Protein AF-A0A932ILN9-F1 (afdb_monomer)

pLDDT: mean 80.4, std 19.86, range [27.16, 98.5]

Radius of gyration: 40.22 Å; Cα contacts (8 Å, |Δi|>4): 1523; chains: 1; bounding box: 120×76×104 Å

Solvent-accessible surface area (backbone atoms only — not comparable to full-atom values): 40778 Å² total; per-residue (Å²): 90,68,81,52,54,59,47,56,70,69,55,81,68,78,89,86,85,84,88,79,72,56,102,89,54,54,74,66,56,45,48,52,52,48,52,52,50,47,50,52,48,48,50,49,48,51,51,48,51,57,43,48,77,74,53,78,83,90,84,86,88,78,97,71,71,55,75,71,48,46,48,51,51,50,56,50,50,65,74,71,44,92,82,73,80,80,87,90,82,86,89,83,89,87,90,82,87,93,50,74,66,53,56,51,52,49,55,52,45,53,55,51,38,60,74,68,57,59,79,78,68,66,83,70,81,78,83,71,87,70,91,61,67,47,40,45,33,30,36,34,31,45,24,80,83,62,77,52,60,96,56,95,87,50,51,30,43,56,67,46,50,37,36,40,43,41,94,82,38,79,51,71,44,53,18,37,81,68,3,42,38,70,45,72,62,54,64,79,71,81,55,36,38,41,32,49,83,63,88,81,85,74,65,64,92,58,19,47,48,55,45,18,43,46,91,90,53,50,49,75,50,67,84,86,88,68,73,43,79,58,54,37,22,28,24,61,35,56,70,20,37,47,26,30,38,32,29,40,30,86,82,65,78,49,60,96,52,96,89,48,51,36,42,52,74,44,45,39,37,38,37,34,65,80,56,46,71,68,47,55,28,60,18,38,83,68,4,41,36,63,25,68,49,60,26,38,70,43,36,37,35,36,30,36,40,65,62,89,50,92,66,48,45,55,46,14,42,85,78,52,41,48,75,55,47,81,42,63,54,31,81,44,72,81,63,42,34,24,24,31,73,48,40,56,19,38,41,25,28,40,28,29,37,20,87,84,50,81,42,62,87,54,98,86,42,47,37,38,52,74,42,43,38,29,43,69,87,75,36,63,32,61,16,35,83,66,3,42,38,69,30,74,38,69,56,68,52,70,45,42,41,40,72,62,86,55,91,60,53,43,70,31,18,50,74,51,69,50,72,51,76,46,68,55,51,41,77,48,67,78,59,47,35,22,31,18,66,50,66,60,41,37,33,37,50,66,30,45,69,54,82,76,34,30,40,52,44,44,42,72,38,75,38,81,49,45,25,35,50,44,58,32,44,79,66,39,37,40,39,40,36,59,49,78,85,53,69,50,72,48,70,59,89,42,48,84,55,48,63,53,75,43,63,46,80,61,53,47,79,29,53,27,37,43,38,40,33,31,63,83,66,54,70,32,68,26,69,24,40,34,39,29,33,82,69,90,46,75,67,56,54,50,20,38,49,51,47,54,51,52,53,51,50,66,76,52,50,42,99,71,28,36,27,79,49,66,100,84,41,47,46,30,38,27,15,55,57,42,41,56,42,29,60,62,72,38,24,56,82,47,60,51,83,81,32,70,54,11,56,58,41,36,36,30,52,50,37,46,42,43,55,29,47,77,43,83,53,68,77,49,94,76,42,60,31,57,84,88,71,83,45,53,14,31,44,53,44,63,38,30,59,30,21,21,38,31,50,38,24,62,47,56,48,31,85,34,41,68,56,20,55,70,39,62,37,64,42,45,81,56,44,76,36,25,53,43,58,51,46,50,25,30,51,19,31,57,48,45,20,34,18,74,55,77,102,29,47,52,20,24,35,61,50,62,53,69,34,79,80,85,74,36,82,44,83,32,36,68,32,52,54,49,32,53,50,46,37,29,74,48,48,62,50,87,70,51,64,58,60,62,78,48,108

Secondary structure (DSSP, 8-state):
-HHHHHHHHHT-S---PPPPPPTTS-HHHHHHHHHHHHHHHHHHHHHHHHHHHH------------HHHHHHHHHHHHHH-TT--PPP----------SHHHHHHHHHHHHHHHHTTGGG-S-PPP---------EEEEEEE-TT-SSS--TTPPB-SS-EEEEE-SS-EEEEE--TTSEEEE-S----S-EEEEES-SSS-PSTTEEEEEES-TT-SEEE---SS-EE--EEEEEPPEEEEEEEEEE-SS-SSS--TT--B-TT-EEEEEETTT----EEE--TTSEEEEEEE-TTSEEEEEEEEPP-TTEEEEESTTSEE-S-EEESSEE----EEEEE-PPEEEEEEEEE-SSSSSS--TT-PBPPS-EEEETTTEEEE--TTSEEEEEE---EEEEEEE-PPTT-EEEESSS-EEEEE-TT-EE----EEEE-PPPEEEESPPTTGGGTSSEEETTSEEEEEEEEESS-SS-EEEEE-SSS-EEEEE-S-TT-EEEEEE-SS-EEEEEEEEEE-TT--EEEEEEEEEEESS--HHHHHHHHHHHHHHHHHHTB-TTS-B---TT-HHHHHHHHHHHHHHTT--TTS-TTT-TTHHHHHHHHHHHHHT-EEEE----SS----SSSSSEEEES-SBHHHHHHHHHHHHHH-SSHHHHHHSB--SSTTTTSBHHHHHHHHHHHHHHTS--SGGGTT---SB---TTSS---SSSHHHHHHHHHHHHHHH-PPPPHHHHHH-

Nearest PDB structures (f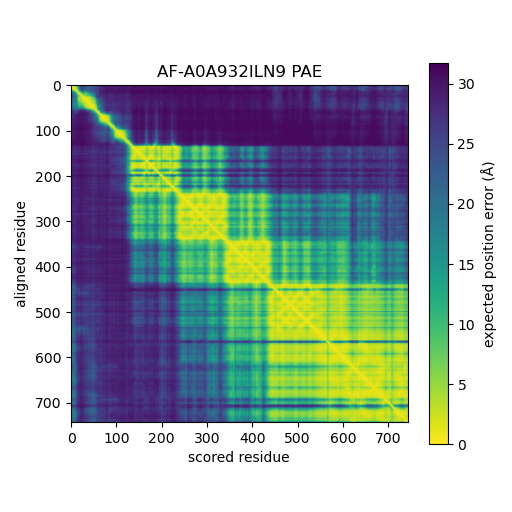oldseek):
  4tn9-assembly1_A  TM=7.948E-01  e=3.548E-05  Hathewaya histolytica
  5f7s-assembly2_B  TM=6.480E-01  e=4.407E-02  Trueperella pyogenes
  5i0e-assembly1_B  TM=6.090E-01  e=2.271E-02  Trueperella pyogenes
  5f7s-assembly1_A  TM=6.484E-01  e=4.657E-02  Trueperella pyogenes
  7som-assembly1_E  TM=1.595E-01  e=2.370E-06  Chlamydomonas reinhardtii

Mean predicted aligned error: 18.55 Å

Foldseek 3Di:
DVVVVVVVVVPPDDDDDDDDDDPPDDPVRSVVVVVVVVVVVVVVVVVVVVVVVVDDDDDDDDDDDDPVVVVVVVVVVVVPDPPDDDDDDDDDDDDDDDDPVVVVVVVVVVVVCVVVVVVVPDDDPPPPPDQLKAKAKEFEWAPAVLPQDDDPPTFTDFFWKKWKDAPPDTDIDTAHRRRMDMDTRDDDDAKMKIATVDPDDFDPQQFAAWSPPHPVRIDIGGDDRDYHYGYTYTYGFAKEKEKEFEWAPAPLPQDDDPPIATDFQKKKWKAWDQNGDTFIFTADRRRMTITIDTDRNQKTFMKMAIDDDPQKAWSPPVVRIDGRDIGGGYYHYDRYTHMHRQAWEKEKAFEWAPAPLQQDQDDPTFTDFQKWKDKQVPWIFTAHRRRITMTTDRDFFKIWIDIDDDPQKDWSPPLHTDIDGDDGNYYHYHRYIYIYRDAKAKEWQAADPQLNQDQEAEAQDWDKTKIAIDTDADFKKKWKAFQPPDIDIDIDPDRLIDIDIDHHNDFDKGKIKMWMAHPVGDIDIDIHIHGYDHDDDPRSVVSSVLSVVLVVLSVQQDPQLWHDDDPAARLLRLLVSLCSCLVSPQACPDDCSHHVCNVSSVSSLLSQQQQKDKDFFDADPLGQLQPPPPRIAMFSDQFLQSGLSNLLSLLSNDQEQVRQQPAARSHHPRGRGGSNVNLSRHLSLLLQQAACDDPRGLAHDRGSDGNPPPDGPRPSVVSNVSSVCSCCVRYVDDHDVSNVVSD

Structure (mmCIF, N/CA/C/O backbone):
data_AF-A0A932ILN9-F1
#
_entry.id   AF-A0A932ILN9-F1
#
loop_
_atom_site.group_PDB
_atom_site.id
_atom_site.type_symbol
_atom_site.label_atom_id
_atom_site.label_alt_id
_atom_site.label_comp_id
_atom_site.label_asym_id
_atom_site.label_entity_id
_atom_site.label_seq_id
_atom_site.pdbx_PDB_ins_code
_atom_site.Cartn_x
_atom_site.Cartn_y
_atom_site.Cartn_z
_atom_site.occupancy
_atom_site.B_iso_or_equiv
_atom_site.auth_seq_id
_atom_site.auth_comp_id
_atom_site.auth_asym_id
_atom_site.auth_atom_id
_atom_site.pdbx_PDB_model_num
ATOM 1 N N . GLN A 1 1 ? 4.411 -9.017 27.284 1.00 35.84 1 GLN A N 1
ATOM 2 C CA . GLN A 1 1 ? 4.666 -10.097 28.259 1.00 35.84 1 GLN A CA 1
ATOM 3 C C . GLN A 1 1 ? 5.489 -11.250 27.654 1.00 35.84 1 GLN A C 1
ATOM 5 O O . GLN A 1 1 ? 5.991 -12.058 28.419 1.00 35.84 1 GLN A O 1
ATOM 10 N N . ILE A 1 2 ? 5.778 -11.272 26.346 1.00 32.44 2 ILE A N 1
ATOM 11 C CA . ILE A 1 2 ? 6.730 -12.178 25.658 1.00 32.44 2 ILE A CA 1
ATOM 12 C C . ILE A 1 2 ? 8.160 -12.119 26.233 1.00 32.44 2 ILE A C 1
ATOM 14 O O . ILE A 1 2 ? 8.742 -13.155 26.546 1.00 32.44 2 ILE A O 1
ATOM 18 N N . LEU A 1 3 ? 8.687 -10.924 26.539 1.00 34.91 3 LEU A N 1
ATOM 19 C CA . LEU A 1 3 ? 9.941 -10.775 27.308 1.00 34.91 3 LEU A CA 1
ATOM 20 C C . LEU A 1 3 ? 9.820 -11.271 28.771 1.00 34.91 3 LEU A C 1
ATOM 22 O O . LEU A 1 3 ? 10.825 -11.549 29.426 1.00 34.91 3 LEU A O 1
ATOM 26 N N . GLY A 1 4 ? 8.592 -11.389 29.286 1.00 33.38 4 GLY A N 1
ATOM 27 C CA . GLY A 1 4 ? 8.253 -11.921 30.612 1.00 33.38 4 GLY A CA 1
ATOM 28 C C . GLY A 1 4 ? 8.090 -13.448 30.638 1.00 33.38 4 GLY A C 1
ATOM 29 O O . GLY A 1 4 ? 8.660 -14.092 31.512 1.00 33.38 4 GLY A O 1
ATOM 30 N N . LYS A 1 5 ? 7.428 -14.050 29.642 1.00 33.78 5 LYS A N 1
ATOM 31 C CA . LYS A 1 5 ? 7.330 -15.509 29.443 1.00 33.78 5 LYS A CA 1
ATOM 32 C C . LYS A 1 5 ? 8.681 -16.125 29.066 1.00 33.78 5 LYS A C 1
ATOM 34 O O . LYS A 1 5 ? 9.034 -17.186 29.575 1.00 33.78 5 LYS A O 1
ATOM 39 N N . GLY A 1 6 ? 9.504 -15.401 28.299 1.00 33.56 6 GLY A N 1
ATOM 40 C CA . GLY A 1 6 ? 10.912 -15.750 28.072 1.00 33.56 6 GLY A CA 1
ATOM 41 C C . GLY A 1 6 ? 11.759 -15.751 29.356 1.00 33.56 6 GLY A C 1
ATOM 42 O O . GLY A 1 6 ? 12.696 -16.536 29.476 1.00 33.56 6 GLY A O 1
ATOM 43 N N . ARG A 1 7 ? 11.400 -14.942 30.370 1.00 38.19 7 ARG A N 1
ATOM 44 C CA . ARG A 1 7 ? 12.001 -15.007 31.719 1.00 38.19 7 ARG A CA 1
ATOM 45 C C . ARG A 1 7 ? 11.467 -16.166 32.557 1.00 38.19 7 ARG A C 1
ATOM 47 O O . ARG A 1 7 ? 12.234 -16.733 33.330 1.00 38.19 7 ARG A O 1
ATOM 54 N N . GLU A 1 8 ? 10.191 -16.525 32.433 1.00 33.91 8 GLU A N 1
ATOM 55 C CA . GLU A 1 8 ? 9.601 -17.660 33.159 1.00 33.91 8 GLU A CA 1
ATOM 56 C C . GLU A 1 8 ? 10.185 -19.006 32.708 1.00 33.91 8 GLU A C 1
ATOM 58 O O . GLU A 1 8 ? 10.513 -19.834 33.557 1.00 33.91 8 GLU A O 1
ATOM 63 N N . LEU A 1 9 ? 10.440 -19.185 31.407 1.00 37.31 9 LEU A N 1
ATOM 64 C CA . LEU A 1 9 ? 11.092 -20.386 30.865 1.00 37.31 9 LEU A CA 1
ATOM 65 C C . LEU A 1 9 ? 12.585 -20.487 31.241 1.00 37.31 9 LEU A C 1
ATOM 67 O O . LEU A 1 9 ? 13.105 -21.588 31.420 1.00 37.31 9 LEU A O 1
ATOM 71 N N . LEU A 1 10 ? 13.266 -19.358 31.471 1.00 37.38 10 LEU A N 1
ATOM 72 C CA . LEU A 1 10 ? 14.643 -19.323 31.990 1.00 37.38 10 LEU A CA 1
ATOM 73 C C . LEU A 1 10 ? 14.746 -19.576 33.509 1.00 37.38 10 LEU A C 1
ATOM 75 O O . LEU A 1 10 ? 15.827 -19.895 34.009 1.00 37.38 10 LEU A O 1
ATOM 79 N N . ASN A 1 11 ? 13.642 -19.461 34.254 1.00 35.94 11 ASN A N 1
ATOM 80 C CA . ASN A 1 11 ? 13.612 -19.545 35.720 1.00 35.94 11 ASN A CA 1
ATOM 81 C C . ASN A 1 11 ? 13.384 -20.963 36.281 1.00 35.94 11 ASN A C 1
ATOM 83 O O . ASN A 1 11 ? 13.258 -21.133 37.495 1.00 35.94 11 ASN A O 1
ATOM 87 N N . GLY A 1 12 ? 13.423 -22.002 35.439 1.00 32.59 12 GLY A N 1
ATOM 88 C CA . GLY A 1 12 ? 13.353 -23.412 35.850 1.00 32.59 12 GLY A CA 1
ATOM 89 C C . GLY A 1 12 ? 14.516 -23.930 36.720 1.00 32.59 12 GLY A C 1
ATOM 90 O O . GLY A 1 12 ? 14.523 -25.104 37.079 1.00 32.59 12 GLY A O 1
ATOM 91 N N . TYR A 1 13 ? 15.487 -23.094 37.109 1.00 27.45 13 TYR A N 1
ATOM 92 C CA . TYR A 1 13 ? 16.535 -23.451 38.074 1.00 27.45 13 TYR A CA 1
ATOM 93 C C . TYR A 1 13 ? 16.432 -22.603 39.357 1.00 27.45 13 TYR A C 1
ATOM 95 O O . TYR A 1 13 ? 16.808 -21.438 39.407 1.00 27.45 13 TYR A O 1
ATOM 103 N N . THR A 1 14 ? 15.916 -23.252 40.402 1.00 33.84 14 THR A N 1
ATOM 104 C CA . THR A 1 14 ? 15.754 -22.870 41.822 1.00 33.84 14 THR A CA 1
ATOM 105 C C . THR A 1 14 ? 16.511 -21.642 42.386 1.00 33.84 14 THR A C 1
ATOM 107 O O . THR A 1 14 ? 17.739 -21.576 42.338 1.00 33.84 14 THR A O 1
ATOM 110 N N . GLN A 1 15 ? 15.727 -20.773 43.056 1.00 46.78 15 GLN A N 1
ATOM 111 C CA . GLN A 1 15 ? 16.004 -19.720 44.068 1.00 46.78 15 GLN A CA 1
ATOM 112 C C . GLN A 1 15 ? 17.456 -19.463 44.531 1.00 46.78 15 GLN A C 1
ATOM 114 O O . GLN A 1 15 ? 18.061 -20.359 45.117 1.00 46.78 15 GLN A O 1
ATOM 119 N N . LYS A 1 16 ? 17.910 -18.186 44.500 1.00 30.59 16 LYS A N 1
ATOM 120 C CA . LYS A 1 16 ? 18.906 -17.598 45.444 1.00 30.59 16 LYS A CA 1
ATOM 121 C C . LYS A 1 16 ? 18.702 -16.073 45.693 1.00 30.59 16 LYS A C 1
ATOM 123 O O . LYS A 1 16 ? 18.080 -15.422 44.861 1.00 30.59 16 LYS A O 1
ATOM 128 N N . PRO A 1 17 ? 19.167 -15.520 46.842 1.00 39.50 17 PRO A N 1
ATOM 129 C CA . PRO A 1 17 ? 18.555 -14.377 47.546 1.00 39.50 17 PRO A CA 1
ATOM 130 C C . PRO A 1 17 ? 19.175 -12.984 47.279 1.00 39.50 17 PRO A C 1
ATOM 132 O O . PRO A 1 17 ? 20.291 -12.872 46.779 1.00 39.50 17 PRO A O 1
ATOM 135 N N . GLN A 1 18 ? 18.434 -11.934 47.675 1.00 41.19 18 GLN A N 1
ATOM 136 C CA . GLN A 1 18 ? 18.791 -10.500 47.642 1.00 41.19 18 GLN A CA 1
ATOM 137 C C . GLN A 1 18 ? 19.962 -10.150 48.596 1.00 41.19 18 GLN A C 1
ATOM 139 O O . GLN A 1 18 ? 20.068 -10.764 49.663 1.00 41.19 18 GLN A O 1
ATOM 144 N N . PRO A 1 19 ? 20.827 -9.165 48.269 1.00 35.16 19 PRO A N 1
ATOM 145 C CA . PRO A 1 19 ? 21.976 -8.798 49.098 1.00 35.16 19 PRO A CA 1
ATOM 146 C C . PRO A 1 19 ? 21.564 -8.010 50.352 1.00 35.16 19 PRO A C 1
ATOM 148 O O . PRO A 1 19 ? 20.806 -7.045 50.284 1.00 35.16 19 PRO A O 1
ATOM 151 N N . VAL A 1 20 ? 22.107 -8.402 51.506 1.00 46.91 20 VAL A N 1
ATOM 152 C CA . VAL A 1 20 ? 21.979 -7.671 52.776 1.00 46.91 20 VAL A CA 1
ATOM 153 C C . VAL A 1 20 ? 23.188 -6.746 52.919 1.00 46.91 20 VAL A C 1
ATOM 155 O O . VAL A 1 20 ? 24.324 -7.219 52.888 1.00 46.91 20 VAL A O 1
ATOM 158 N N . ALA A 1 21 ? 22.953 -5.439 53.060 1.00 45.56 21 ALA A N 1
ATOM 159 C CA . ALA A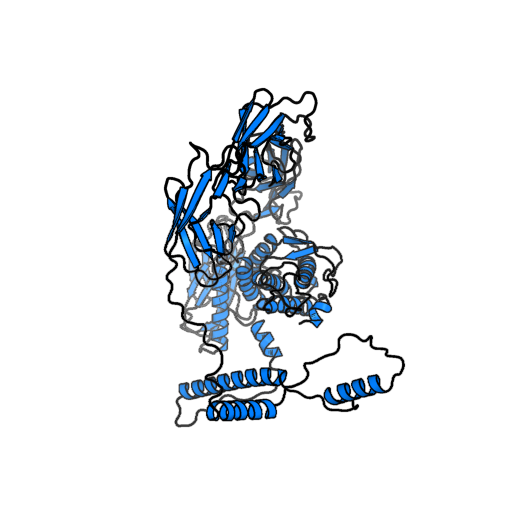 1 21 ? 24.014 -4.456 53.279 1.00 45.56 21 ALA A CA 1
ATOM 160 C C . ALA A 1 21 ? 24.730 -4.704 54.618 1.00 45.56 21 ALA A C 1
ATOM 162 O O . ALA A 1 21 ? 24.089 -4.993 55.632 1.00 45.56 21 ALA A O 1
ATOM 163 N N . THR A 1 22 ? 26.060 -4.580 54.637 1.00 53.12 22 THR A N 1
ATOM 164 C CA . THR A 1 22 ? 26.807 -4.565 55.902 1.00 53.12 22 THR A CA 1
ATOM 165 C C . THR A 1 22 ? 26.666 -3.197 56.589 1.00 53.12 22 THR A C 1
ATOM 167 O O . THR A 1 22 ? 26.405 -2.207 55.908 1.00 53.12 22 THR A O 1
ATOM 170 N N . PRO A 1 23 ? 26.840 -3.088 57.923 1.00 43.84 23 PRO A N 1
ATOM 171 C CA . PRO A 1 23 ? 26.550 -1.855 58.670 1.00 43.84 23 PRO A CA 1
ATOM 172 C C . PRO A 1 23 ? 27.373 -0.613 58.277 1.00 43.84 23 PRO A C 1
ATOM 174 O O . PRO A 1 23 ? 27.112 0.465 58.802 1.00 43.84 23 PRO A O 1
ATOM 177 N N . SER A 1 24 ? 28.375 -0.750 57.403 1.00 49.56 24 SER A N 1
ATOM 178 C CA . SER A 1 24 ? 29.270 0.330 56.973 1.00 49.56 24 SER A CA 1
ATOM 179 C C . SER A 1 24 ? 29.180 0.683 55.481 1.00 49.56 24 SER A C 1
ATOM 181 O O . SER A 1 24 ? 30.012 1.452 55.016 1.00 49.56 24 SER A O 1
ATOM 183 N N . GLU A 1 25 ? 28.229 0.127 54.724 1.00 46.72 25 GLU A N 1
ATOM 184 C CA . GLU A 1 25 ? 28.037 0.417 53.290 1.00 46.72 25 GLU A CA 1
ATOM 185 C C . GLU A 1 25 ? 26.666 1.079 53.066 1.00 46.72 25 GLU A C 1
ATOM 187 O O . GLU A 1 25 ? 25.659 0.656 53.640 1.00 46.72 25 GLU A O 1
ATOM 192 N N . THR A 1 26 ? 26.598 2.118 52.231 1.00 56.91 26 THR A N 1
ATOM 193 C CA . THR A 1 26 ? 25.312 2.717 51.840 1.00 56.91 26 THR A CA 1
ATOM 194 C C . THR A 1 26 ? 24.548 1.791 50.879 1.00 56.91 26 THR A C 1
ATOM 196 O O . THR A 1 26 ? 25.161 0.999 50.158 1.00 56.91 26 THR A O 1
ATOM 199 N N . PRO A 1 27 ? 23.205 1.885 50.794 1.00 49.34 27 PRO A N 1
ATOM 200 C CA . PRO A 1 27 ? 22.421 1.071 49.861 1.00 49.34 27 PRO A CA 1
ATOM 201 C C . PRO A 1 27 ? 22.883 1.200 48.400 1.00 49.34 27 PRO A C 1
ATOM 203 O O . PRO A 1 27 ? 22.902 0.208 47.678 1.00 49.34 27 PRO A O 1
ATOM 206 N N . ALA A 1 28 ? 23.321 2.391 47.977 1.00 46.91 28 ALA A N 1
ATOM 207 C CA . ALA A 1 28 ? 23.857 2.621 46.636 1.00 46.91 28 ALA A CA 1
ATOM 208 C C . ALA A 1 28 ? 25.188 1.880 46.400 1.00 46.91 28 ALA A C 1
ATOM 210 O O . ALA A 1 28 ? 25.371 1.273 45.347 1.00 46.91 28 ALA A O 1
ATOM 211 N N . GLU A 1 29 ? 26.081 1.847 47.393 1.00 50.00 29 GLU A N 1
ATOM 212 C CA . GLU A 1 29 ? 27.348 1.106 47.322 1.00 50.00 29 GLU A CA 1
ATOM 213 C C . GLU A 1 29 ? 27.123 -0.414 47.326 1.00 50.00 29 GLU A C 1
ATOM 215 O O . GLU A 1 29 ? 27.787 -1.137 46.580 1.00 50.00 29 GLU A O 1
ATOM 220 N N . ALA A 1 30 ? 26.139 -0.908 48.086 1.00 49.97 30 ALA A N 1
ATOM 221 C CA . ALA A 1 30 ? 25.756 -2.321 48.091 1.00 49.97 30 ALA A CA 1
ATOM 222 C C . ALA A 1 30 ? 25.187 -2.770 46.730 1.00 49.97 30 ALA A C 1
ATOM 224 O O . ALA A 1 30 ? 25.543 -3.840 46.229 1.00 49.97 30 ALA A O 1
ATOM 225 N N . TRP A 1 31 ? 24.370 -1.928 46.089 1.00 47.62 31 TRP A N 1
ATOM 226 C CA . TRP A 1 31 ? 23.851 -2.180 44.742 1.00 47.62 31 TRP A CA 1
ATOM 227 C C . TRP A 1 31 ? 24.930 -2.065 43.665 1.00 47.62 31 TRP A C 1
ATOM 229 O O . TRP A 1 31 ? 24.996 -2.915 42.782 1.00 47.62 31 TRP A O 1
ATOM 239 N N . GLN A 1 32 ? 25.826 -1.082 43.746 1.00 51.72 32 GLN A N 1
ATOM 240 C CA . GLN A 1 32 ? 26.911 -0.921 42.776 1.00 51.72 32 GLN A CA 1
ATOM 241 C C . GLN A 1 32 ? 27.913 -2.084 42.846 1.00 51.72 32 GLN A C 1
ATOM 243 O O . GLN A 1 32 ? 28.348 -2.593 41.812 1.00 51.72 32 GLN A O 1
ATOM 248 N N . LYS A 1 33 ? 28.206 -2.587 44.049 1.00 53.72 33 LYS A N 1
ATOM 249 C CA . LYS A 1 33 ? 29.029 -3.785 44.269 1.00 53.72 33 LYS A CA 1
ATOM 250 C C . LYS A 1 33 ? 28.324 -5.061 43.796 1.00 53.72 33 LYS A C 1
ATOM 252 O O . LYS A 1 33 ? 28.974 -5.919 43.202 1.00 53.72 33 LYS A O 1
ATOM 257 N N . TYR A 1 34 ? 27.003 -5.162 43.976 1.00 49.41 34 TYR A N 1
ATOM 258 C CA . TYR A 1 34 ? 26.185 -6.243 43.418 1.00 49.41 34 TYR A CA 1
ATOM 259 C C . TYR A 1 34 ? 26.191 -6.224 41.884 1.00 49.41 34 TYR A C 1
ATOM 261 O O . TYR A 1 34 ? 26.472 -7.249 41.272 1.00 49.41 34 TYR A O 1
ATOM 269 N N . TYR A 1 35 ? 25.988 -5.069 41.242 1.00 45.34 35 TYR A N 1
ATOM 270 C CA . TYR A 1 35 ? 26.026 -4.951 39.781 1.00 45.34 35 TYR A CA 1
ATOM 271 C C . TYR A 1 35 ? 27.421 -5.188 39.199 1.00 45.34 35 TYR A C 1
ATOM 273 O O . TYR A 1 35 ? 27.531 -5.837 38.164 1.00 45.34 35 TYR A O 1
ATOM 281 N N . GLN A 1 36 ? 28.496 -4.767 39.873 1.00 49.75 36 GLN A N 1
ATOM 282 C CA . GLN A 1 36 ? 29.860 -5.105 39.450 1.00 49.75 36 GLN A CA 1
ATOM 283 C C . GLN A 1 36 ? 30.175 -6.598 39.619 1.00 49.75 36 GLN A C 1
ATOM 285 O O . GLN A 1 36 ? 30.833 -7.181 38.759 1.00 49.75 36 GLN A O 1
ATOM 290 N N . GLN A 1 37 ? 29.668 -7.255 40.667 1.00 49.69 37 GLN A N 1
ATOM 291 C CA . GLN A 1 37 ? 29.786 -8.708 40.828 1.00 49.69 37 GLN A CA 1
ATOM 292 C C . GLN A 1 37 ? 28.913 -9.483 39.833 1.00 49.69 37 GLN A C 1
ATOM 294 O O . GLN A 1 37 ? 29.336 -10.538 39.366 1.00 49.69 37 GLN A O 1
ATOM 299 N N . GLN A 1 38 ? 27.741 -8.964 39.455 1.00 46.59 38 GLN A N 1
ATOM 300 C CA . GLN A 1 38 ? 26.887 -9.549 38.417 1.00 46.59 38 GLN A CA 1
ATOM 301 C C . GLN A 1 38 ? 27.471 -9.342 37.020 1.00 46.59 38 GLN A C 1
ATOM 303 O O . GLN A 1 38 ? 27.459 -10.279 36.234 1.00 46.59 38 GLN A O 1
ATOM 308 N N . ALA A 1 39 ? 28.065 -8.183 36.727 1.00 42.97 39 ALA A N 1
ATOM 309 C CA . ALA A 1 39 ? 28.789 -7.936 35.481 1.00 42.97 39 ALA A CA 1
ATOM 310 C C . ALA A 1 39 ? 30.048 -8.812 35.382 1.00 42.97 39 ALA A C 1
ATOM 312 O O . ALA A 1 39 ? 30.273 -9.444 34.356 1.00 42.97 39 ALA A O 1
ATOM 313 N N . ALA A 1 40 ? 30.816 -8.956 36.468 1.00 44.72 40 ALA A N 1
ATOM 314 C CA . ALA A 1 40 ? 31.948 -9.881 36.526 1.00 44.72 40 ALA A CA 1
ATOM 315 C C . ALA A 1 40 ? 31.507 -11.355 36.474 1.00 44.72 40 ALA A C 1
ATOM 317 O O . ALA A 1 40 ? 32.204 -12.177 35.888 1.00 44.72 40 ALA A O 1
ATOM 318 N N . SER A 1 41 ? 30.346 -11.711 37.037 1.00 43.31 41 SER A N 1
ATOM 319 C CA . SER A 1 41 ? 29.781 -13.062 36.931 1.00 43.31 41 SER A CA 1
ATOM 320 C C . SER A 1 41 ? 29.165 -13.335 35.560 1.00 43.31 41 SER A C 1
ATOM 322 O O . SER A 1 41 ? 29.168 -14.489 35.147 1.00 43.31 41 SER A O 1
ATOM 324 N N . ALA A 1 42 ? 28.632 -12.329 34.869 1.00 42.31 42 ALA A N 1
ATOM 325 C CA . ALA A 1 42 ? 28.124 -12.428 33.506 1.00 42.31 42 ALA A CA 1
ATOM 326 C C . ALA A 1 42 ? 29.285 -12.526 32.514 1.00 42.31 42 ALA A C 1
ATOM 328 O O . ALA A 1 42 ? 29.260 -13.403 31.662 1.00 42.31 42 ALA A O 1
ATOM 329 N N . GLN A 1 43 ? 30.348 -11.740 32.708 1.00 41.97 43 GLN A N 1
ATOM 330 C CA . GLN A 1 43 ? 31.592 -11.863 31.951 1.00 41.97 43 GLN A CA 1
ATOM 331 C C . GLN A 1 43 ? 32.257 -13.216 32.210 1.00 41.97 43 GLN A C 1
ATOM 333 O O . GLN A 1 43 ? 32.589 -13.913 31.267 1.00 41.97 43 GLN A O 1
ATOM 338 N N . LYS A 1 44 ? 32.340 -13.669 33.467 1.00 45.84 44 LYS A N 1
ATOM 339 C CA . LYS A 1 44 ? 32.835 -15.011 33.799 1.00 45.84 44 LYS A CA 1
ATOM 340 C C . LYS A 1 44 ? 31.946 -16.119 33.227 1.00 45.84 44 LYS A C 1
ATOM 342 O O . LYS A 1 44 ? 32.481 -17.132 32.811 1.00 45.84 44 LYS A O 1
ATOM 347 N N . LYS A 1 45 ? 30.619 -15.947 33.157 1.00 44.00 45 LYS A N 1
ATOM 348 C CA . LYS A 1 45 ? 29.699 -16.900 32.504 1.00 44.00 45 LYS A CA 1
ATOM 349 C C . LYS A 1 45 ? 29.812 -16.875 30.978 1.00 44.00 45 LYS A C 1
ATOM 351 O O . LYS A 1 45 ? 29.685 -17.930 30.374 1.00 44.00 45 LYS A O 1
ATOM 356 N N . ALA A 1 46 ? 30.082 -15.721 30.371 1.00 40.38 46 ALA A N 1
ATOM 357 C CA . ALA A 1 46 ? 30.381 -15.581 28.947 1.00 40.38 46 ALA A CA 1
ATOM 358 C C . ALA A 1 46 ? 31.751 -16.193 28.609 1.00 40.38 46 ALA A C 1
ATOM 360 O O . ALA A 1 46 ? 31.883 -16.924 27.632 1.00 40.38 46 ALA A O 1
ATOM 361 N N . ASP A 1 47 ? 32.746 -16.005 29.474 1.00 45.34 47 ASP A N 1
ATOM 362 C CA . ASP A 1 47 ? 34.063 -16.632 29.376 1.00 45.34 47 ASP A CA 1
ATOM 363 C C . ASP A 1 47 ? 33.980 -18.145 29.653 1.00 45.34 47 ASP A C 1
ATOM 365 O O . ASP A 1 47 ? 34.650 -18.921 28.983 1.00 45.34 47 ASP A O 1
ATOM 369 N N . GLU A 1 48 ? 33.120 -18.601 30.574 1.00 43.81 48 GLU A N 1
ATOM 370 C CA . GLU A 1 48 ? 32.815 -20.018 30.836 1.00 43.81 48 GLU A CA 1
ATOM 371 C C . GLU A 1 48 ? 31.982 -20.654 29.711 1.00 43.81 48 GLU A C 1
ATOM 373 O O . GLU A 1 48 ? 32.146 -21.840 29.437 1.00 43.81 48 GLU A O 1
ATOM 378 N N . PHE A 1 49 ? 31.120 -19.894 29.032 1.00 39.66 49 PHE A N 1
ATOM 379 C CA . PHE A 1 49 ? 30.390 -20.306 27.829 1.00 39.66 49 PHE A CA 1
ATOM 380 C C . PHE A 1 49 ? 31.356 -20.461 26.643 1.00 39.66 49 PHE A C 1
ATOM 382 O O . PHE A 1 49 ? 31.402 -21.518 26.013 1.00 39.66 49 PHE A O 1
ATOM 389 N N . ASN A 1 50 ? 32.246 -19.487 26.443 1.00 39.28 50 ASN A N 1
ATOM 390 C CA . ASN A 1 50 ? 33.328 -19.546 25.459 1.00 39.28 50 ASN A CA 1
ATOM 391 C C . ASN A 1 50 ? 34.368 -20.638 25.791 1.00 39.28 50 ASN A C 1
ATOM 393 O O . ASN A 1 50 ? 34.907 -21.289 24.894 1.00 39.28 50 ASN A O 1
ATOM 397 N N . ALA A 1 51 ? 34.625 -20.908 27.075 1.00 40.72 51 ALA A N 1
ATOM 398 C CA . ALA A 1 51 ? 35.482 -22.002 27.531 1.00 40.72 51 ALA A CA 1
ATOM 399 C C . ALA A 1 51 ? 34.789 -23.374 27.459 1.00 40.72 51 ALA A C 1
ATOM 401 O O . ALA A 1 51 ? 35.478 -24.371 27.249 1.00 40.72 51 ALA A O 1
ATOM 402 N N . ARG A 1 52 ? 33.452 -23.453 27.558 1.00 39.03 52 ARG A N 1
ATOM 403 C CA . ARG A 1 52 ? 32.655 -24.672 27.301 1.00 39.03 52 ARG A CA 1
ATOM 404 C C . ARG A 1 52 ? 32.657 -25.058 25.824 1.00 39.03 52 ARG A C 1
ATOM 406 O O . ARG A 1 52 ? 32.682 -26.249 25.538 1.00 39.03 52 ARG A O 1
ATOM 413 N N . PHE A 1 53 ? 32.751 -24.087 24.913 1.00 38.06 53 PHE A N 1
ATOM 414 C CA . PHE A 1 53 ? 33.006 -24.343 23.489 1.00 38.06 53 PHE A CA 1
ATOM 415 C C . PHE A 1 53 ? 34.460 -24.747 23.189 1.00 38.06 53 PHE A C 1
ATOM 417 O O . PHE A 1 53 ? 34.718 -25.436 22.207 1.00 38.06 53 PHE A O 1
ATOM 424 N N . LYS A 1 54 ? 35.419 -24.389 24.056 1.00 37.56 54 LYS A N 1
ATOM 425 C CA . LYS A 1 54 ? 36.831 -24.814 23.949 1.00 37.56 54 LYS A CA 1
ATOM 426 C C . LYS A 1 54 ? 37.213 -26.009 24.826 1.00 37.56 54 LYS A C 1
ATOM 428 O O . LYS A 1 54 ? 38.345 -26.481 24.748 1.00 37.56 54 LYS A O 1
ATOM 433 N N . SER A 1 55 ? 36.302 -26.527 25.647 1.00 38.31 55 SER A N 1
ATOM 434 C CA . SER A 1 55 ? 36.563 -27.694 26.486 1.00 38.31 55 SER A CA 1
ATOM 435 C C . SER A 1 55 ? 35.275 -28.356 26.977 1.00 38.31 55 SER A C 1
ATOM 437 O O . SER A 1 55 ? 34.688 -27.925 27.964 1.00 38.31 55 SER A O 1
ATOM 439 N N . LYS A 1 56 ? 34.902 -29.494 26.377 1.00 30.83 56 LYS A N 1
ATOM 440 C CA . LYS A 1 56 ? 34.559 -30.685 27.170 1.00 30.83 56 LYS A CA 1
ATOM 441 C C . LYS A 1 56 ? 34.960 -31.991 26.459 1.00 30.83 56 LYS A C 1
ATOM 443 O O . LYS A 1 56 ? 34.602 -32.184 25.301 1.00 30.83 56 LYS A O 1
ATOM 448 N N . PRO A 1 57 ? 35.675 -32.896 27.155 1.00 30.19 57 PRO A N 1
ATOM 449 C CA . PRO A 1 57 ? 35.979 -34.245 26.690 1.00 30.19 57 PRO A CA 1
ATOM 450 C C . PRO A 1 57 ? 34.782 -35.190 26.853 1.00 30.19 57 PRO A C 1
ATOM 452 O O . PRO A 1 57 ? 34.090 -35.161 27.873 1.00 30.19 57 PRO A O 1
ATOM 455 N N . GLN A 1 58 ? 34.621 -36.089 25.883 1.00 32.47 58 GLN A N 1
ATOM 456 C CA .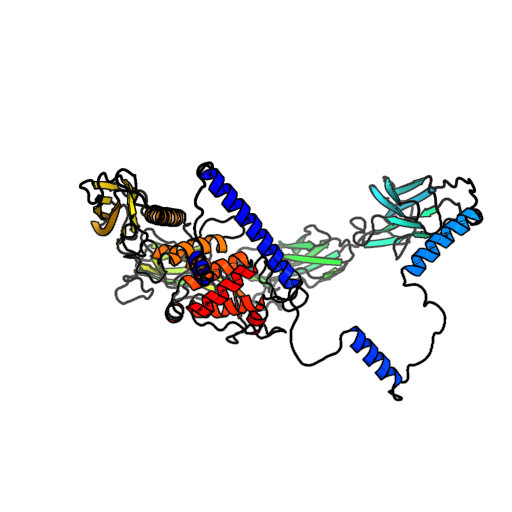 GLN A 1 58 ? 33.869 -37.336 26.018 1.00 32.47 58 GLN A CA 1
ATOM 457 C C . GLN A 1 58 ? 34.554 -38.267 27.031 1.00 32.47 58 GLN A C 1
ATOM 459 O O . GLN A 1 58 ? 35.768 -38.462 26.987 1.00 32.47 58 GLN A O 1
ATOM 464 N N . GLN A 1 59 ? 33.775 -38.906 27.898 1.00 27.81 59 GLN A N 1
ATOM 465 C CA . GLN A 1 59 ? 34.148 -40.143 28.589 1.00 27.81 59 GLN A CA 1
ATOM 466 C C . GLN A 1 59 ? 32.870 -40.979 28.696 1.00 27.81 59 GLN A C 1
ATOM 468 O O . GLN A 1 59 ? 31.849 -40.433 29.091 1.00 27.81 59 GLN A O 1
ATOM 473 N N . GLN A 1 60 ? 32.788 -42.269 28.384 1.00 28.73 60 GLN A N 1
ATOM 474 C CA . GLN A 1 60 ? 33.710 -43.369 28.054 1.00 28.73 60 GLN A CA 1
ATOM 475 C C . GLN A 1 60 ? 32.745 -44.505 27.591 1.00 28.73 60 GLN A C 1
ATOM 477 O O . GLN A 1 60 ? 31.628 -44.556 28.088 1.00 28.73 60 GLN A O 1
ATOM 482 N N . GLN A 1 61 ? 32.995 -45.445 26.678 1.00 27.58 61 GLN A N 1
ATOM 483 C CA . GLN A 1 61 ? 34.176 -46.266 26.440 1.00 27.58 61 GLN A CA 1
ATOM 484 C C . GLN A 1 61 ? 33.908 -47.119 25.176 1.00 27.58 61 GLN A C 1
ATOM 486 O O . GLN A 1 61 ? 33.010 -47.955 25.177 1.00 27.58 61 GLN A O 1
ATOM 491 N N . ALA A 1 62 ? 34.708 -46.946 24.126 1.00 27.55 62 ALA A N 1
ATOM 492 C CA . ALA A 1 62 ? 35.172 -48.019 23.242 1.00 27.55 62 ALA A CA 1
ATOM 493 C C . ALA A 1 62 ? 36.375 -47.452 22.478 1.00 27.55 62 ALA A C 1
ATOM 495 O O . ALA A 1 62 ? 36.249 -46.483 21.737 1.00 27.55 62 ALA A O 1
ATOM 496 N N . GLN A 1 63 ? 37.562 -47.978 22.778 1.00 39.50 63 GLN A N 1
ATOM 497 C CA . GLN A 1 63 ? 38.859 -47.439 22.368 1.00 39.50 63 GLN A CA 1
ATOM 498 C C . GLN A 1 63 ? 38.952 -47.265 20.844 1.00 39.50 63 GLN A C 1
ATOM 500 O O . GLN A 1 63 ? 39.000 -48.248 20.108 1.00 39.50 63 GLN A O 1
ATOM 505 N N . GLN A 1 64 ? 39.030 -46.013 20.390 1.00 31.95 64 GLN A N 1
ATOM 506 C CA . GLN A 1 64 ? 39.528 -45.659 19.064 1.00 31.95 64 GLN A CA 1
ATOM 507 C C . GLN A 1 64 ? 40.796 -44.811 19.216 1.00 31.95 64 GLN A C 1
ATOM 509 O O . GLN A 1 64 ? 40.878 -44.008 20.150 1.00 31.95 64 GLN A O 1
ATOM 514 N N . PRO A 1 65 ? 41.809 -45.026 18.363 1.00 34.59 65 PRO A N 1
ATOM 515 C CA . PRO A 1 65 ? 43.148 -44.503 18.580 1.00 34.59 65 PRO A CA 1
ATOM 516 C C . PRO A 1 65 ? 43.175 -42.990 18.359 1.00 34.59 65 PRO A C 1
ATOM 518 O O . PRO A 1 65 ? 42.492 -42.468 17.479 1.00 34.59 65 PRO A O 1
ATOM 521 N N . SER A 1 66 ? 43.997 -42.282 19.127 1.00 41.97 66 SER A N 1
ATOM 522 C CA . SER A 1 66 ? 44.270 -40.858 18.907 1.00 41.97 66 SER A CA 1
ATOM 523 C C . SER A 1 66 ? 44.772 -40.593 17.478 1.00 41.97 66 SER A C 1
ATOM 525 O O . SER A 1 66 ? 45.293 -41.492 16.825 1.00 41.97 66 SER A O 1
ATOM 527 N N . LEU A 1 67 ? 44.670 -39.354 16.980 1.00 35.94 67 LEU A N 1
ATOM 528 C CA . LEU A 1 67 ? 45.104 -38.972 15.621 1.00 35.94 67 LEU A CA 1
ATOM 529 C C . LEU A 1 67 ? 46.554 -39.406 15.294 1.00 35.94 67 LEU A C 1
ATOM 531 O O . LEU A 1 67 ? 46.872 -39.741 14.154 1.00 35.94 67 LEU A O 1
ATOM 535 N N . GLU A 1 68 ? 47.422 -39.460 16.307 1.00 39.75 68 GLU A N 1
ATOM 536 C CA . GLU A 1 68 ? 48.810 -39.930 16.197 1.00 39.75 68 GLU A CA 1
ATOM 537 C C . GLU A 1 68 ? 48.897 -41.465 16.052 1.00 39.75 68 GLU A C 1
ATOM 539 O O . GLU A 1 68 ? 49.756 -41.996 15.344 1.00 39.75 68 GLU A O 1
ATOM 544 N N . GLU A 1 69 ? 47.979 -42.201 16.675 1.00 43.09 69 GLU A N 1
ATOM 545 C CA . GLU A 1 69 ? 47.834 -43.648 16.515 1.00 43.09 69 GLU A CA 1
ATOM 546 C C . GLU A 1 69 ? 47.094 -44.013 15.221 1.00 43.09 69 GLU A C 1
ATOM 548 O O . GLU A 1 69 ? 47.479 -44.985 14.581 1.00 43.09 69 GLU A O 1
ATOM 553 N N . ALA A 1 70 ? 46.119 -43.217 14.769 1.00 40.00 70 ALA A N 1
ATOM 554 C CA . ALA A 1 70 ? 45.501 -43.349 13.449 1.00 40.00 70 ALA A CA 1
ATOM 555 C C . ALA A 1 70 ? 46.531 -43.111 12.332 1.00 40.00 70 ALA A C 1
ATOM 557 O O . ALA A 1 70 ? 46.567 -43.870 11.363 1.00 40.00 70 ALA A O 1
ATOM 558 N N . ARG A 1 71 ? 47.448 -42.143 12.506 1.00 44.22 71 ARG A N 1
ATOM 559 C CA . ARG A 1 71 ? 48.585 -41.938 11.593 1.00 44.22 71 ARG A CA 1
ATOM 560 C C . ARG A 1 71 ? 49.537 -43.134 11.596 1.00 44.22 71 ARG A C 1
ATOM 562 O O . ARG A 1 71 ? 49.873 -43.635 10.528 1.00 44.22 71 ARG A O 1
ATOM 569 N N . LYS A 1 72 ? 49.904 -43.667 12.769 1.00 51.81 72 LYS A N 1
ATOM 570 C CA . LYS A 1 72 ? 50.736 -44.885 12.865 1.00 51.81 72 LYS A CA 1
ATOM 571 C C . LYS A 1 72 ? 50.055 -46.121 12.278 1.00 51.81 72 LYS A C 1
ATOM 573 O O . LYS A 1 72 ? 50.726 -46.939 11.655 1.00 51.81 72 LYS A O 1
ATOM 578 N N . GLN A 1 73 ? 48.745 -46.270 12.458 1.00 45.44 73 GLN A N 1
ATOM 579 C CA . GLN A 1 73 ? 47.968 -47.370 11.888 1.00 45.44 73 GLN A CA 1
ATOM 580 C C . GLN A 1 73 ? 47.835 -47.236 10.370 1.00 45.44 73 GLN A C 1
ATOM 582 O O . GLN A 1 73 ? 47.954 -48.237 9.671 1.00 45.44 73 GLN A O 1
ATOM 587 N N . PHE A 1 74 ? 47.677 -46.020 9.846 1.00 42.72 74 PHE A N 1
ATOM 588 C CA . PHE A 1 74 ? 47.670 -45.733 8.411 1.00 42.72 74 PHE A CA 1
ATOM 589 C C . PHE A 1 74 ? 49.047 -45.981 7.768 1.00 42.72 74 PHE A C 1
ATOM 591 O O . PHE A 1 74 ? 49.142 -46.680 6.761 1.00 42.72 74 PHE A O 1
ATOM 598 N N . GLU A 1 75 ? 50.131 -45.524 8.400 1.00 49.34 75 GLU A N 1
ATOM 599 C CA . GLU A 1 75 ? 51.514 -45.786 7.970 1.00 49.34 75 GLU A CA 1
ATOM 600 C C . GLU A 1 75 ? 51.870 -47.285 8.026 1.00 49.34 75 GLU A C 1
ATOM 602 O O . GLU A 1 75 ? 52.558 -47.799 7.140 1.00 49.34 75 GLU A O 1
ATOM 607 N N . ALA A 1 76 ? 51.377 -48.016 9.033 1.00 52.25 76 ALA A N 1
ATOM 608 C CA . ALA A 1 76 ? 51.544 -49.466 9.134 1.00 52.25 76 ALA A CA 1
ATOM 609 C C . ALA A 1 76 ? 50.744 -50.226 8.062 1.00 52.25 76 ALA A C 1
ATOM 611 O O . ALA A 1 76 ? 51.228 -51.238 7.558 1.00 52.25 76 ALA A O 1
ATOM 612 N N . LYS A 1 77 ? 49.561 -49.723 7.684 1.00 43.22 77 LYS A N 1
ATOM 613 C CA . LYS A 1 77 ? 48.673 -50.304 6.662 1.00 43.22 77 LYS A CA 1
ATOM 614 C C . LYS A 1 77 ? 49.198 -50.084 5.239 1.00 43.22 77 LYS A C 1
ATOM 616 O O . LYS A 1 77 ? 49.099 -50.984 4.418 1.00 43.22 77 LYS A O 1
ATOM 621 N N . ILE A 1 78 ? 49.866 -48.954 4.979 1.00 46.62 78 ILE A N 1
ATOM 622 C CA . ILE A 1 78 ? 50.621 -48.715 3.732 1.00 46.62 78 ILE A CA 1
ATOM 623 C C . ILE A 1 78 ? 51.840 -49.647 3.626 1.00 46.62 78 ILE A C 1
ATOM 625 O O . ILE A 1 78 ? 52.204 -50.074 2.535 1.00 46.62 78 ILE A O 1
ATOM 629 N N . LYS A 1 79 ? 52.478 -49.987 4.753 1.00 49.41 79 LYS A N 1
ATOM 630 C CA . LYS A 1 79 ? 53.641 -50.892 4.780 1.00 49.41 79 LYS A CA 1
ATOM 631 C C . LYS A 1 79 ? 53.296 -52.375 4.629 1.00 49.41 79 LYS A C 1
ATOM 633 O O . LYS A 1 79 ? 54.184 -53.141 4.263 1.00 49.41 79 LYS A O 1
ATOM 638 N N . SER A 1 80 ? 52.072 -52.791 4.955 1.00 46.75 80 SER A N 1
ATOM 639 C CA . SER A 1 80 ? 51.671 -54.204 4.985 1.00 46.75 80 SER A CA 1
ATOM 640 C C . SER A 1 80 ? 50.761 -54.638 3.833 1.00 46.75 80 SER A C 1
ATOM 642 O O . SER A 1 80 ? 50.517 -55.836 3.703 1.00 46.75 80 SER A O 1
ATOM 644 N N . ASP A 1 81 ? 50.308 -53.714 2.979 1.00 43.59 81 ASP A N 1
ATOM 645 C CA . ASP A 1 81 ? 49.481 -54.017 1.808 1.00 43.59 81 ASP A CA 1
ATOM 646 C C . ASP A 1 81 ? 50.311 -54.021 0.501 1.00 43.59 81 ASP A C 1
ATOM 648 O O . ASP A 1 81 ? 50.683 -52.961 -0.010 1.00 43.59 81 ASP A O 1
ATOM 652 N N . PRO A 1 82 ? 50.611 -55.197 -0.085 1.00 48.28 82 PRO A N 1
ATOM 653 C CA . PRO A 1 82 ? 51.383 -55.307 -1.323 1.00 48.28 82 PRO A CA 1
ATOM 654 C C . PRO A 1 82 ? 50.610 -54.891 -2.592 1.00 48.28 82 PRO A C 1
ATOM 656 O O . PRO A 1 82 ? 51.168 -54.973 -3.689 1.00 48.28 82 PRO A O 1
ATOM 659 N N . SER A 1 83 ? 49.351 -54.445 -2.481 1.00 40.97 83 SER A N 1
ATOM 660 C CA . SER A 1 83 ? 48.541 -53.983 -3.617 1.00 40.97 83 SER A CA 1
ATOM 661 C C . SER A 1 83 ? 48.653 -52.478 -3.912 1.00 40.97 83 SER A C 1
ATOM 663 O O . SER A 1 83 ? 48.236 -52.036 -4.984 1.00 40.97 83 SER A O 1
ATOM 665 N N . PHE A 1 84 ? 49.304 -51.690 -3.046 1.00 34.47 84 PHE A N 1
ATOM 666 C CA . PHE A 1 84 ? 49.524 -50.259 -3.281 1.00 34.47 84 PHE A CA 1
ATOM 667 C C . PHE A 1 84 ? 50.836 -50.006 -4.044 1.00 34.47 84 PHE A C 1
ATOM 669 O O . PHE A 1 84 ? 51.926 -49.960 -3.473 1.00 34.47 84 PHE A O 1
ATOM 676 N N . LYS A 1 85 ? 50.751 -49.829 -5.368 1.00 39.62 85 LYS A N 1
ATOM 677 C CA . LYS A 1 85 ? 51.886 -49.391 -6.198 1.00 39.62 85 LYS A CA 1
ATOM 678 C C . LYS A 1 85 ? 51.838 -47.879 -6.404 1.00 39.62 85 LYS A C 1
ATOM 680 O O . LYS A 1 85 ? 51.066 -47.389 -7.219 1.00 39.62 85 LYS A O 1
ATOM 685 N N . VAL A 1 86 ? 52.695 -47.153 -5.686 1.00 36.66 86 VAL A N 1
ATOM 686 C CA . VAL A 1 86 ? 52.947 -45.719 -5.901 1.00 36.66 86 VAL A CA 1
ATOM 687 C C . VAL A 1 86 ? 53.773 -45.537 -7.187 1.00 36.66 86 VAL A C 1
ATOM 689 O O . VAL A 1 86 ? 54.859 -46.115 -7.277 1.00 36.66 86 VAL A O 1
ATOM 692 N N . PRO A 1 87 ? 53.315 -44.758 -8.185 1.00 30.66 87 PRO A N 1
ATOM 693 C CA . PRO A 1 87 ? 54.120 -44.428 -9.358 1.00 30.66 87 PRO A CA 1
ATOM 694 C C . PRO A 1 87 ? 55.266 -43.464 -9.020 1.00 30.66 87 PRO A C 1
ATOM 696 O O . PRO A 1 87 ? 55.079 -42.426 -8.391 1.00 30.66 87 PRO A O 1
ATOM 699 N N . THR A 1 88 ? 56.466 -43.826 -9.465 1.00 30.56 88 THR A N 1
ATOM 700 C CA . THR A 1 88 ? 57.743 -43.148 -9.213 1.00 30.56 88 THR A CA 1
ATOM 701 C C . THR A 1 88 ? 58.085 -42.138 -10.316 1.00 30.56 88 THR A C 1
ATOM 703 O O . THR A 1 88 ? 58.203 -42.537 -11.473 1.00 30.56 88 THR A O 1
ATOM 706 N N . LYS A 1 89 ? 58.313 -40.868 -9.939 1.00 30.09 89 LYS A N 1
ATOM 707 C CA . LYS A 1 89 ? 59.250 -39.843 -10.488 1.00 30.09 89 LYS A CA 1
ATOM 708 C C . LYS A 1 89 ? 58.713 -38.481 -10.013 1.00 30.09 89 LYS A C 1
ATOM 710 O O . LYS A 1 89 ? 57.618 -38.112 -10.394 1.00 30.09 89 LYS A O 1
ATOM 715 N N . ILE A 1 90 ? 59.361 -37.729 -9.127 1.00 27.16 90 ILE A N 1
ATOM 716 C CA . ILE A 1 90 ? 60.726 -37.196 -9.204 1.00 27.16 90 ILE A CA 1
ATOM 717 C C . ILE A 1 90 ? 61.403 -37.311 -7.827 1.00 27.16 90 ILE A C 1
ATOM 719 O O . ILE A 1 90 ? 60.847 -36.923 -6.805 1.00 27.16 90 ILE A O 1
ATOM 723 N N . GLN A 1 91 ? 62.611 -37.875 -7.827 1.00 29.02 91 GLN A N 1
ATOM 724 C CA . GLN A 1 91 ? 63.567 -37.837 -6.724 1.00 29.02 91 GLN A CA 1
ATOM 725 C C . GLN A 1 91 ? 64.445 -36.591 -6.890 1.00 29.02 91 GLN A C 1
ATOM 727 O O . GLN A 1 91 ? 65.072 -36.465 -7.937 1.00 29.02 91 GLN A O 1
ATOM 732 N N . GLN A 1 92 ? 64.512 -35.727 -5.879 1.00 32.22 92 GLN A N 1
ATOM 733 C CA . GLN A 1 92 ? 65.722 -35.398 -5.101 1.00 32.22 92 GLN A CA 1
ATOM 734 C C . GLN A 1 92 ? 65.558 -34.047 -4.394 1.00 32.22 92 GLN A C 1
ATOM 736 O O . GLN A 1 92 ? 65.232 -33.049 -5.021 1.00 32.22 92 GLN A O 1
ATOM 741 N N . ASP A 1 93 ? 65.829 -34.101 -3.088 1.00 34.16 93 ASP A N 1
ATOM 742 C CA . ASP A 1 93 ? 66.132 -33.013 -2.153 1.00 34.16 93 ASP A CA 1
ATOM 743 C C . ASP A 1 93 ? 65.034 -31.991 -1.818 1.00 34.16 93 ASP A C 1
ATOM 745 O O . ASP A 1 93 ? 64.864 -31.000 -2.508 1.00 34.16 93 ASP A O 1
ATOM 749 N N . ASP A 1 94 ? 64.335 -32.224 -0.690 1.00 31.47 94 ASP A N 1
ATOM 750 C CA . ASP A 1 94 ? 64.233 -31.228 0.402 1.00 31.47 94 ASP A CA 1
ATOM 751 C C . ASP A 1 94 ? 63.420 -31.726 1.618 1.00 31.47 94 ASP A C 1
ATOM 753 O O . ASP A 1 94 ? 62.330 -31.257 1.940 1.00 31.47 94 ASP A O 1
ATOM 757 N N . THR A 1 95 ? 63.979 -32.669 2.385 1.00 32.88 95 THR A N 1
ATOM 758 C CA . THR A 1 95 ? 63.461 -32.989 3.730 1.00 32.88 95 THR A CA 1
ATOM 759 C C . THR A 1 95 ? 64.525 -32.824 4.804 1.00 32.88 95 THR A C 1
ATOM 761 O O . THR A 1 95 ? 65.010 -33.819 5.338 1.00 32.88 95 THR A O 1
ATOM 764 N N . LYS A 1 96 ? 64.864 -31.576 5.150 1.00 36.28 96 LYS A N 1
ATOM 765 C CA . LYS A 1 96 ? 65.268 -31.122 6.500 1.00 36.28 96 LYS A CA 1
ATOM 766 C C . LYS A 1 96 ? 64.878 -29.634 6.550 1.00 36.28 96 LYS A C 1
ATOM 768 O O . LYS A 1 96 ? 65.344 -28.878 5.719 1.00 36.28 96 LYS A O 1
ATOM 773 N N . LEU A 1 97 ? 64.026 -29.129 7.441 1.00 39.16 97 LEU A N 1
ATOM 774 C CA . LEU A 1 97 ? 64.359 -28.811 8.833 1.00 39.16 97 LEU A CA 1
ATOM 775 C C . LEU A 1 97 ? 63.077 -28.309 9.543 1.00 39.16 97 LEU A C 1
ATOM 777 O O . LEU A 1 97 ? 62.665 -27.168 9.351 1.00 39.16 97 LEU A O 1
ATOM 781 N N . SER A 1 98 ? 62.470 -29.124 10.407 1.00 41.84 98 SER A N 1
ATOM 782 C CA . SER A 1 98 ? 61.370 -28.706 11.293 1.00 41.84 98 SER A CA 1
ATOM 783 C C . SER A 1 98 ? 61.589 -29.204 12.724 1.00 41.84 98 SER A C 1
ATOM 785 O O . SER A 1 98 ? 60.807 -29.988 13.259 1.00 41.84 98 SER A O 1
ATOM 787 N N . SER A 1 99 ? 62.665 -28.759 13.375 1.00 49.28 99 SER A N 1
ATOM 788 C CA . SER A 1 99 ? 62.778 -28.890 14.830 1.00 49.28 99 SER A CA 1
ATOM 789 C C . SER A 1 99 ? 63.504 -27.703 15.461 1.00 49.28 99 SER A C 1
ATOM 791 O O . SER A 1 99 ? 64.325 -27.023 14.845 1.00 49.28 99 SER A O 1
ATOM 793 N N . GLU A 1 100 ? 63.168 -27.424 16.716 1.00 47.38 100 GLU A N 1
ATOM 794 C CA . GLU A 1 100 ? 63.727 -26.345 17.541 1.00 47.38 100 GLU A CA 1
ATOM 795 C C . GLU A 1 100 ? 65.258 -26.465 17.715 1.00 47.38 100 GLU A C 1
ATOM 797 O O . GLU A 1 100 ? 65.973 -25.468 17.838 1.00 47.38 100 GLU A O 1
ATOM 802 N N . GLU A 1 101 ? 65.787 -27.684 17.595 1.00 47.03 101 GLU A N 1
ATOM 803 C CA . GLU A 1 101 ? 67.220 -27.986 17.540 1.00 47.03 101 GLU A CA 1
ATOM 804 C C . GLU A 1 101 ? 67.906 -27.435 16.279 1.00 47.03 101 GLU A C 1
ATOM 806 O O . GLU A 1 101 ? 69.058 -27.005 16.339 1.00 47.03 101 GLU A O 1
ATOM 811 N N . SER A 1 102 ? 67.204 -27.379 15.144 1.00 47.97 102 SER A N 1
ATOM 812 C CA . SER A 1 102 ? 67.700 -26.776 13.902 1.00 47.97 102 SER A CA 1
ATOM 813 C C . SER A 1 102 ? 67.767 -25.257 13.984 1.00 47.97 102 SER A C 1
ATOM 815 O O . SER A 1 102 ? 68.720 -24.669 13.483 1.00 47.97 102 SER A O 1
ATOM 817 N N . ARG A 1 103 ? 66.814 -24.616 14.675 1.00 53.25 103 ARG A N 1
ATOM 818 C CA . ARG A 1 103 ? 66.853 -23.162 14.915 1.00 53.25 103 ARG A CA 1
ATOM 819 C C . ARG A 1 103 ? 67.997 -22.789 15.855 1.00 53.25 103 ARG A C 1
ATOM 821 O O . ARG A 1 103 ? 68.687 -21.807 15.605 1.00 53.25 103 ARG A O 1
ATOM 828 N N . LYS A 1 104 ? 68.261 -23.614 16.877 1.00 58.25 104 LYS A N 1
ATOM 829 C CA . LYS A 1 104 ? 69.428 -23.453 17.761 1.00 58.25 104 LYS A CA 1
ATOM 830 C C . LYS A 1 104 ? 70.749 -23.704 17.032 1.00 58.25 104 LYS A C 1
ATOM 832 O O . LYS A 1 104 ? 71.654 -22.891 17.161 1.00 58.25 104 LYS A O 1
ATOM 837 N N . LYS A 1 105 ? 70.857 -24.751 16.203 1.00 53.22 105 LYS A N 1
ATOM 838 C CA . LYS A 1 105 ? 72.056 -24.991 15.376 1.00 53.22 105 LYS A CA 1
ATOM 83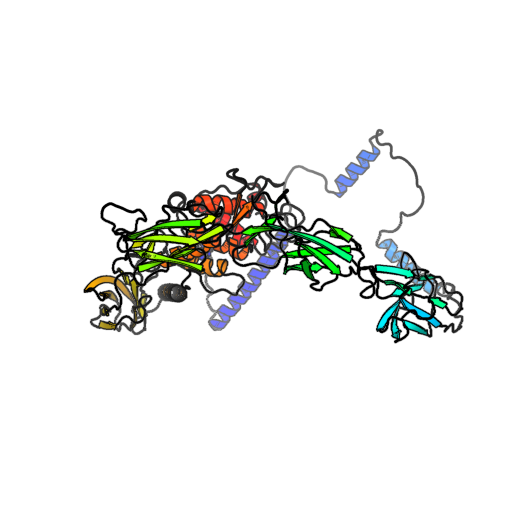9 C C . LYS A 1 105 ? 72.289 -23.885 14.344 1.00 53.22 105 LYS A C 1
ATOM 841 O O . LYS A 1 105 ? 73.432 -23.502 14.141 1.00 53.22 105 LYS A O 1
ATOM 846 N N . PHE A 1 106 ? 71.235 -23.330 13.748 1.00 53.34 106 PHE A N 1
ATOM 847 C CA . PHE A 1 106 ? 71.329 -22.213 12.805 1.00 53.34 106 PHE A CA 1
ATOM 848 C C . PHE A 1 106 ? 71.735 -20.899 13.491 1.00 53.34 106 PHE A C 1
ATOM 850 O O . PHE A 1 106 ? 72.603 -20.187 12.993 1.00 53.34 106 PHE A O 1
ATOM 857 N N . ALA A 1 107 ? 71.193 -20.606 14.677 1.00 56.47 107 ALA A N 1
ATOM 858 C CA . ALA A 1 107 ? 71.600 -19.444 15.468 1.00 56.47 107 ALA A CA 1
ATOM 859 C C . ALA A 1 107 ? 73.069 -19.533 15.931 1.00 56.47 107 ALA A C 1
ATOM 861 O O . ALA A 1 107 ? 73.795 -18.534 15.893 1.00 56.47 107 ALA A O 1
ATOM 862 N N . GLU A 1 108 ? 73.535 -20.730 16.297 1.00 57.56 108 GLU A N 1
ATOM 863 C CA . GLU A 1 108 ? 74.929 -20.954 16.689 1.00 57.56 108 GLU A CA 1
ATOM 864 C C . GLU A 1 108 ? 75.881 -20.955 15.481 1.00 57.56 108 GLU A C 1
ATOM 866 O O . GLU A 1 108 ? 76.995 -20.440 15.582 1.00 57.56 108 GLU A O 1
ATOM 871 N N . GLN A 1 109 ? 75.426 -21.428 14.316 1.00 56.09 109 GLN A N 1
ATOM 872 C CA . GLN A 1 109 ? 76.154 -21.341 13.046 1.00 56.09 109 GLN A CA 1
ATOM 873 C C . GLN A 1 109 ? 76.320 -19.880 12.596 1.00 56.09 109 GLN A C 1
ATOM 875 O O . GLN A 1 109 ? 77.428 -19.474 12.262 1.00 56.09 109 GLN A O 1
ATOM 880 N N . ILE A 1 110 ? 75.280 -19.044 12.712 1.00 55.91 110 ILE A N 1
ATOM 881 C CA . ILE A 1 110 ? 75.366 -17.602 12.420 1.00 55.91 110 ILE A CA 1
ATOM 882 C C . ILE A 1 110 ? 76.366 -16.903 13.350 1.00 55.91 110 ILE A C 1
ATOM 884 O O . ILE A 1 110 ? 77.137 -16.058 12.894 1.00 55.91 110 ILE A O 1
ATOM 888 N N . LYS A 1 111 ? 76.414 -17.259 14.641 1.00 62.91 111 LYS A N 1
ATOM 889 C CA . LYS A 1 111 ? 77.441 -16.742 15.565 1.00 62.91 111 LYS A CA 1
ATOM 890 C C . LYS A 1 111 ? 78.853 -17.190 15.175 1.00 62.91 111 LYS A C 1
ATOM 892 O O . LYS A 1 111 ? 79.775 -16.375 15.228 1.00 62.91 111 LYS A O 1
ATOM 897 N N . GLN A 1 112 ? 79.028 -18.445 14.758 1.00 57.31 112 GLN A N 1
ATOM 898 C CA . GLN A 1 112 ? 80.321 -18.969 14.306 1.00 57.31 112 GLN A CA 1
ATOM 899 C C . GLN A 1 112 ? 80.774 -18.361 12.967 1.00 57.31 112 GLN A C 1
ATOM 901 O O . GLN A 1 112 ? 81.963 -18.088 12.804 1.00 57.31 112 GLN A O 1
ATOM 906 N N . ASP A 1 113 ? 79.856 -18.066 12.048 1.00 54.94 113 ASP A N 1
ATOM 907 C CA . ASP A 1 113 ? 80.159 -17.463 10.743 1.00 54.94 113 ASP A CA 1
ATOM 908 C C . ASP A 1 113 ? 80.451 -15.957 10.850 1.00 54.94 113 ASP A C 1
ATOM 910 O O . ASP A 1 113 ? 81.305 -15.432 10.125 1.00 54.94 113 ASP A O 1
ATOM 914 N N . LYS A 1 114 ? 79.847 -15.273 11.836 1.00 56.16 114 LYS A N 1
ATOM 915 C CA . LYS A 1 114 ? 80.217 -13.903 12.238 1.00 56.16 114 LYS A CA 1
ATOM 916 C C . LYS A 1 114 ? 81.618 -13.854 12.860 1.00 56.16 114 LYS A C 1
ATOM 918 O O . LYS A 1 114 ? 82.393 -12.960 12.534 1.00 56.16 114 LYS A O 1
ATOM 923 N N . ALA A 1 115 ? 81.970 -14.837 13.695 1.00 53.34 115 ALA A N 1
ATOM 924 C CA . ALA A 1 115 ? 83.295 -14.949 14.318 1.00 53.34 115 ALA A CA 1
ATOM 925 C C . ALA A 1 115 ? 84.412 -15.350 13.331 1.00 53.34 115 ALA A C 1
ATOM 927 O O . ALA A 1 115 ? 85.577 -15.041 13.566 1.00 53.34 115 ALA A O 1
ATOM 928 N N . LYS A 1 116 ? 84.066 -16.000 12.210 1.00 54.97 116 LYS A N 1
ATOM 929 C CA . LYS A 1 116 ? 84.993 -16.378 11.124 1.00 54.97 116 LYS A CA 1
ATOM 930 C C . LYS A 1 116 ? 85.090 -15.344 9.989 1.00 54.97 116 LYS A C 1
ATOM 932 O O . LYS A 1 116 ? 85.802 -15.582 9.018 1.00 54.97 116 LYS A O 1
ATOM 937 N N . GLY A 1 117 ? 84.390 -14.207 10.087 1.00 52.97 117 GLY A N 1
ATOM 938 C CA . GLY A 1 117 ? 84.443 -13.123 9.093 1.00 52.97 117 GLY A CA 1
ATOM 939 C C . GLY A 1 117 ? 83.819 -13.458 7.730 1.00 52.97 117 GLY A C 1
ATOM 940 O O . GLY A 1 117 ? 84.105 -12.783 6.741 1.00 52.97 117 GLY A O 1
ATOM 941 N N . LEU A 1 118 ? 82.968 -14.487 7.650 1.00 53.66 118 LEU A N 1
ATOM 942 C CA . LEU A 1 118 ? 82.431 -15.005 6.384 1.00 53.66 118 LEU A CA 1
ATOM 943 C C . LEU A 1 118 ? 81.233 -14.206 5.833 1.00 53.66 118 LEU A C 1
ATOM 945 O O . LEU A 1 118 ? 80.877 -14.375 4.672 1.00 53.66 118 LEU A O 1
ATOM 949 N N . LEU A 1 119 ? 80.682 -13.262 6.603 1.00 48.25 119 LEU A N 1
ATOM 950 C CA . LEU A 1 119 ? 79.666 -12.301 6.136 1.00 48.25 119 LEU A CA 1
ATOM 951 C C . LEU A 1 119 ? 80.236 -11.153 5.274 1.00 48.25 119 LEU A C 1
ATOM 953 O O . LEU A 1 119 ? 79.468 -10.423 4.660 1.00 48.25 119 LEU A O 1
ATOM 957 N N . ASN A 1 120 ? 81.564 -11.025 5.161 1.00 46.00 120 ASN A N 1
ATOM 958 C CA . ASN A 1 120 ? 82.223 -9.991 4.347 1.00 46.00 120 ASN A CA 1
ATOM 959 C C . ASN A 1 120 ? 82.605 -10.467 2.926 1.00 46.00 120 ASN A C 1
ATOM 961 O O . ASN A 1 120 ? 83.429 -9.831 2.270 1.00 46.00 120 ASN A O 1
ATOM 965 N N . LYS A 1 121 ? 82.059 -11.597 2.446 1.00 45.69 121 LYS A N 1
ATOM 966 C CA . LYS A 1 121 ? 82.403 -12.193 1.135 1.00 45.69 121 LYS A CA 1
ATOM 967 C C . LYS A 1 121 ? 81.210 -12.536 0.230 1.00 45.69 121 LYS A C 1
ATOM 969 O O . LYS A 1 121 ? 81.389 -13.256 -0.748 1.00 45.69 121 LYS A O 1
ATOM 974 N N . ILE A 1 122 ? 80.021 -11.994 0.495 1.00 39.59 122 ILE A N 1
ATOM 975 C CA . ILE A 1 122 ? 79.006 -11.874 -0.563 1.00 39.59 122 ILE A CA 1
ATOM 976 C C . ILE A 1 122 ? 79.457 -10.704 -1.449 1.00 39.59 122 ILE A C 1
ATOM 978 O O . ILE A 1 122 ? 79.770 -9.646 -0.893 1.00 39.59 122 ILE A O 1
ATOM 982 N N . PRO A 1 123 ? 79.554 -10.863 -2.783 1.00 35.78 123 PRO A N 1
ATOM 983 C CA . PRO A 1 123 ? 79.873 -9.751 -3.662 1.00 35.78 123 PRO A CA 1
ATOM 984 C C . PRO A 1 123 ? 78.836 -8.652 -3.433 1.00 35.78 123 PRO A C 1
ATOM 986 O O . PRO A 1 123 ? 77.662 -8.817 -3.750 1.00 35.78 123 PRO A O 1
ATOM 989 N N . GLN A 1 124 ? 79.271 -7.544 -2.840 1.00 32.53 124 GLN A N 1
ATOM 990 C CA . GLN A 1 124 ? 78.511 -6.303 -2.869 1.00 32.53 124 GLN A CA 1
ATOM 991 C C . GLN A 1 124 ? 78.287 -5.966 -4.349 1.00 32.53 124 GLN A C 1
ATOM 993 O O . GLN A 1 124 ? 79.264 -6.037 -5.111 1.00 32.53 124 GLN A O 1
ATOM 998 N N . PRO A 1 125 ? 77.063 -5.621 -4.795 1.00 32.28 125 PRO A N 1
ATOM 999 C CA . PRO A 1 125 ? 76.917 -5.032 -6.112 1.00 32.28 125 PRO A CA 1
ATOM 1000 C C . PRO A 1 125 ? 77.861 -3.833 -6.156 1.00 32.28 125 PRO A C 1
ATOM 1002 O O . PRO A 1 125 ? 77.845 -2.969 -5.276 1.00 32.28 125 PRO A O 1
ATOM 1005 N N . LYS A 1 126 ? 78.770 -3.851 -7.135 1.00 34.94 126 LYS A N 1
ATOM 1006 C CA . LYS A 1 126 ? 79.632 -2.713 -7.425 1.00 34.94 126 LYS A CA 1
ATOM 1007 C C . LYS A 1 126 ? 78.718 -1.502 -7.542 1.00 34.94 126 LYS A C 1
ATOM 1009 O O . LYS A 1 126 ? 77.879 -1.461 -8.435 1.00 34.94 126 LYS A O 1
ATOM 1014 N N . SER A 1 127 ? 78.905 -0.524 -6.663 1.00 43.53 127 SER A N 1
ATOM 1015 C CA . SER A 1 127 ? 78.400 0.819 -6.889 1.00 43.53 127 SER A CA 1
ATOM 1016 C C . SER A 1 127 ? 79.137 1.380 -8.106 1.00 43.53 127 SER A C 1
ATOM 1018 O O . SER A 1 127 ? 80.201 1.992 -7.994 1.00 43.53 127 SER A O 1
ATOM 1020 N N . THR A 1 128 ? 78.608 1.135 -9.296 1.00 38.56 128 THR A N 1
ATOM 1021 C CA . THR A 1 128 ? 78.814 2.056 -10.403 1.00 38.56 128 THR A CA 1
ATOM 1022 C C . THR A 1 128 ? 77.907 3.244 -10.134 1.00 38.56 128 THR A C 1
ATOM 1024 O O . THR A 1 128 ? 76.723 3.218 -10.446 1.00 38.56 128 THR A O 1
ATOM 1027 N N . SER A 1 129 ? 78.470 4.288 -9.523 1.00 46.31 129 SER A N 1
ATOM 1028 C CA . SER A 1 129 ? 77.983 5.641 -9.772 1.00 46.31 129 SER A CA 1
ATOM 1029 C C . SER A 1 129 ? 77.965 5.845 -11.284 1.00 46.31 129 SER A C 1
ATOM 1031 O O . SER A 1 129 ? 79.014 5.821 -11.925 1.00 46.31 129 SER A O 1
ATOM 1033 N N . GLY A 1 130 ? 76.774 6.011 -11.841 1.00 41.62 130 GLY A N 1
ATOM 1034 C CA . GLY A 1 130 ? 76.553 6.286 -13.250 1.00 41.62 130 GLY A CA 1
ATOM 1035 C C . GLY A 1 130 ? 75.133 6.790 -13.419 1.00 41.62 130 GLY A C 1
ATOM 1036 O O . GLY A 1 130 ? 74.204 6.009 -13.560 1.00 41.62 130 GLY A O 1
ATOM 1037 N N . ILE A 1 131 ? 74.981 8.105 -13.314 1.00 54.03 131 ILE A N 1
ATOM 1038 C CA . ILE A 1 131 ? 73.776 8.851 -13.670 1.00 54.03 131 ILE A CA 1
ATOM 1039 C C . ILE A 1 131 ? 73.320 8.391 -15.064 1.00 54.03 131 ILE A C 1
ATOM 1041 O O . ILE A 1 131 ? 74.089 8.522 -16.009 1.00 54.03 131 ILE A O 1
ATOM 1045 N N . MET A 1 132 ? 72.090 7.895 -15.196 1.00 50.44 132 MET A N 1
ATOM 1046 C CA . MET A 1 132 ? 71.409 7.759 -16.489 1.00 50.44 132 MET A CA 1
ATOM 1047 C C . MET A 1 132 ? 70.060 8.466 -16.361 1.00 50.44 132 MET A C 1
ATOM 1049 O O . MET A 1 132 ? 69.044 7.843 -16.086 1.00 50.44 132 MET A O 1
ATOM 1053 N N . ALA A 1 133 ? 70.083 9.794 -16.454 1.00 53.16 133 ALA A N 1
ATOM 1054 C CA . ALA A 1 133 ? 68.880 10.606 -16.563 1.00 53.16 133 ALA A CA 1
ATOM 1055 C C . ALA A 1 133 ? 68.641 10.893 -18.048 1.00 53.16 133 ALA A C 1
ATOM 1057 O O . ALA A 1 133 ? 69.320 11.755 -18.594 1.00 53.16 133 ALA A O 1
ATOM 1058 N N . ASN A 1 134 ? 67.687 10.193 -18.663 1.00 66.19 134 ASN A N 1
ATOM 1059 C CA . ASN A 1 134 ? 67.154 10.517 -19.993 1.00 66.19 134 ASN A CA 1
ATOM 1060 C C . ASN A 1 134 ? 65.620 10.617 -19.935 1.00 66.19 134 ASN A C 1
ATOM 1062 O O . ASN A 1 134 ? 65.022 10.380 -18.876 1.00 66.19 134 ASN A O 1
ATOM 1066 N N . ASN A 1 135 ? 65.001 10.999 -21.056 1.00 80.31 135 ASN A N 1
ATOM 1067 C CA . ASN A 1 135 ? 63.586 11.342 -21.135 1.00 80.31 135 ASN A CA 1
ATOM 1068 C C . ASN A 1 135 ? 62.755 10.244 -21.818 1.00 80.31 135 ASN A C 1
ATOM 1070 O O . ASN A 1 135 ? 63.121 9.727 -22.873 1.00 80.31 135 ASN A O 1
ATOM 1074 N N . VAL A 1 136 ? 61.594 9.937 -21.238 1.00 86.69 136 VAL A N 1
ATOM 1075 C CA . VAL A 1 136 ? 60.506 9.242 -21.942 1.00 86.69 136 VAL A CA 1
ATOM 1076 C C . VAL A 1 136 ? 59.486 10.298 -22.323 1.00 86.69 136 VAL A C 1
ATOM 1078 O O . VAL A 1 136 ? 58.948 10.975 -21.449 1.00 86.69 136 VAL A O 1
ATOM 1081 N N . THR A 1 137 ? 59.236 10.461 -23.610 1.00 91.19 137 THR A N 1
ATOM 1082 C CA . THR A 1 137 ? 58.319 11.462 -24.155 1.00 91.19 137 THR A CA 1
ATOM 1083 C C . THR A 1 137 ? 57.266 10.789 -25.018 1.00 91.19 137 THR A C 1
ATOM 1085 O O . THR A 1 137 ? 57.351 9.596 -25.307 1.00 91.19 137 THR A O 1
ATOM 1088 N N . GLY A 1 138 ? 56.254 11.540 -25.425 1.00 93.50 138 GLY A N 1
ATOM 1089 C CA . GLY A 1 138 ? 55.274 11.053 -26.380 1.00 93.50 138 GLY A CA 1
ATOM 1090 C C . GLY A 1 138 ? 54.092 11.987 -26.522 1.00 93.50 138 GLY A C 1
ATOM 1091 O O . GLY A 1 138 ? 54.010 13.018 -25.854 1.00 93.50 138 GLY A O 1
ATOM 1092 N N . TYR A 1 139 ? 53.171 11.605 -27.396 1.00 93.88 139 TYR A N 1
ATOM 1093 C CA . TYR A 1 139 ? 51.924 12.309 -27.643 1.00 93.88 139 TYR A CA 1
ATOM 1094 C C . TYR A 1 139 ? 50.734 11.375 -27.450 1.00 93.88 139 TYR A C 1
ATOM 1096 O O . TYR A 1 139 ? 50.727 10.270 -27.986 1.00 93.88 139 TYR A O 1
ATOM 1104 N N . MET A 1 140 ? 49.698 11.842 -26.757 1.00 92.81 140 MET A N 1
ATOM 1105 C CA . MET A 1 140 ? 48.346 11.300 -26.883 1.00 92.81 140 MET A CA 1
ATOM 1106 C C . MET A 1 140 ? 47.604 12.102 -27.955 1.00 92.81 140 MET A C 1
ATOM 1108 O O . MET A 1 140 ? 47.455 13.317 -27.807 1.00 92.81 140 MET A O 1
ATOM 1112 N N . TYR A 1 141 ? 47.140 11.457 -29.024 1.00 92.81 141 TYR A N 1
ATOM 1113 C CA . TYR A 1 141 ? 46.558 12.137 -30.185 1.00 92.81 141 TYR A CA 1
ATOM 1114 C C . TYR A 1 141 ? 45.365 11.389 -30.790 1.00 92.81 141 TYR A C 1
ATOM 1116 O O . TYR A 1 141 ? 45.231 10.171 -30.661 1.00 92.81 141 TYR A O 1
ATOM 1124 N N . SER A 1 142 ? 44.491 12.151 -31.443 1.00 92.12 142 SER A N 1
ATOM 1125 C CA . SER A 1 142 ? 43.373 11.659 -32.241 1.00 92.12 142 SER A CA 1
ATOM 1126 C C . SER A 1 142 ? 43.884 11.103 -33.565 1.00 92.12 142 SER A C 1
ATOM 1128 O O . SER A 1 142 ? 44.134 11.881 -34.482 1.00 92.12 142 SER A O 1
ATOM 1130 N N . ASP A 1 143 ? 43.961 9.785 -33.681 1.00 91.31 143 ASP A N 1
ATOM 1131 C CA . ASP A 1 143 ? 44.299 9.087 -34.919 1.00 91.31 143 ASP A CA 1
ATOM 1132 C C . ASP A 1 143 ? 43.037 8.916 -35.776 1.00 91.31 143 ASP A C 1
ATOM 1134 O O . ASP A 1 143 ? 42.306 7.923 -35.693 1.00 91.31 143 ASP A O 1
ATOM 1138 N N . ALA A 1 144 ? 42.725 9.944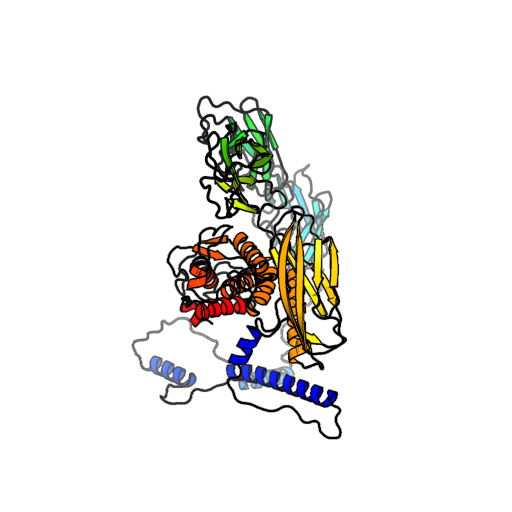 -36.562 1.00 87.62 144 ALA A N 1
ATOM 1139 C CA . ALA A 1 144 ? 41.458 10.021 -37.284 1.00 87.62 144 ALA A CA 1
ATOM 1140 C C . ALA A 1 144 ? 41.395 9.061 -38.481 1.00 87.62 144 ALA A C 1
ATOM 1142 O O . ALA A 1 144 ? 40.304 8.722 -38.943 1.00 87.62 144 ALA A O 1
ATOM 1143 N N . ASN A 1 145 ? 42.551 8.642 -38.999 1.00 88.50 145 ASN A N 1
ATOM 1144 C CA . ASN A 1 145 ? 42.654 7.741 -40.143 1.00 88.50 145 ASN A CA 1
ATOM 1145 C C . ASN A 1 145 ? 43.046 6.302 -39.745 1.00 88.50 145 ASN A C 1
ATOM 1147 O O . ASN A 1 145 ? 43.089 5.430 -40.616 1.00 88.50 145 ASN A O 1
ATOM 1151 N N . ASN A 1 146 ? 43.247 6.054 -38.445 1.00 89.31 146 ASN A N 1
ATOM 1152 C CA . ASN A 1 146 ? 43.585 4.769 -37.839 1.00 89.31 146 ASN A CA 1
ATOM 1153 C C . ASN A 1 146 ? 44.863 4.141 -38.426 1.00 89.31 146 ASN A C 1
ATOM 1155 O O . ASN A 1 146 ? 44.911 2.932 -38.675 1.00 89.31 146 ASN A O 1
ATOM 1159 N N . ASN A 1 147 ? 45.886 4.950 -38.715 1.00 89.56 147 ASN A N 1
ATOM 1160 C CA . ASN A 1 147 ? 47.149 4.470 -39.287 1.00 89.56 147 ASN A CA 1
ATOM 1161 C C . ASN A 1 147 ? 48.248 4.205 -38.235 1.00 89.56 147 ASN A C 1
ATOM 1163 O O . ASN A 1 147 ? 49.309 3.683 -38.587 1.00 89.56 147 ASN A O 1
ATOM 1167 N N . GLY A 1 148 ? 47.999 4.527 -36.963 1.00 88.75 148 GLY A N 1
ATOM 1168 C CA . GLY A 1 148 ? 48.916 4.351 -35.835 1.00 88.75 148 GLY A CA 1
ATOM 1169 C C . GLY A 1 148 ? 50.069 5.360 -35.786 1.00 88.75 148 GLY A C 1
ATOM 1170 O O . GLY A 1 148 ? 51.007 5.181 -35.001 1.00 88.75 148 GLY A O 1
ATOM 1171 N N . VAL A 1 149 ? 50.035 6.403 -36.617 1.00 90.38 149 VAL A N 1
ATOM 1172 C CA . VAL A 1 149 ? 51.063 7.438 -36.749 1.00 90.38 149 VAL A CA 1
ATOM 1173 C C . VAL A 1 149 ? 50.436 8.805 -36.506 1.00 90.38 149 VAL A C 1
ATOM 1175 O O . VAL A 1 149 ? 49.406 9.133 -37.070 1.00 90.38 149 VAL A O 1
ATOM 1178 N N . ARG A 1 150 ? 51.108 9.646 -35.714 1.00 91.50 150 ARG A N 1
ATOM 1179 C CA . ARG A 1 150 ? 50.664 11.025 -35.506 1.00 91.50 150 ARG A CA 1
ATOM 1180 C C . ARG A 1 150 ? 50.907 11.866 -36.756 1.00 91.50 150 ARG A C 1
ATOM 1182 O O . ARG A 1 150 ? 52.040 12.282 -37.015 1.00 91.50 150 ARG A O 1
ATOM 1189 N N . ASP A 1 151 ? 49.841 12.160 -37.484 1.00 92.69 151 ASP A N 1
ATOM 1190 C CA . ASP A 1 151 ? 49.864 12.968 -38.697 1.00 92.69 151 ASP A CA 1
ATOM 1191 C C . ASP A 1 151 ? 49.741 14.476 -38.413 1.00 92.69 151 ASP A C 1
ATOM 1193 O O . ASP A 1 151 ? 49.304 14.942 -37.355 1.00 92.69 151 ASP A O 1
ATOM 1197 N N . VAL A 1 152 ? 50.142 15.292 -39.393 1.00 89.44 152 VAL A N 1
ATOM 1198 C CA . VAL A 1 152 ? 49.987 16.752 -39.310 1.00 89.44 152 VAL A CA 1
ATOM 1199 C C . VAL A 1 152 ? 48.499 17.110 -39.292 1.00 89.44 152 VAL A C 1
ATOM 1201 O O . VAL A 1 152 ? 47.785 16.852 -40.256 1.00 89.44 152 VAL A O 1
ATOM 1204 N N . GLY A 1 153 ? 48.060 17.785 -38.227 1.00 85.25 153 GLY A N 1
ATOM 1205 C CA . GLY A 1 153 ? 46.673 18.230 -38.052 1.00 85.25 153 GLY A CA 1
ATOM 1206 C C . GLY A 1 153 ? 45.853 17.369 -37.090 1.00 85.25 153 GLY A C 1
ATOM 1207 O O . GLY A 1 153 ? 44.745 17.767 -36.738 1.00 85.25 153 GLY A O 1
ATOM 1208 N N . GLU A 1 154 ? 46.399 16.250 -36.614 1.00 93.19 154 GLU A N 1
ATOM 1209 C CA . GLU A 1 154 ? 45.758 15.430 -35.589 1.00 93.19 154 GLU A CA 1
ATOM 1210 C C . GLU A 1 154 ? 45.834 16.096 -34.215 1.00 93.19 154 GLU A C 1
ATOM 1212 O O . GLU A 1 154 ? 46.902 16.493 -33.733 1.00 93.19 154 GLU A O 1
ATOM 1217 N N . ALA A 1 155 ? 44.663 16.262 -33.599 1.00 90.62 155 ALA A N 1
ATOM 1218 C CA . ALA A 1 155 ? 44.530 16.953 -32.327 1.00 90.62 155 ALA A CA 1
ATOM 1219 C C . ALA A 1 155 ? 45.157 16.135 -31.193 1.00 90.62 155 ALA A C 1
ATOM 1221 O O . ALA A 1 155 ? 44.994 14.918 -31.123 1.00 90.62 155 ALA A O 1
ATOM 1222 N N . GLY A 1 156 ? 45.852 16.816 -30.284 1.00 90.94 156 GLY A N 1
ATOM 1223 C CA . GLY A 1 156 ? 46.351 16.210 -29.057 1.00 90.94 156 GLY A CA 1
ATOM 1224 C C . GLY A 1 156 ? 45.306 16.208 -27.945 1.00 90.94 156 GLY A C 1
ATOM 1225 O O . GLY A 1 156 ? 44.452 17.093 -27.874 1.00 90.94 156 GLY A O 1
ATOM 1226 N N . PHE A 1 157 ? 45.395 15.233 -27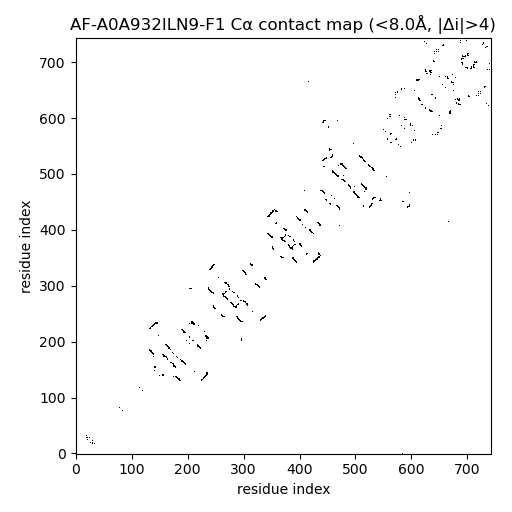.048 1.00 89.56 157 PHE A N 1
ATOM 1227 C CA . PHE A 1 157 ? 44.533 15.149 -25.874 1.00 89.56 157 PHE A CA 1
ATOM 1228 C C . PHE A 1 157 ? 45.159 15.887 -24.696 1.00 89.56 157 PHE A C 1
ATOM 1230 O O . PHE A 1 157 ? 46.192 15.454 -24.208 1.00 89.56 157 PHE A O 1
ATOM 1237 N N . ASN A 1 158 ? 44.540 16.963 -24.210 1.00 91.38 158 ASN A N 1
ATOM 1238 C CA . ASN A 1 158 ? 45.047 17.748 -23.078 1.00 91.38 158 ASN A CA 1
ATOM 1239 C C . ASN A 1 158 ? 44.577 17.200 -21.724 1.00 91.38 158 ASN A C 1
ATOM 1241 O O . ASN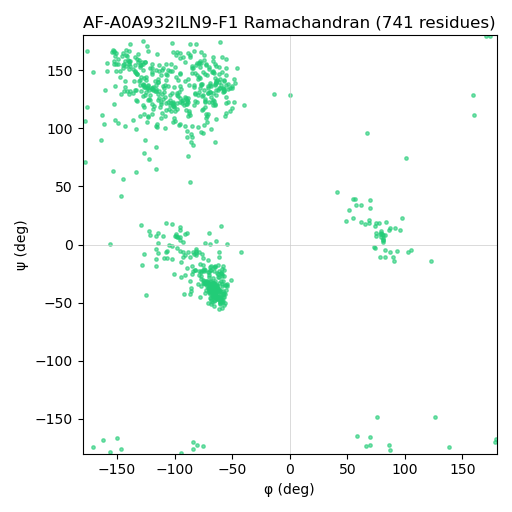 A 1 158 ? 43.395 16.899 -21.567 1.00 91.38 158 ASN A O 1
ATOM 1245 N N . GLY A 1 159 ? 45.471 17.146 -20.737 1.00 88.44 159 GLY A N 1
ATOM 1246 C CA . GLY A 1 159 ? 45.151 16.831 -19.345 1.00 88.44 159 GLY A CA 1
ATOM 1247 C C . GLY A 1 159 ? 44.961 15.346 -19.034 1.00 88.44 159 GLY A C 1
ATOM 1248 O O . GLY A 1 159 ? 44.533 15.020 -17.930 1.00 88.44 159 GLY A O 1
ATOM 1249 N N . TYR A 1 160 ? 45.279 14.443 -19.962 1.00 88.06 160 TYR A N 1
ATOM 1250 C CA . TYR A 1 160 ? 45.144 13.003 -19.749 1.00 88.06 160 TYR A CA 1
ATOM 1251 C C . TYR A 1 160 ? 46.358 12.448 -19.005 1.00 88.06 160 TYR A C 1
ATOM 1253 O O . TYR A 1 160 ? 47.497 12.821 -19.291 1.00 88.06 160 TYR A O 1
ATOM 1261 N N . GLY A 1 161 ? 46.108 11.561 -18.039 1.00 89.25 161 GLY A N 1
ATOM 1262 C CA . GLY A 1 161 ? 47.149 10.918 -17.244 1.00 89.25 161 GLY A CA 1
ATOM 1263 C C . GLY A 1 161 ? 47.959 9.906 -18.054 1.00 89.25 161 GLY A C 1
ATOM 1264 O O . GLY A 1 161 ? 47.401 9.018 -18.701 1.00 89.25 161 GLY A O 1
ATOM 1265 N N . VAL A 1 162 ? 49.283 10.022 -17.974 1.00 89.44 162 VAL A N 1
ATOM 1266 C CA . VAL A 1 162 ? 50.250 9.031 -18.451 1.00 89.44 162 VAL A CA 1
ATOM 1267 C C . VAL A 1 162 ? 51.063 8.556 -17.257 1.00 89.44 162 VAL A C 1
ATOM 1269 O O . VAL A 1 162 ? 51.552 9.361 -16.461 1.00 89.44 162 VAL A O 1
ATOM 1272 N N . TYR A 1 163 ? 51.219 7.246 -17.137 1.00 89.44 163 TYR A N 1
ATOM 1273 C CA . TYR A 1 163 ? 51.816 6.562 -16.002 1.00 89.44 163 TYR A CA 1
ATOM 1274 C C . TYR A 1 163 ? 53.046 5.786 -16.452 1.00 89.44 163 TYR A C 1
ATOM 1276 O O . TYR A 1 163 ? 53.040 5.079 -17.462 1.00 89.44 163 TYR A O 1
ATOM 1284 N N . LEU A 1 164 ? 54.109 5.918 -15.668 1.00 86.75 164 LEU A N 1
ATOM 1285 C CA . LEU A 1 164 ? 55.362 5.203 -15.834 1.00 86.75 164 LEU A CA 1
ATOM 1286 C C . LEU A 1 164 ? 55.597 4.357 -14.578 1.00 86.75 164 LEU A C 1
ATOM 1288 O O . LEU A 1 164 ? 55.758 4.899 -13.482 1.00 86.75 164 LEU A O 1
ATOM 1292 N N . GLN A 1 165 ? 55.622 3.035 -14.747 1.00 84.50 165 GLN A N 1
ATOM 1293 C CA . GLN A 1 165 ? 55.675 2.049 -13.667 1.00 84.50 165 GLN A CA 1
ATOM 1294 C C . GLN A 1 165 ? 56.857 1.090 -13.862 1.00 84.50 165 GLN A C 1
ATOM 1296 O O . GLN A 1 165 ? 57.003 0.468 -14.913 1.00 84.50 165 GLN A O 1
ATOM 1301 N N . GLY A 1 166 ? 57.683 0.920 -12.831 1.00 74.00 166 GLY A N 1
ATOM 1302 C CA . GLY A 1 166 ? 58.817 -0.008 -12.809 1.00 74.00 166 GLY A CA 1
ATOM 1303 C C . GLY A 1 166 ? 59.200 -0.417 -11.384 1.00 74.00 166 GLY A C 1
ATOM 1304 O O . GLY A 1 166 ? 58.582 0.008 -10.415 1.00 74.00 166 GLY A O 1
ATOM 1305 N N . ASN A 1 167 ? 60.246 -1.234 -11.229 1.00 61.62 167 ASN A N 1
ATOM 1306 C CA . ASN A 1 167 ? 60.654 -1.760 -9.912 1.00 61.62 167 ASN A CA 1
ATOM 1307 C C . ASN A 1 167 ? 61.154 -0.686 -8.920 1.00 61.62 167 ASN A C 1
ATOM 1309 O O . ASN A 1 167 ? 61.187 -0.939 -7.718 1.00 61.62 167 ASN A O 1
ATOM 1313 N N . VAL A 1 168 ? 61.555 0.492 -9.415 1.00 60.72 168 VAL A N 1
ATOM 1314 C CA . VAL A 1 168 ? 62.127 1.594 -8.612 1.00 60.72 168 VAL A CA 1
ATOM 1315 C C . VAL A 1 168 ? 61.432 2.945 -8.839 1.00 60.72 168 VAL A C 1
ATOM 1317 O O . VAL A 1 168 ? 61.543 3.822 -7.988 1.00 60.72 168 VAL A O 1
ATOM 1320 N N . ASN A 1 169 ? 60.677 3.103 -9.936 1.00 63.94 169 ASN A N 1
ATOM 1321 C CA . ASN A 1 169 ? 59.988 4.344 -10.302 1.00 63.94 169 ASN A CA 1
ATOM 1322 C C . ASN A 1 169 ? 58.508 4.093 -10.566 1.00 63.94 169 ASN A C 1
ATOM 1324 O O . ASN A 1 169 ? 58.174 3.403 -11.528 1.00 63.94 169 ASN A O 1
ATOM 1328 N N . ASN A 1 170 ? 57.654 4.755 -9.788 1.00 79.94 170 ASN A N 1
ATOM 1329 C CA . ASN A 1 170 ? 56.234 4.908 -10.085 1.00 79.94 170 ASN A CA 1
ATOM 1330 C C . ASN A 1 170 ? 55.958 6.407 -10.119 1.00 79.94 170 ASN A C 1
ATOM 1332 O O . ASN A 1 170 ? 56.038 7.075 -9.087 1.00 79.94 170 ASN A O 1
ATOM 1336 N N . THR A 1 171 ? 55.701 6.950 -11.301 1.00 85.62 171 THR A N 1
ATOM 1337 C CA . THR A 1 171 ? 55.382 8.369 -11.473 1.00 85.62 171 THR A CA 1
ATOM 1338 C C . THR A 1 171 ? 54.312 8.543 -12.543 1.00 85.62 171 THR A C 1
ATOM 1340 O O . THR A 1 171 ? 54.046 7.636 -13.331 1.00 85.62 171 THR A O 1
ATOM 1343 N N . SER A 1 172 ? 53.683 9.711 -12.563 1.00 89.12 172 SER A N 1
ATOM 1344 C CA . SER A 1 172 ? 52.687 10.081 -13.564 1.00 89.12 172 SER A CA 1
ATOM 1345 C C . SER A 1 172 ? 52.879 11.531 -13.987 1.00 89.12 172 SER A C 1
ATOM 1347 O O . SER A 1 172 ? 53.458 12.339 -13.258 1.00 89.12 172 SER A O 1
ATOM 1349 N N . THR A 1 173 ? 52.423 11.842 -15.190 1.00 91.81 173 THR A N 1
ATOM 1350 C CA . THR A 1 173 ? 52.355 13.197 -15.732 1.00 91.81 173 THR A CA 1
ATOM 1351 C C . THR A 1 173 ? 51.045 13.349 -16.497 1.00 91.81 173 THR A C 1
ATOM 1353 O O . THR A 1 173 ? 50.382 12.355 -16.794 1.00 91.81 173 THR A O 1
ATOM 1356 N N . SER A 1 174 ? 50.672 14.579 -16.828 1.00 91.44 174 SER A N 1
ATOM 1357 C CA . SER A 1 174 ? 49.521 14.849 -17.687 1.00 91.44 174 SER A CA 1
ATOM 1358 C C . SER A 1 174 ? 49.987 15.424 -19.013 1.00 91.44 174 SER A C 1
ATOM 1360 O O . SER A 1 174 ? 50.968 16.169 -19.067 1.00 91.44 174 SER A O 1
ATOM 1362 N N . THR A 1 175 ? 49.277 15.086 -20.079 1.00 93.62 175 THR A N 1
ATOM 1363 C CA . THR A 1 175 ? 49.520 15.656 -21.400 1.00 93.62 175 THR A CA 1
ATOM 1364 C C . THR A 1 175 ? 49.185 17.146 -21.454 1.00 93.62 175 THR A C 1
ATOM 1366 O O . THR A 1 175 ? 48.271 17.616 -20.776 1.00 93.62 175 THR A O 1
ATOM 1369 N N . ASP A 1 176 ? 49.910 17.899 -22.278 1.00 92.81 176 ASP A N 1
ATOM 1370 C CA . ASP A 1 176 ? 49.641 19.315 -22.530 1.00 92.81 176 ASP A CA 1
ATOM 1371 C C . ASP A 1 176 ? 48.571 19.542 -23.619 1.00 92.81 176 ASP A C 1
ATOM 1373 O O . ASP A 1 176 ? 47.989 18.606 -24.165 1.00 92.81 176 ASP A O 1
ATOM 1377 N N . ALA A 1 177 ? 48.325 20.807 -23.982 1.00 91.62 177 ALA A N 1
ATOM 1378 C CA . ALA A 1 177 ? 47.346 21.193 -25.006 1.00 91.62 177 ALA A CA 1
ATOM 1379 C C . ALA A 1 177 ? 47.577 20.566 -26.397 1.00 91.62 177 ALA A C 1
ATOM 1381 O O . ALA A 1 177 ? 46.642 20.487 -27.189 1.00 91.62 177 ALA A O 1
ATOM 1382 N N . ASN A 1 178 ? 48.801 20.127 -26.696 1.00 91.06 178 ASN A N 1
ATOM 1383 C CA . ASN A 1 178 ? 49.164 19.451 -27.939 1.00 91.06 178 ASN A CA 1
ATOM 1384 C C . ASN A 1 178 ? 49.227 17.926 -27.775 1.00 91.06 178 ASN A C 1
ATOM 1386 O O . ASN A 1 178 ? 49.645 17.234 -28.706 1.00 91.06 178 ASN A O 1
ATOM 1390 N N . GLY A 1 179 ? 48.814 17.402 -26.619 1.00 92.44 179 GLY A N 1
ATOM 1391 C CA . GLY A 1 179 ? 48.866 15.988 -26.280 1.00 92.44 179 GLY A CA 1
ATOM 1392 C C . GLY A 1 179 ? 50.234 15.514 -25.810 1.00 92.44 179 GLY A C 1
ATOM 1393 O O . GLY A 1 179 ? 50.399 14.319 -25.588 1.00 92.44 179 GLY A O 1
ATOM 1394 N N . TYR A 1 180 ? 51.219 16.402 -25.673 1.00 95.12 180 TYR A N 1
ATOM 1395 C CA . TYR A 1 180 ? 52.589 16.023 -25.349 1.00 95.12 180 TYR A CA 1
ATOM 1396 C C . TYR A 1 180 ? 52.738 15.695 -23.866 1.00 95.12 180 TYR A C 1
ATOM 1398 O O . TYR A 1 180 ? 52.261 16.440 -23.011 1.00 95.12 180 TYR A O 1
ATOM 1406 N N . TYR A 1 181 ? 53.462 14.626 -23.557 1.00 93.81 181 TYR A N 1
ATOM 1407 C CA . TYR A 1 181 ? 53.880 14.292 -22.204 1.00 93.81 181 TYR A CA 1
ATOM 1408 C C . TYR A 1 181 ? 55.384 14.020 -22.147 1.00 93.81 181 TYR A C 1
ATOM 1410 O O . TYR A 1 181 ? 56.007 13.604 -23.128 1.00 93.81 181 TYR A O 1
ATOM 1418 N N . SER A 1 182 ? 55.977 14.224 -20.971 1.00 92.88 182 SER A N 1
ATOM 1419 C CA . SER A 1 182 ? 57.360 13.834 -20.720 1.00 92.88 182 SER A CA 1
ATOM 1420 C C . SER A 1 182 ? 57.609 13.414 -19.275 1.00 92.88 182 SER A C 1
ATOM 1422 O O . SER A 1 182 ? 57.070 13.980 -18.323 1.00 92.88 182 SER A O 1
ATOM 1424 N N . PHE A 1 183 ? 58.487 12.430 -19.127 1.00 87.62 183 PHE A N 1
ATOM 1425 C CA . PHE A 1 183 ? 59.120 12.029 -17.882 1.00 87.62 183 PHE A CA 1
ATOM 1426 C C . PHE A 1 183 ? 60.611 12.316 -18.003 1.00 87.62 183 PHE A C 1
ATOM 1428 O O . PHE A 1 183 ? 61.253 11.827 -18.932 1.00 87.62 183 PHE A O 1
ATOM 1435 N N . SER A 1 184 ? 61.167 13.091 -17.074 1.00 82.25 184 SER A N 1
ATOM 1436 C CA . SER A 1 184 ? 62.601 13.383 -17.017 1.00 82.25 184 SER A CA 1
ATOM 1437 C C . SER A 1 184 ? 63.252 12.697 -15.818 1.00 82.25 184 SER A C 1
ATOM 1439 O O . SER A 1 184 ? 62.610 12.448 -14.798 1.00 82.25 184 SER A O 1
ATOM 1441 N N . GLY A 1 185 ? 64.542 12.372 -15.936 1.00 72.44 185 GLY A N 1
ATOM 1442 C CA . GLY A 1 185 ? 65.306 11.794 -14.826 1.00 72.44 185 GLY A CA 1
ATOM 1443 C C . GLY A 1 185 ? 64.903 10.365 -14.458 1.00 72.44 185 GLY A C 1
ATOM 1444 O O . GLY A 1 185 ? 64.995 9.988 -13.290 1.00 72.44 185 GLY A O 1
ATOM 1445 N N . VAL A 1 186 ? 64.457 9.571 -15.435 1.00 72.88 186 VAL A N 1
ATOM 1446 C CA . VAL A 1 186 ? 63.935 8.221 -15.195 1.00 72.88 186 VAL A CA 1
ATOM 1447 C C . VAL A 1 186 ? 65.073 7.243 -14.848 1.00 72.88 186 VAL A C 1
ATOM 1449 O O . VAL A 1 186 ? 65.867 6.873 -15.706 1.00 72.88 186 VAL A O 1
ATOM 1452 N N . GLN A 1 187 ? 65.156 6.804 -13.585 1.00 66.38 187 GLN A N 1
ATOM 1453 C CA . GLN A 1 187 ? 66.127 5.801 -13.106 1.00 66.38 187 GLN A CA 1
ATOM 1454 C C . GLN A 1 187 ? 65.608 4.367 -13.284 1.00 66.38 187 GLN A C 1
ATOM 1456 O O . GLN A 1 187 ? 64.660 3.986 -12.609 1.00 66.38 187 GLN A O 1
ATOM 1461 N N . VAL A 1 188 ? 66.195 3.531 -14.134 1.00 57.66 188 VAL A N 1
ATOM 1462 C CA . VAL A 1 188 ? 65.594 2.214 -14.432 1.00 57.66 188 VAL A CA 1
ATOM 1463 C C . VAL A 1 188 ? 66.546 1.039 -14.244 1.00 57.66 188 VAL A C 1
ATOM 1465 O O . VAL A 1 188 ? 67.695 1.084 -14.673 1.00 57.66 188 VAL A O 1
ATOM 1468 N N . ASP A 1 189 ? 66.003 -0.027 -13.653 1.00 54.81 189 ASP A N 1
ATOM 1469 C CA . ASP A 1 189 ? 66.418 -1.419 -13.856 1.00 54.81 189 ASP A CA 1
ATOM 1470 C C . ASP A 1 189 ? 65.410 -2.095 -14.813 1.00 54.81 189 ASP A C 1
ATOM 1472 O O . ASP A 1 189 ? 64.334 -1.554 -15.074 1.00 54.81 189 ASP A O 1
ATOM 1476 N N . ALA A 1 190 ? 65.749 -3.267 -15.360 1.00 58.00 190 ALA A N 1
ATOM 1477 C CA . ALA A 1 190 ? 64.939 -3.968 -16.363 1.00 58.00 190 ALA A CA 1
ATOM 1478 C C . ALA A 1 190 ? 63.449 -4.132 -15.969 1.00 58.00 190 ALA A C 1
ATOM 1480 O O . ALA A 1 190 ? 63.137 -4.563 -14.857 1.00 58.00 190 ALA A O 1
ATOM 1481 N N . GLY A 1 191 ? 62.547 -3.851 -16.924 1.00 66.88 191 GLY A N 1
ATOM 1482 C CA . GLY A 1 191 ? 61.095 -4.057 -16.815 1.00 66.88 191 GLY A CA 1
ATOM 1483 C C . GLY A 1 191 ? 60.286 -2.789 -16.511 1.00 66.88 191 GLY A C 1
ATOM 1484 O O . GLY A 1 191 ? 59.791 -2.638 -15.395 1.00 66.88 191 GLY A O 1
ATOM 1485 N N . LEU A 1 192 ? 60.119 -1.909 -17.509 1.00 76.94 192 LEU A N 1
ATOM 1486 C CA . LEU A 1 192 ? 59.317 -0.681 -17.412 1.00 76.94 192 LEU A CA 1
ATOM 1487 C C . LEU A 1 192 ? 58.003 -0.797 -18.199 1.00 76.94 192 LEU A C 1
ATOM 1489 O O . LEU A 1 192 ? 57.997 -1.336 -19.307 1.00 76.94 192 LEU A O 1
ATOM 1493 N N . TYR A 1 193 ? 56.928 -0.236 -17.645 1.00 85.06 193 TYR A N 1
ATOM 1494 C CA . TYR A 1 193 ? 55.622 -0.078 -18.281 1.00 85.06 193 TYR A CA 1
ATOM 1495 C C . TYR A 1 193 ? 55.294 1.404 -18.452 1.00 85.06 193 TYR A C 1
ATOM 1497 O O . TYR A 1 193 ? 55.400 2.175 -17.496 1.00 85.06 193 TYR A O 1
ATOM 1505 N N . VAL A 1 194 ? 54.856 1.785 -19.652 1.00 84.94 194 VAL A N 1
ATOM 1506 C CA . VAL A 1 194 ? 54.242 3.093 -19.916 1.00 84.94 194 VAL A CA 1
ATOM 1507 C C . VAL A 1 194 ? 52.837 2.863 -20.435 1.00 84.94 194 VAL A C 1
ATOM 1509 O O . VAL A 1 194 ? 52.650 2.191 -21.451 1.00 84.94 194 VAL A O 1
ATOM 1512 N N . TYR A 1 195 ? 51.860 3.406 -19.723 1.00 86.56 195 TYR A N 1
ATOM 1513 C CA . TYR A 1 195 ? 50.440 3.269 -20.019 1.00 86.56 195 TYR A CA 1
ATOM 1514 C C . TYR A 1 195 ? 49.729 4.588 -19.707 1.00 86.56 195 TYR A C 1
ATOM 1516 O O . TYR A 1 195 ? 50.247 5.425 -18.971 1.00 86.56 195 TYR A O 1
ATOM 1524 N N . THR A 1 196 ? 48.571 4.819 -20.307 1.00 81.75 196 THR A N 1
ATOM 1525 C CA . THR A 1 196 ? 47.711 5.968 -19.975 1.00 81.75 196 THR A CA 1
ATOM 1526 C C . THR A 1 196 ? 46.839 5.616 -18.769 1.00 81.75 196 THR A C 1
ATOM 1528 O O . THR A 1 196 ? 47.075 4.586 -18.157 1.00 81.75 196 THR A O 1
ATOM 1531 N N . ASP A 1 197 ? 45.835 6.402 -18.383 1.00 70.62 197 ASP A N 1
ATOM 1532 C CA . ASP A 1 197 ? 44.884 6.095 -17.279 1.00 70.62 197 ASP A CA 1
ATOM 1533 C C . ASP A 1 197 ? 44.064 4.781 -17.456 1.00 70.62 197 ASP A C 1
ATOM 1535 O O . ASP A 1 197 ? 43.056 4.509 -16.811 1.00 70.62 197 ASP A O 1
ATOM 1539 N N . TYR A 1 198 ? 44.512 3.924 -18.366 1.00 64.00 198 TYR A N 1
ATOM 1540 C CA . TYR A 1 198 ? 44.002 2.620 -18.707 1.00 64.00 198 TYR A CA 1
ATOM 1541 C C . TYR A 1 198 ? 44.556 1.524 -17.779 1.00 64.00 198 TYR A C 1
ATOM 1543 O O . TYR A 1 198 ? 45.574 0.888 -18.051 1.00 64.00 198 TYR A O 1
ATOM 1551 N N . TYR A 1 199 ? 43.810 1.236 -16.712 1.00 47.34 199 TYR A N 1
ATOM 1552 C CA . TYR A 1 199 ? 43.636 -0.127 -16.195 1.00 47.34 199 TYR A CA 1
ATOM 1553 C C . TYR A 1 199 ? 42.150 -0.515 -16.334 1.00 47.34 199 TYR A C 1
ATOM 1555 O O . TYR A 1 199 ? 41.442 -0.723 -15.355 1.00 47.34 199 TYR A O 1
ATOM 1563 N N . GLY A 1 200 ? 41.671 -0.605 -17.583 1.00 51.84 200 GLY A N 1
ATOM 1564 C CA . GLY A 1 200 ? 40.535 -1.471 -17.911 1.00 51.84 200 GLY A CA 1
ATOM 1565 C C . GLY A 1 200 ? 39.114 -0.899 -18.011 1.00 51.84 200 GLY A C 1
ATOM 1566 O O . GLY A 1 200 ? 38.205 -1.720 -17.917 1.00 51.84 200 GLY A O 1
ATOM 1567 N N . SER A 1 201 ? 38.853 0.401 -18.248 1.00 52.53 201 SER A N 1
ATOM 1568 C CA . SER A 1 201 ? 37.444 0.797 -18.511 1.00 52.53 201 SER A CA 1
ATOM 1569 C C . SER A 1 201 ? 37.089 2.079 -19.291 1.00 52.53 201 SER A C 1
ATOM 1571 O O . SER A 1 201 ? 35.894 2.267 -19.498 1.00 52.53 201 SER A O 1
ATOM 1573 N N . SER A 1 202 ? 37.979 2.939 -19.813 1.00 60.16 202 SER A N 1
ATOM 1574 C CA . SER A 1 202 ? 37.512 4.044 -20.697 1.00 60.16 202 SER A CA 1
ATOM 1575 C C . SER A 1 202 ? 38.583 4.666 -21.600 1.00 60.16 202 SER A C 1
ATOM 1577 O O . SER A 1 202 ? 39.657 5.032 -21.127 1.00 60.16 202 SER A O 1
ATOM 1579 N N . TYR A 1 203 ? 38.258 4.833 -22.887 1.00 72.81 203 TYR A N 1
ATOM 1580 C CA . TYR A 1 203 ? 38.988 5.672 -23.850 1.00 72.81 203 TYR A CA 1
ATOM 1581 C C . TYR A 1 203 ? 38.677 7.167 -23.637 1.00 72.81 203 TYR A C 1
ATOM 1583 O O . TYR A 1 203 ? 37.699 7.490 -22.955 1.00 72.81 203 TYR A O 1
ATOM 1591 N N . PRO A 1 204 ? 39.459 8.097 -24.229 1.00 77.31 204 PRO A N 1
ATOM 1592 C CA . PRO A 1 204 ? 39.035 9.489 -24.359 1.00 77.31 204 PRO A CA 1
ATOM 1593 C C . PRO A 1 204 ? 37.598 9.587 -24.893 1.00 77.31 204 PRO A C 1
ATOM 1595 O O . PRO A 1 204 ? 37.215 8.840 -25.794 1.00 77.31 204 PRO A O 1
ATOM 1598 N N . SER A 1 205 ? 36.794 10.501 -24.342 1.00 73.69 205 SER A N 1
ATOM 1599 C CA . SER A 1 205 ? 35.392 10.665 -24.756 1.00 73.69 205 SER A CA 1
ATOM 1600 C C . SER A 1 205 ? 35.300 10.907 -26.268 1.00 73.69 205 SER A C 1
ATOM 1602 O O . SER A 1 205 ? 35.985 11.781 -26.805 1.00 73.69 205 SER A O 1
ATOM 1604 N N . GLY A 1 206 ? 34.475 10.105 -26.950 1.00 75.00 206 GLY A N 1
ATOM 1605 C CA . GLY A 1 206 ? 34.337 10.124 -28.408 1.00 75.00 206 GLY A CA 1
ATOM 1606 C C . GLY A 1 206 ? 35.321 9.238 -29.185 1.00 75.00 206 GLY A C 1
ATOM 1607 O O . GLY A 1 206 ? 35.408 9.412 -30.397 1.00 75.00 206 GLY A O 1
ATOM 1608 N N . TYR A 1 207 ? 36.034 8.304 -28.542 1.00 82.19 207 TYR A N 1
ATOM 1609 C CA . TYR A 1 207 ? 37.002 7.397 -29.184 1.00 82.19 207 TYR A CA 1
ATOM 1610 C C . TYR A 1 207 ? 36.757 5.935 -28.791 1.00 82.19 207 TYR A C 1
ATOM 1612 O O . TYR A 1 207 ? 36.434 5.665 -27.641 1.00 82.19 207 TYR A O 1
ATOM 1620 N N . THR A 1 208 ? 36.924 4.994 -29.729 1.00 75.88 208 THR A N 1
ATOM 1621 C CA . THR A 1 208 ? 36.507 3.578 -29.569 1.00 75.88 208 THR A CA 1
ATOM 1622 C C . THR A 1 208 ? 37.638 2.562 -29.588 1.00 75.88 208 THR A C 1
ATOM 1624 O O . THR A 1 208 ? 37.416 1.393 -29.284 1.00 75.88 208 THR A O 1
ATOM 1627 N N . ALA A 1 209 ? 38.838 2.965 -29.998 1.00 76.44 209 ALA A N 1
ATOM 1628 C CA . ALA A 1 209 ? 39.985 2.073 -30.070 1.00 76.44 209 ALA A CA 1
ATOM 1629 C C . ALA A 1 209 ? 41.287 2.851 -29.915 1.00 76.44 209 ALA A C 1
ATOM 1631 O O . ALA A 1 209 ? 41.360 4.034 -30.241 1.00 76.44 209 ALA A O 1
ATOM 1632 N N . GLN A 1 210 ? 42.325 2.158 -29.463 1.00 81.50 210 GLN A N 1
ATOM 1633 C CA . GLN A 1 210 ? 43.690 2.661 -29.460 1.00 81.50 210 GLN A CA 1
ATOM 1634 C C . GLN A 1 210 ? 44.422 2.075 -30.670 1.00 81.50 210 GLN A C 1
ATOM 1636 O O . GLN A 1 210 ? 44.591 0.858 -30.766 1.00 81.50 210 GLN A O 1
ATOM 1641 N N . SER A 1 211 ? 44.823 2.928 -31.607 1.00 83.94 211 SER A N 1
ATOM 1642 C CA . SER A 1 211 ? 45.560 2.531 -32.808 1.00 83.94 211 SER A CA 1
ATOM 1643 C C . SER A 1 211 ? 47.043 2.291 -32.522 1.00 83.94 211 SER A C 1
ATOM 1645 O O . SER A 1 211 ? 47.684 1.484 -33.194 1.00 83.94 211 SER A O 1
ATOM 1647 N N . GLN A 1 212 ? 47.586 2.942 -31.487 1.00 86.50 212 GLN A N 1
ATOM 1648 C CA . GLN A 1 212 ? 48.992 2.845 -31.113 1.00 86.50 212 GLN A CA 1
ATOM 1649 C C . GLN A 1 212 ? 49.186 3.075 -29.602 1.00 86.50 212 GLN A C 1
ATOM 1651 O O . GLN A 1 212 ? 48.584 3.994 -29.059 1.00 86.50 212 GLN A O 1
ATOM 1656 N N . PRO A 1 213 ? 50.021 2.281 -28.907 1.00 84.06 213 PRO A N 1
ATOM 1657 C CA . PRO A 1 213 ? 50.338 0.905 -29.266 1.00 84.06 213 PRO A CA 1
ATOM 1658 C C . PRO A 1 213 ? 49.046 0.085 -29.348 1.00 84.06 213 PRO A C 1
ATOM 1660 O O . PRO A 1 213 ? 48.139 0.262 -28.536 1.00 84.06 213 PRO A O 1
ATOM 1663 N N . ALA A 1 214 ? 48.968 -0.822 -30.321 1.00 75.12 214 ALA A N 1
ATOM 1664 C CA . ALA A 1 214 ? 47.892 -1.806 -30.380 1.00 75.12 214 ALA A CA 1
ATOM 1665 C C . ALA A 1 214 ? 47.891 -2.706 -29.123 1.00 75.12 214 ALA A C 1
ATOM 1667 O O . ALA A 1 214 ? 48.792 -2.629 -28.281 1.00 75.12 214 ALA A O 1
ATOM 1668 N N . SER A 1 215 ? 46.883 -3.579 -28.993 1.00 74.81 215 SER A N 1
ATOM 1669 C CA . SER A 1 215 ? 46.743 -4.522 -27.870 1.00 74.81 215 SER A CA 1
ATOM 1670 C C . SER A 1 215 ? 48.100 -5.121 -27.449 1.00 74.81 215 SER A C 1
ATOM 1672 O O . SER A 1 215 ? 48.760 -5.756 -28.277 1.00 74.81 215 SER A O 1
ATOM 1674 N N . PRO A 1 216 ? 48.538 -4.928 -26.190 1.00 69.50 216 PRO A N 1
ATOM 1675 C CA . PRO A 1 216 ? 47.704 -4.690 -25.007 1.00 69.50 216 PRO A CA 1
ATOM 1676 C C . PRO A 1 216 ? 47.477 -3.214 -24.606 1.00 69.50 216 PRO A C 1
ATOM 1678 O O . PRO A 1 216 ? 46.974 -2.966 -23.513 1.00 69.50 216 PRO A O 1
ATOM 1681 N N . GLY A 1 217 ? 47.819 -2.235 -25.455 1.00 78.94 217 GLY A N 1
ATOM 1682 C CA . GLY A 1 217 ? 47.540 -0.811 -25.194 1.00 78.94 217 GLY A CA 1
ATOM 1683 C C . GLY A 1 217 ? 48.565 -0.101 -24.300 1.00 78.94 217 GLY A C 1
ATOM 1684 O O . GLY A 1 217 ? 48.379 1.058 -23.938 1.00 78.94 217 GLY A O 1
ATOM 1685 N N . TYR A 1 218 ? 49.678 -0.763 -23.977 1.00 86.06 218 TYR A N 1
ATOM 1686 C CA . TYR A 1 218 ? 50.795 -0.202 -23.218 1.00 86.06 218 TYR A CA 1
ATOM 1687 C C . TYR A 1 218 ? 52.139 -0.556 -23.859 1.00 86.06 218 TYR A C 1
ATOM 1689 O O . TYR A 1 218 ? 52.255 -1.520 -24.620 1.00 86.06 218 TYR A O 1
ATOM 1697 N N . TYR A 1 219 ? 53.180 0.195 -23.505 1.00 86.06 219 TYR A N 1
ATOM 1698 C CA . TYR A 1 219 ? 54.557 -0.111 -23.878 1.00 86.06 219 TYR A CA 1
ATOM 1699 C C . TYR A 1 219 ? 55.265 -0.867 -22.758 1.00 86.06 219 TYR A C 1
ATOM 1701 O O . TYR A 1 219 ? 55.244 -0.435 -21.606 1.00 86.06 219 TYR A O 1
ATOM 1709 N N . TYR A 1 220 ? 55.925 -1.971 -23.110 1.00 83.62 220 TYR A N 1
ATOM 1710 C CA . TYR A 1 220 ? 56.823 -2.706 -22.222 1.00 83.62 220 TYR A CA 1
ATOM 1711 C C . TYR A 1 220 ? 58.201 -2.817 -22.859 1.00 83.62 220 TYR A C 1
ATOM 1713 O O . TYR A 1 220 ? 58.331 -3.320 -23.977 1.00 83.62 220 TYR A O 1
ATOM 1721 N N . PHE A 1 221 ? 59.233 -2.361 -22.155 1.00 72.50 221 PHE A N 1
ATOM 1722 C CA . PHE A 1 221 ? 60.595 -2.413 -22.673 1.00 72.50 221 PHE A CA 1
ATOM 1723 C C . PHE A 1 221 ? 61.649 -2.496 -21.567 1.00 72.50 221 PHE A C 1
ATOM 1725 O O . PHE A 1 221 ? 61.430 -2.148 -20.404 1.00 72.50 221 PHE A O 1
ATOM 1732 N N . SER A 1 222 ? 62.821 -3.000 -21.956 1.00 66.19 222 SER A N 1
ATOM 1733 C CA . SER A 1 222 ? 64.045 -2.931 -21.161 1.00 66.19 222 SER A CA 1
ATOM 1734 C C . SER A 1 222 ? 64.858 -1.750 -21.667 1.00 66.19 222 SER A C 1
ATOM 1736 O O . SER A 1 222 ? 65.162 -1.676 -22.853 1.00 66.19 222 SER A O 1
ATOM 1738 N N . TYR A 1 223 ? 65.156 -0.810 -20.781 1.00 66.06 223 TYR A N 1
ATOM 1739 C CA . TYR A 1 223 ? 65.834 0.427 -21.142 1.00 66.06 223 TYR A CA 1
ATOM 1740 C C . TYR A 1 223 ? 67.306 0.201 -21.505 1.00 66.06 223 TYR A C 1
ATOM 1742 O O . TYR A 1 223 ? 68.016 -0.522 -20.804 1.00 66.06 223 TYR A O 1
ATOM 1750 N N . ASP A 1 224 ? 67.765 0.851 -22.575 1.00 66.62 224 ASP A N 1
ATOM 1751 C CA . ASP A 1 224 ? 69.109 0.697 -23.148 1.00 66.62 224 ASP A CA 1
ATOM 1752 C C . ASP A 1 224 ? 69.988 1.959 -23.041 1.00 66.62 224 ASP A C 1
ATOM 1754 O O . ASP A 1 224 ? 71.141 1.945 -23.475 1.00 66.62 224 ASP A O 1
ATOM 1758 N N . GLY A 1 225 ? 69.478 3.037 -22.433 1.00 67.31 225 GLY A N 1
ATOM 1759 C CA . GLY A 1 225 ? 70.203 4.303 -22.300 1.00 67.31 225 GLY A CA 1
ATOM 1760 C C . GLY A 1 225 ? 69.893 5.361 -23.361 1.00 67.31 225 GLY A C 1
ATOM 1761 O O . GLY A 1 225 ? 70.629 6.343 -23.419 1.00 67.31 225 GLY A O 1
ATOM 1762 N N . SER A 1 226 ? 68.847 5.203 -24.178 1.00 72.94 226 SER A N 1
ATOM 1763 C CA . SER A 1 226 ? 68.394 6.194 -25.171 1.00 72.94 226 SER A CA 1
ATOM 1764 C C . SER A 1 226 ? 67.088 6.909 -24.773 1.00 72.94 226 SER A C 1
ATOM 1766 O O . SER A 1 226 ? 66.305 6.370 -23.990 1.00 72.94 226 SER A O 1
ATOM 1768 N N . ASP A 1 227 ? 66.855 8.126 -25.290 1.00 79.12 227 ASP A N 1
ATOM 1769 C CA . ASP A 1 227 ? 65.542 8.794 -25.202 1.00 79.12 227 ASP A CA 1
ATOM 1770 C C . ASP A 1 227 ? 64.495 7.975 -25.979 1.00 79.12 227 ASP A C 1
ATOM 1772 O O . ASP A 1 227 ? 64.786 7.460 -27.061 1.00 79.12 227 ASP A O 1
ATOM 1776 N N . GLN A 1 228 ? 63.280 7.860 -25.439 1.00 84.94 228 GLN A N 1
ATOM 1777 C CA . GLN A 1 228 ? 62.188 7.083 -26.039 1.00 84.94 228 GLN A CA 1
ATOM 1778 C C . GLN A 1 228 ? 60.979 7.977 -26.303 1.00 84.94 228 GLN A C 1
ATOM 1780 O O . GLN A 1 228 ? 60.505 8.639 -25.382 1.00 84.94 228 GLN A O 1
ATOM 1785 N N . GLU A 1 229 ? 60.455 7.942 -27.530 1.00 89.25 229 GLU A N 1
ATOM 1786 C CA . GLU A 1 229 ? 59.181 8.571 -27.889 1.00 89.25 229 GLU A CA 1
ATOM 1787 C C . GLU A 1 229 ? 58.103 7.492 -28.049 1.00 89.25 229 GLU A C 1
ATOM 1789 O O . GLU A 1 229 ? 58.202 6.614 -28.908 1.00 89.25 229 GLU A O 1
ATOM 1794 N N . LEU A 1 230 ? 57.080 7.540 -27.201 1.00 90.62 230 LEU A N 1
ATOM 1795 C CA . LEU A 1 230 ? 56.046 6.522 -27.072 1.00 90.62 230 LEU A CA 1
ATOM 1796 C C . LEU A 1 230 ? 54.678 7.180 -27.273 1.00 90.62 230 LEU A C 1
ATOM 1798 O O . LEU A 1 230 ? 54.190 7.907 -26.421 1.00 90.62 230 LEU A O 1
ATOM 1802 N N . ASN A 1 231 ? 54.055 6.970 -28.426 1.00 92.75 231 ASN A N 1
ATOM 1803 C CA . ASN A 1 231 ? 52.836 7.689 -28.788 1.00 92.75 231 ASN A CA 1
ATOM 1804 C C . ASN A 1 231 ? 51.580 6.846 -28.525 1.00 92.75 231 ASN A C 1
ATOM 1806 O O . ASN A 1 231 ? 51.576 5.636 -28.733 1.00 92.75 231 ASN A O 1
ATOM 1810 N N . PHE A 1 232 ? 50.500 7.499 -28.103 1.00 91.62 232 PHE A N 1
ATOM 1811 C CA . PHE A 1 232 ? 49.193 6.897 -27.861 1.00 91.62 232 PHE A CA 1
ATOM 1812 C C . PHE A 1 232 ? 48.161 7.473 -28.840 1.00 91.62 232 PHE A C 1
ATOM 1814 O O . PHE A 1 232 ? 47.693 8.598 -28.657 1.00 91.62 232 PHE A O 1
ATOM 1821 N N . GLY A 1 233 ? 47.837 6.720 -29.891 1.00 91.88 233 GLY A N 1
ATOM 1822 C CA . GLY A 1 233 ? 46.852 7.103 -30.908 1.00 91.88 233 GLY A CA 1
ATOM 1823 C C . GLY A 1 233 ? 45.479 6.510 -30.603 1.00 91.88 233 GLY A C 1
ATOM 1824 O O . GLY A 1 233 ? 45.397 5.336 -30.239 1.00 91.88 233 GLY A O 1
ATOM 1825 N N . TYR A 1 234 ? 44.410 7.300 -30.742 1.00 88.88 234 TYR A N 1
ATOM 1826 C CA . TYR A 1 234 ? 43.030 6.857 -30.502 1.00 88.88 234 TYR A CA 1
ATOM 1827 C C . TYR A 1 234 ? 42.127 7.141 -31.704 1.00 88.88 234 TYR A C 1
ATOM 1829 O O . TYR A 1 234 ? 42.137 8.249 -32.234 1.00 88.88 234 TYR A O 1
ATOM 1837 N N . VAL A 1 235 ? 41.297 6.167 -32.080 1.00 87.69 235 VAL A N 1
ATOM 1838 C CA . VAL A 1 235 ? 40.383 6.228 -33.232 1.00 87.69 235 VAL A CA 1
ATOM 1839 C C . VAL A 1 235 ? 39.041 6.840 -32.824 1.00 87.69 235 VAL A C 1
ATOM 1841 O O . VAL A 1 235 ? 38.433 6.335 -31.871 1.00 87.69 235 VAL A O 1
ATOM 1844 N N . PRO A 1 236 ? 38.552 7.893 -33.510 1.00 84.19 236 PRO A N 1
ATOM 1845 C CA . PRO A 1 236 ? 37.243 8.474 -33.241 1.00 84.19 236 PRO A CA 1
ATOM 1846 C C . PRO A 1 236 ? 36.116 7.447 -33.363 1.00 84.19 236 PRO A C 1
ATOM 1848 O O . PRO A 1 236 ? 36.095 6.619 -34.274 1.00 84.19 236 PRO A O 1
ATOM 1851 N N . ALA A 1 237 ? 35.149 7.543 -32.461 1.00 81.69 237 ALA A N 1
ATOM 1852 C CA . ALA A 1 237 ? 33.954 6.724 -32.464 1.00 81.69 237 ALA A CA 1
ATOM 1853 C C . ALA A 1 237 ? 33.109 7.009 -33.723 1.00 81.69 237 ALA A C 1
ATOM 1855 O O . ALA A 1 237 ? 32.807 8.178 -33.997 1.00 81.69 237 ALA A O 1
ATOM 1856 N N . PRO A 1 238 ? 32.699 5.987 -34.498 1.00 83.12 238 PRO A N 1
ATOM 1857 C CA . PRO A 1 238 ? 31.868 6.207 -35.673 1.00 83.12 238 PRO A CA 1
ATOM 1858 C C . PRO A 1 238 ? 30.443 6.646 -35.282 1.00 83.12 238 PRO A C 1
ATOM 1860 O O . PRO A 1 238 ? 29.950 6.288 -34.204 1.00 83.12 238 PRO A O 1
ATOM 1863 N N . PRO A 1 239 ? 29.746 7.402 -36.154 1.00 86.31 239 PRO A N 1
ATOM 1864 C CA . PRO A 1 239 ? 28.355 7.764 -35.922 1.00 86.31 239 PRO A CA 1
ATOM 1865 C C . PRO A 1 239 ? 27.474 6.514 -35.897 1.00 86.31 239 PRO A C 1
ATOM 1867 O O . PRO A 1 239 ? 27.655 5.582 -36.682 1.00 86.31 239 PRO A O 1
ATOM 1870 N N . THR A 1 240 ? 26.502 6.518 -34.994 1.00 92.38 240 THR A N 1
ATOM 1871 C CA . THR A 1 240 ? 25.542 5.437 -34.784 1.00 92.38 240 THR A CA 1
ATOM 1872 C C . THR A 1 240 ? 24.130 5.944 -35.040 1.00 92.38 240 THR A C 1
ATOM 1874 O O . THR A 1 240 ? 23.764 7.031 -34.594 1.00 92.38 240 THR A O 1
ATOM 1877 N N . PHE A 1 241 ? 23.334 5.153 -35.754 1.00 96.62 241 PHE A N 1
ATOM 1878 C CA . PHE A 1 241 ? 21.948 5.448 -36.084 1.00 96.62 241 PHE A CA 1
ATOM 1879 C C . PHE A 1 241 ? 21.015 4.411 -35.462 1.00 96.62 241 PHE A C 1
ATOM 1881 O O . PHE A 1 241 ? 21.245 3.212 -35.609 1.00 96.62 241 PHE A O 1
ATOM 1888 N N . ILE A 1 242 ? 19.956 4.872 -34.798 1.00 97.81 242 ILE A N 1
ATOM 1889 C CA . ILE A 1 242 ? 18.873 4.035 -34.263 1.00 97.81 242 ILE A CA 1
ATOM 1890 C C . ILE A 1 242 ? 17.617 4.361 -35.063 1.00 97.81 242 ILE A C 1
ATOM 1892 O O . ILE A 1 242 ? 17.172 5.513 -35.074 1.00 97.81 242 ILE A O 1
ATOM 1896 N N . GLN A 1 243 ? 17.080 3.366 -35.761 1.00 98.31 243 GLN A N 1
ATOM 1897 C CA . GLN A 1 243 ? 16.045 3.549 -36.773 1.00 98.31 243 GLN A CA 1
ATOM 1898 C C . GLN A 1 243 ? 14.830 2.663 -36.517 1.00 98.31 243 GLN A C 1
ATOM 1900 O O . GLN A 1 243 ? 14.954 1.501 -36.117 1.00 98.31 243 GLN A O 1
ATOM 1905 N N . GLY A 1 244 ? 13.662 3.218 -36.813 1.00 97.81 244 GLY A N 1
ATOM 1906 C CA . GLY A 1 244 ? 12.384 2.531 -36.704 1.00 97.81 244 GLY A CA 1
ATOM 1907 C C . GLY A 1 244 ? 11.250 3.347 -37.314 1.00 97.81 244 GLY A C 1
ATOM 1908 O O . GLY A 1 244 ? 11.464 4.403 -37.922 1.00 97.81 244 GLY A O 1
ATOM 1909 N N . ASN A 1 245 ? 10.038 2.842 -37.143 1.00 97.56 245 ASN A N 1
ATOM 1910 C CA . ASN A 1 245 ? 8.804 3.435 -37.622 1.00 97.56 245 ASN A CA 1
ATOM 1911 C C . ASN A 1 245 ? 7.762 3.516 -36.502 1.00 97.56 245 ASN A C 1
ATOM 1913 O O . ASN A 1 245 ? 7.564 2.557 -35.764 1.00 97.56 245 ASN A O 1
ATOM 1917 N N . VAL A 1 246 ? 7.064 4.644 -36.407 1.00 98.25 246 VAL A N 1
ATOM 1918 C CA . VAL A 1 246 ? 5.875 4.799 -35.567 1.00 98.25 246 VAL A CA 1
ATOM 1919 C C . VAL A 1 246 ? 4.649 4.704 -36.467 1.00 98.25 246 VAL A C 1
ATOM 1921 O O . VAL A 1 246 ? 4.525 5.485 -37.412 1.00 98.25 246 VAL A O 1
ATOM 1924 N N . TYR A 1 247 ? 3.746 3.769 -36.188 1.00 97.12 247 TYR A N 1
ATOM 1925 C CA . TYR A 1 247 ? 2.554 3.516 -37.001 1.00 97.12 247 TYR A CA 1
ATOM 1926 C C . TYR A 1 247 ? 1.288 3.397 -36.155 1.00 97.12 247 TYR A C 1
ATOM 1928 O O . TYR A 1 247 ? 1.336 3.177 -34.941 1.00 97.12 247 TYR A O 1
ATOM 1936 N N . GLN A 1 248 ? 0.146 3.582 -36.813 1.00 96.00 248 GLN A N 1
ATOM 1937 C CA . GLN A 1 248 ? -1.162 3.321 -36.236 1.00 96.00 248 GLN A CA 1
ATOM 1938 C C . GLN A 1 248 ? -1.499 1.837 -36.405 1.00 96.00 248 GLN A C 1
ATOM 1940 O O . GLN A 1 248 ? -1.895 1.418 -37.488 1.00 96.00 248 GLN A O 1
ATOM 1945 N N . ASP A 1 249 ? -1.349 1.073 -35.332 1.00 94.56 249 ASP A N 1
ATOM 1946 C CA . ASP A 1 249 ? -1.757 -0.324 -35.216 1.00 94.56 249 ASP A CA 1
ATOM 1947 C C . ASP A 1 249 ? -3.278 -0.379 -35.013 1.00 94.56 249 ASP A C 1
ATOM 1949 O O . ASP A 1 249 ? -3.805 -0.143 -33.924 1.00 94.56 249 ASP A O 1
ATOM 1953 N N . ILE A 1 250 ? -4.009 -0.588 -36.103 1.00 91.75 250 ILE A N 1
ATOM 1954 C CA . ILE A 1 250 ? -5.471 -0.455 -36.141 1.00 91.75 250 ILE A CA 1
ATOM 1955 C C . ILE A 1 250 ? -6.137 -1.652 -35.465 1.00 91.75 250 ILE A C 1
ATOM 1957 O O . ILE A 1 250 ? -7.221 -1.521 -34.892 1.00 91.75 250 ILE A O 1
ATOM 1961 N N . ASN A 1 251 ? -5.523 -2.828 -35.572 1.00 89.38 251 ASN A N 1
ATOM 1962 C CA . ASN A 1 251 ? -6.084 -4.079 -35.072 1.00 89.38 251 ASN A CA 1
ATOM 1963 C C . ASN A 1 251 ? -5.460 -4.529 -33.736 1.00 89.38 251 ASN A C 1
ATOM 1965 O O . ASN A 1 251 ? -5.923 -5.517 -33.162 1.00 89.38 251 ASN A O 1
ATOM 1969 N N . ILE A 1 252 ? -4.491 -3.765 -33.220 1.00 90.25 252 ILE A N 1
ATOM 1970 C CA . ILE A 1 252 ? -3.832 -3.935 -31.921 1.00 90.25 252 ILE A CA 1
ATOM 1971 C C . ILE A 1 252 ? -3.099 -5.287 -31.848 1.00 90.25 252 ILE A C 1
ATOM 1973 O O . ILE A 1 252 ? -3.064 -5.939 -30.802 1.00 90.25 252 ILE A O 1
ATOM 1977 N N . ASN A 1 253 ? -2.546 -5.761 -32.967 1.00 88.44 253 ASN A N 1
ATOM 1978 C CA . ASN A 1 253 ? -1.824 -7.036 -33.017 1.00 88.44 253 ASN A CA 1
ATOM 1979 C C . ASN A 1 253 ? -0.307 -6.890 -32.794 1.00 88.44 253 ASN A C 1
ATOM 1981 O O . ASN A 1 253 ? 0.387 -7.903 -32.679 1.00 88.44 253 ASN A O 1
ATOM 1985 N N . GLY A 1 254 ? 0.201 -5.658 -32.714 1.00 90.25 254 GLY A N 1
ATOM 1986 C CA . GLY A 1 254 ? 1.610 -5.337 -32.510 1.00 90.25 254 GLY A CA 1
ATOM 1987 C C . GLY A 1 254 ? 2.502 -5.564 -33.735 1.00 90.25 254 GLY A C 1
ATOM 1988 O O . GLY A 1 254 ? 3.723 -5.634 -33.592 1.00 90.25 254 GLY A O 1
ATOM 1989 N N . VAL A 1 255 ? 1.923 -5.713 -34.925 1.00 92.50 255 VAL A N 1
ATOM 1990 C CA . VAL A 1 255 ? 2.617 -5.938 -36.194 1.00 92.50 255 VAL A CA 1
ATOM 1991 C C . VAL A 1 255 ? 2.175 -4.873 -37.185 1.00 92.50 255 VAL A C 1
ATOM 1993 O O . VAL A 1 255 ? 0.989 -4.685 -37.396 1.00 92.50 255 VAL A O 1
ATOM 1996 N N . LYS A 1 256 ? 3.130 -4.229 -37.865 1.00 94.00 256 LYS A N 1
ATOM 1997 C CA . LYS A 1 256 ? 2.810 -3.262 -38.918 1.00 94.00 256 LYS A CA 1
ATOM 1998 C C . LYS A 1 256 ? 2.203 -3.959 -40.136 1.00 94.00 256 LYS A C 1
ATOM 2000 O O . LYS A 1 256 ? 2.929 -4.487 -40.987 1.00 94.00 256 LYS A O 1
ATOM 2005 N N . ASP A 1 257 ? 0.884 -3.925 -40.238 1.00 95.19 257 ASP A N 1
ATOM 2006 C CA . ASP A 1 257 ? 0.121 -4.540 -41.315 1.00 95.19 257 ASP A CA 1
ATOM 2007 C C . ASP A 1 257 ? -0.031 -3.628 -42.542 1.00 95.19 257 ASP A C 1
ATOM 2009 O O . ASP A 1 257 ? 0.144 -2.405 -42.524 1.00 95.19 257 ASP A O 1
ATOM 2013 N N . ALA A 1 258 ? -0.394 -4.236 -43.674 1.00 94.19 258 ALA A N 1
ATOM 2014 C CA . ALA A 1 258 ? -0.728 -3.482 -44.873 1.00 94.19 258 ALA A CA 1
ATOM 2015 C C . ALA A 1 258 ? -1.993 -2.635 -44.644 1.00 94.19 258 ALA A C 1
ATOM 2017 O O . ALA A 1 258 ? -3.075 -3.171 -44.413 1.00 94.19 258 ALA A O 1
ATOM 2018 N N . GLY A 1 259 ? -1.866 -1.314 -44.792 1.00 91.12 259 GLY A N 1
ATOM 2019 C CA . GLY A 1 259 ? -2.960 -0.360 -44.572 1.00 91.12 259 GLY A CA 1
ATOM 2020 C C . GLY A 1 259 ? -2.844 0.434 -43.270 1.00 91.12 259 GLY A C 1
ATOM 2021 O O . GLY A 1 259 ? -3.623 1.363 -43.080 1.00 91.12 259 GLY A O 1
ATOM 2022 N N . GLU A 1 260 ? -1.857 0.127 -42.430 1.00 96.50 260 GLU A N 1
ATOM 2023 C CA . GLU A 1 260 ? -1.564 0.863 -41.201 1.00 96.50 260 GLU A CA 1
ATOM 2024 C C . GLU A 1 260 ? -0.638 2.055 -41.485 1.00 96.50 260 GLU A C 1
ATOM 2026 O O . GLU A 1 260 ? 0.517 1.867 -41.896 1.00 96.50 260 GLU A O 1
ATOM 2031 N N . PRO A 1 261 ? -1.136 3.300 -41.353 1.00 95.94 261 PRO A N 1
ATOM 2032 C CA . PRO A 1 261 ? -0.365 4.482 -41.703 1.00 95.94 261 PRO A CA 1
ATOM 2033 C C . PRO A 1 261 ? 0.727 4.764 -40.667 1.00 95.94 261 PRO A C 1
ATOM 2035 O O . PRO A 1 261 ? 0.548 4.552 -39.469 1.00 95.94 261 PRO A O 1
ATOM 2038 N N . GLY A 1 262 ? 1.852 5.306 -41.133 1.00 96.00 262 GLY A N 1
ATOM 2039 C CA . GLY A 1 262 ? 2.837 5.916 -40.247 1.00 96.00 262 GLY A CA 1
ATOM 2040 C C . GLY A 1 262 ? 2.284 7.174 -39.576 1.00 96.00 262 GLY A C 1
ATOM 2041 O O . GLY A 1 262 ? 1.458 7.883 -40.154 1.00 96.00 262 GLY A O 1
ATOM 2042 N N . ILE A 1 263 ? 2.749 7.469 -38.364 1.00 96.25 263 ILE A N 1
ATOM 2043 C CA . ILE A 1 263 ? 2.339 8.652 -37.604 1.00 96.25 263 ILE A CA 1
ATOM 2044 C C . ILE A 1 263 ? 3.484 9.656 -37.599 1.00 96.25 263 ILE A C 1
ATOM 2046 O O . ILE A 1 263 ? 4.540 9.406 -37.025 1.00 96.25 263 ILE A O 1
ATOM 2050 N N . SER A 1 264 ? 3.244 10.808 -38.220 1.00 97.25 264 SER A N 1
ATOM 2051 C CA . SER A 1 264 ? 4.209 11.904 -38.309 1.00 97.25 264 SER A CA 1
ATOM 2052 C C . SER A 1 264 ? 4.240 12.780 -37.056 1.00 97.25 264 SER A C 1
ATOM 2054 O O . SER A 1 264 ? 3.236 12.920 -36.357 1.00 97.25 264 SER A O 1
ATOM 2056 N N . GLY A 1 265 ? 5.376 13.435 -36.800 1.00 96.56 265 GLY A N 1
ATOM 2057 C CA . GLY A 1 265 ? 5.510 14.458 -35.758 1.00 96.56 265 GLY A CA 1
ATOM 2058 C C . GLY A 1 265 ? 5.705 13.921 -34.337 1.00 96.56 265 GLY A C 1
ATOM 2059 O O . GLY A 1 265 ? 5.808 14.711 -33.403 1.00 96.56 265 GLY A O 1
ATOM 2060 N N . ARG A 1 266 ? 5.788 12.600 -34.171 1.00 97.31 266 ARG A N 1
ATOM 2061 C CA . ARG A 1 266 ? 6.119 11.922 -32.911 1.00 97.31 266 ARG A CA 1
ATOM 2062 C C . ARG A 1 266 ? 7.611 11.989 -32.623 1.00 97.31 266 ARG A C 1
ATOM 2064 O O . ARG A 1 266 ? 8.409 11.780 -33.538 1.00 97.31 266 ARG A O 1
ATOM 2071 N N . THR A 1 267 ? 7.980 12.236 -31.373 1.00 98.19 267 THR A N 1
ATOM 2072 C CA . THR A 1 267 ? 9.373 12.280 -30.911 1.00 98.19 267 THR A CA 1
ATOM 2073 C C . THR A 1 267 ? 9.784 10.937 -30.320 1.00 98.19 267 THR A C 1
ATOM 2075 O O . THR A 1 267 ? 9.152 10.449 -29.386 1.00 98.19 267 THR A O 1
ATOM 2078 N N . VAL A 1 268 ? 10.884 10.368 -30.812 1.00 98.38 268 VAL A N 1
ATOM 2079 C CA . VAL A 1 268 ? 11.514 9.171 -30.239 1.00 98.38 268 VAL A CA 1
ATOM 2080 C C . VAL A 1 268 ? 12.842 9.566 -29.613 1.00 98.38 268 VAL A C 1
ATOM 2082 O O . VAL A 1 268 ? 13.654 10.232 -30.256 1.00 98.38 268 VAL A O 1
ATOM 2085 N N . THR A 1 269 ? 13.062 9.166 -28.363 1.00 98.38 269 THR A N 1
ATOM 2086 C CA . THR A 1 269 ? 14.262 9.492 -27.581 1.00 98.38 269 THR A CA 1
ATOM 2087 C C . THR A 1 269 ? 14.985 8.219 -27.172 1.00 98.38 269 THR A C 1
ATOM 2089 O O . THR A 1 269 ? 14.365 7.275 -26.687 1.00 98.38 269 THR A O 1
ATOM 2092 N N . ALA A 1 270 ? 16.301 8.198 -27.347 1.00 97.62 270 ALA A N 1
ATOM 2093 C CA . ALA A 1 270 ? 17.169 7.120 -26.898 1.00 97.62 270 ALA A CA 1
ATOM 2094 C C . ALA A 1 270 ? 17.993 7.566 -25.682 1.00 97.62 270 ALA A C 1
ATOM 2096 O O . ALA A 1 270 ? 18.411 8.720 -25.607 1.00 97.62 270 ALA A O 1
ATOM 2097 N N . TYR A 1 271 ? 18.262 6.647 -24.757 1.00 96.38 271 TYR A N 1
ATOM 2098 C CA . TYR A 1 271 ? 19.065 6.866 -23.552 1.00 96.38 271 TYR A CA 1
ATOM 2099 C C . TYR A 1 271 ? 20.198 5.834 -23.494 1.00 96.38 271 TYR A C 1
ATOM 2101 O O . TYR A 1 271 ? 20.002 4.739 -22.961 1.00 96.38 271 TYR A O 1
ATOM 2109 N N . PRO A 1 272 ? 21.370 6.143 -24.078 1.00 93.75 272 PRO A N 1
ATOM 2110 C CA . PRO A 1 272 ? 22.538 5.272 -24.000 1.00 93.75 272 PRO A CA 1
ATOM 2111 C C . PRO A 1 272 ? 23.080 5.190 -22.566 1.00 93.75 272 PRO A C 1
ATOM 2113 O O . PRO A 1 272 ? 23.284 6.223 -21.924 1.00 93.75 272 PRO A O 1
ATOM 2116 N N . TYR A 1 273 ? 23.318 3.979 -22.060 1.00 91.12 273 TYR A N 1
ATOM 2117 C CA . TYR A 1 273 ? 23.738 3.739 -20.678 1.00 91.12 273 TYR A CA 1
ATOM 2118 C C . TYR A 1 273 ? 25.177 4.190 -20.413 1.00 91.12 273 TYR A C 1
ATOM 2120 O O . TYR A 1 273 ? 25.435 4.927 -19.463 1.00 91.12 273 TYR A O 1
ATOM 2128 N N . TYR A 1 274 ? 26.116 3.767 -21.259 1.00 85.12 274 TYR A N 1
ATOM 2129 C CA . TYR A 1 274 ? 27.533 4.083 -21.099 1.00 85.12 274 TYR A CA 1
ATOM 2130 C C . TYR A 1 274 ? 27.904 5.429 -21.715 1.00 85.12 274 TYR A C 1
ATOM 2132 O O . TYR A 1 274 ? 28.739 6.153 -21.172 1.00 85.12 274 TYR A O 1
ATOM 2140 N N . SER A 1 275 ? 27.296 5.768 -22.852 1.00 84.50 275 SER A N 1
ATOM 2141 C CA . SER A 1 275 ? 27.633 6.984 -23.596 1.00 84.50 275 SER A CA 1
ATOM 2142 C C . SER A 1 275 ? 26.891 8.220 -23.077 1.00 84.50 275 SER A C 1
ATOM 2144 O O . SER A 1 275 ? 27.330 9.353 -23.295 1.00 84.50 275 SER A O 1
ATOM 2146 N N . GLY A 1 276 ? 25.801 8.007 -22.333 1.00 83.56 276 GLY A N 1
ATOM 2147 C CA . GLY A 1 276 ? 24.956 9.060 -21.785 1.00 83.56 276 GLY A CA 1
ATOM 2148 C C . GLY A 1 276 ? 24.221 9.873 -22.856 1.00 83.56 276 GLY A C 1
ATOM 2149 O O . GLY A 1 276 ? 24.256 9.582 -24.052 1.00 83.56 276 GLY A O 1
ATOM 2150 N N . GLY A 1 277 ? 23.547 10.935 -22.411 1.00 89.19 277 GLY A N 1
ATOM 2151 C CA . GLY A 1 277 ? 22.776 11.829 -23.276 1.00 89.19 277 GLY A CA 1
ATOM 2152 C C . GLY A 1 277 ? 21.331 11.379 -23.509 1.00 89.19 277 GLY A C 1
ATOM 2153 O O . GLY A 1 277 ? 20.839 10.424 -22.910 1.00 89.19 277 GLY A O 1
ATOM 2154 N N . SER A 1 278 ? 20.622 12.135 -24.347 1.00 96.31 278 SER A N 1
ATOM 2155 C CA . SER A 1 278 ? 19.214 11.877 -24.694 1.00 96.31 278 SER A CA 1
ATOM 2156 C C . SER A 1 278 ? 18.935 12.247 -26.158 1.00 96.31 278 SER A C 1
ATOM 2158 O O . SER A 1 278 ? 18.122 13.138 -26.428 1.00 96.31 278 SER A O 1
ATOM 2160 N N . PRO A 1 279 ? 19.684 11.676 -27.123 1.00 96.94 279 PRO A N 1
ATOM 2161 C CA . PRO A 1 279 ? 19.478 11.971 -28.535 1.00 96.94 279 PRO A CA 1
ATOM 2162 C C . PRO A 1 279 ? 18.061 11.572 -28.963 1.00 96.94 279 PRO A C 1
ATOM 2164 O O . PRO A 1 279 ? 17.517 10.558 -28.522 1.00 96.94 279 PRO A O 1
ATOM 2167 N N . SER A 1 280 ? 17.462 12.377 -29.836 1.00 97.88 280 SER A N 1
ATOM 2168 C CA . SER A 1 280 ? 16.091 12.174 -30.296 1.00 97.88 280 SER A CA 1
ATOM 2169 C C . SER A 1 280 ? 15.926 12.496 -31.776 1.00 97.88 280 SER A C 1
ATOM 2171 O O . SER A 1 280 ? 16.763 13.162 -32.391 1.00 97.88 280 SER A O 1
ATOM 2173 N N . ALA A 1 281 ? 14.839 11.992 -32.349 1.00 98.25 281 ALA A N 1
ATOM 2174 C CA . ALA A 1 281 ? 14.403 12.283 -33.704 1.00 98.25 281 ALA A CA 1
ATOM 2175 C C . ALA A 1 281 ? 12.881 12.439 -33.736 1.00 98.25 281 ALA A C 1
ATOM 2177 O O . ALA A 1 281 ? 12.166 11.820 -32.948 1.00 98.25 281 ALA A O 1
ATOM 2178 N N . VAL A 1 282 ? 12.398 13.256 -34.669 1.00 98.12 282 VAL A N 1
ATOM 2179 C CA . VAL A 1 282 ? 10.970 13.392 -34.959 1.00 98.12 282 VAL A CA 1
ATOM 2180 C C . VAL A 1 282 ? 10.652 12.567 -36.198 1.00 98.12 282 VAL A C 1
ATOM 2182 O O . VAL A 1 282 ? 11.399 12.601 -37.177 1.00 98.12 282 VAL A O 1
ATOM 2185 N N . THR A 1 283 ? 9.558 11.822 -36.137 1.00 98.31 283 THR A N 1
ATOM 2186 C CA . THR A 1 283 ? 9.068 10.987 -37.233 1.00 98.31 283 THR A CA 1
ATOM 2187 C C . THR A 1 283 ? 8.649 11.813 -38.448 1.00 98.31 283 THR A C 1
ATOM 2189 O O . THR A 1 283 ? 8.006 12.863 -38.327 1.00 98.31 283 THR A O 1
ATOM 2192 N N . ASP A 1 284 ? 9.009 11.329 -39.635 1.00 98.00 284 ASP A N 1
ATOM 2193 C CA . ASP A 1 284 ? 8.636 11.929 -40.916 1.00 98.00 284 ASP A CA 1
ATOM 2194 C C . ASP A 1 284 ? 7.163 11.662 -41.293 1.00 98.00 284 ASP A C 1
ATOM 2196 O O . ASP A 1 284 ? 6.376 11.169 -40.488 1.00 98.00 284 ASP A O 1
ATOM 2200 N N . ALA A 1 285 ? 6.752 12.043 -42.507 1.00 96.88 285 ALA A N 1
ATOM 2201 C CA . ALA A 1 285 ? 5.372 11.882 -42.979 1.00 96.88 285 ALA A CA 1
ATOM 2202 C C . ALA A 1 285 ? 4.913 10.413 -43.071 1.00 96.88 285 ALA A C 1
ATOM 2204 O O . ALA A 1 285 ? 3.716 10.150 -42.987 1.00 96.88 285 ALA A O 1
ATOM 2205 N N . ASP A 1 286 ? 5.855 9.479 -43.215 1.00 96.19 286 ASP A N 1
ATOM 2206 C CA . ASP A 1 286 ? 5.614 8.038 -43.300 1.00 96.19 286 ASP A CA 1
ATOM 2207 C C . ASP A 1 286 ? 5.859 7.339 -41.944 1.00 96.19 286 ASP A C 1
ATOM 2209 O O . ASP A 1 286 ? 5.832 6.107 -41.852 1.00 96.19 286 ASP A O 1
ATOM 2213 N N . GLY A 1 287 ? 6.088 8.117 -40.878 1.00 97.38 287 GLY A N 1
ATOM 2214 C CA . GLY A 1 287 ? 6.319 7.644 -39.515 1.00 97.38 287 GLY A CA 1
ATOM 2215 C C . GLY A 1 287 ? 7.746 7.167 -39.237 1.00 97.38 287 GLY A C 1
ATOM 2216 O O . GLY A 1 287 ? 8.000 6.639 -38.158 1.00 97.38 287 GLY A O 1
ATOM 2217 N N . ASN A 1 288 ? 8.691 7.307 -40.169 1.00 98.25 288 ASN A N 1
ATOM 2218 C CA . ASN A 1 288 ? 10.060 6.826 -39.966 1.00 98.25 288 ASN A CA 1
ATOM 2219 C C . ASN A 1 288 ? 10.871 7.811 -39.130 1.00 98.25 288 ASN A C 1
ATOM 2221 O O . ASN A 1 288 ? 10.729 9.027 -39.271 1.00 98.25 288 ASN A O 1
ATOM 2225 N N . TYR A 1 289 ? 11.781 7.294 -38.311 1.00 98.50 289 TYR A N 1
ATOM 2226 C CA . TYR A 1 289 ? 12.739 8.102 -37.568 1.00 98.50 289 TYR A CA 1
ATOM 2227 C C . TYR A 1 289 ? 14.154 7.517 -37.656 1.00 98.50 289 TYR A C 1
ATOM 2229 O O . TYR A 1 289 ? 14.350 6.317 -37.848 1.00 98.50 289 TYR A O 1
ATOM 2237 N N . SER A 1 290 ? 15.159 8.382 -37.495 1.00 98.00 290 SER A N 1
ATOM 2238 C CA . SER A 1 290 ? 16.571 7.993 -37.422 1.00 98.00 290 SER A CA 1
ATOM 2239 C C . SER A 1 290 ? 17.296 8.875 -36.410 1.00 98.00 290 SER A C 1
ATOM 2241 O O . SER A 1 290 ? 17.639 10.019 -36.706 1.00 98.00 290 SER A O 1
ATOM 2243 N N . ILE A 1 291 ? 17.534 8.346 -35.212 1.00 98.00 291 ILE A N 1
ATOM 2244 C CA . ILE A 1 291 ? 18.277 9.028 -34.146 1.00 98.00 291 ILE A CA 1
ATOM 2245 C C . ILE A 1 291 ? 19.769 8.891 -34.434 1.00 98.00 291 ILE A C 1
ATOM 2247 O O . ILE A 1 291 ? 20.242 7.778 -34.635 1.00 98.00 291 ILE A O 1
ATOM 2251 N N . SER A 1 292 ? 20.513 9.998 -34.424 1.00 95.38 292 SER A N 1
ATOM 2252 C CA . SER A 1 292 ? 21.977 9.994 -34.534 1.00 95.38 292 SER A CA 1
ATOM 2253 C C . SER A 1 292 ? 22.610 10.117 -33.149 1.00 95.38 292 SER A C 1
ATOM 2255 O O . SER A 1 292 ? 22.289 11.038 -32.400 1.00 95.38 292 SER A O 1
ATOM 2257 N N . THR A 1 293 ? 23.538 9.223 -32.825 1.00 92.12 293 THR A N 1
ATOM 2258 C CA . THR A 1 293 ? 24.321 9.218 -31.581 1.00 92.12 293 THR A CA 1
ATOM 2259 C C . THR A 1 293 ? 25.736 8.680 -31.834 1.00 92.12 293 THR A C 1
ATOM 2261 O O . THR A 1 293 ? 26.099 8.392 -32.974 1.00 92.12 293 THR A O 1
ATOM 2264 N N . THR A 1 294 ? 26.540 8.539 -30.784 1.00 89.38 294 THR A N 1
ATOM 2265 C CA . THR A 1 294 ? 27.890 7.975 -30.828 1.00 89.38 294 THR A CA 1
ATOM 2266 C C . THR A 1 294 ? 28.089 7.072 -29.617 1.00 89.38 294 THR A C 1
ATOM 2268 O O . THR A 1 294 ? 27.801 7.493 -28.499 1.00 89.38 294 THR A O 1
ATOM 2271 N N . PHE A 1 295 ? 28.601 5.856 -29.819 1.00 87.12 295 PHE A N 1
ATOM 2272 C CA . PHE A 1 295 ? 28.889 4.927 -28.723 1.00 87.12 295 PHE A CA 1
ATOM 2273 C C . PHE A 1 295 ? 30.372 4.925 -28.369 1.00 87.12 295 PHE A C 1
ATOM 2275 O O . PHE A 1 295 ? 31.208 4.574 -29.203 1.00 87.12 295 PHE A O 1
ATOM 2282 N N . TYR A 1 296 ? 30.713 5.290 -27.130 1.00 79.69 296 TYR A N 1
ATOM 2283 C CA . TYR A 1 296 ? 32.117 5.432 -26.714 1.00 79.69 296 TYR A CA 1
ATOM 2284 C C . TYR A 1 296 ? 32.880 4.105 -26.698 1.00 79.69 296 TYR A C 1
ATOM 2286 O O . TYR A 1 296 ? 34.080 4.084 -26.937 1.00 79.69 296 TYR A O 1
ATOM 2294 N N . TYR A 1 297 ? 32.194 2.986 -26.470 1.00 74.25 297 TYR A N 1
ATOM 2295 C CA . TYR A 1 297 ? 32.818 1.662 -26.407 1.00 74.25 297 TYR A CA 1
ATOM 2296 C C . TYR A 1 297 ? 32.682 0.861 -27.706 1.00 74.25 297 TYR A C 1
ATOM 2298 O O . TYR A 1 297 ? 32.981 -0.329 -27.734 1.00 74.25 297 TYR A O 1
ATOM 2306 N N . GLY A 1 298 ? 32.193 1.490 -28.781 1.00 79.81 298 GLY A N 1
ATOM 2307 C CA . GLY A 1 298 ? 31.804 0.796 -30.011 1.00 79.81 298 GLY A CA 1
ATOM 2308 C C . GLY A 1 298 ? 30.497 0.007 -29.868 1.00 79.81 298 GLY A C 1
ATOM 2309 O O . GLY A 1 298 ? 30.028 -0.568 -30.843 1.00 79.81 298 GLY A O 1
ATOM 2310 N N . TYR A 1 299 ? 29.902 0.010 -28.676 1.00 86.06 299 TYR A N 1
ATOM 2311 C CA . TYR A 1 299 ? 28.592 -0.538 -28.353 1.00 86.06 299 TYR A CA 1
ATOM 2312 C C . TYR A 1 299 ? 27.984 0.220 -27.164 1.00 86.06 299 TYR A C 1
ATOM 2314 O O . TYR A 1 299 ? 28.698 0.935 -26.451 1.00 86.06 299 TYR A O 1
ATOM 2322 N N . ASP A 1 300 ? 26.685 0.040 -26.932 1.00 90.81 300 ASP A N 1
ATOM 2323 C CA . ASP A 1 300 ? 25.989 0.522 -25.737 1.00 90.81 300 ASP A CA 1
ATOM 2324 C C . ASP A 1 300 ? 24.735 -0.319 -25.429 1.00 90.81 300 ASP A C 1
ATOM 2326 O O . ASP A 1 300 ? 24.262 -1.076 -26.278 1.00 90.81 300 ASP A O 1
ATOM 2330 N N . TYR A 1 301 ? 24.187 -0.174 -24.222 1.00 93.75 301 TYR A N 1
ATOM 2331 C CA . TYR A 1 301 ? 22.831 -0.610 -23.887 1.00 93.75 301 TYR A CA 1
ATOM 2332 C C . TYR A 1 301 ? 21.918 0.614 -23.895 1.00 93.75 301 TYR A C 1
ATOM 2334 O O . TYR A 1 301 ? 22.171 1.573 -23.166 1.00 93.75 301 TYR A O 1
ATOM 2342 N N . VAL A 1 302 ? 20.877 0.616 -24.727 1.00 94.19 302 VAL A N 1
ATOM 2343 C CA . VAL A 1 302 ? 20.151 1.860 -25.035 1.00 94.19 302 VAL A CA 1
ATOM 2344 C C . VAL A 1 302 ? 18.651 1.699 -24.879 1.00 94.19 302 VAL A C 1
ATOM 2346 O O . VAL A 1 302 ? 18.016 1.077 -25.725 1.00 94.19 302 VAL A O 1
ATOM 2349 N N . SER A 1 303 ? 18.053 2.338 -23.874 1.00 97.12 303 SER A N 1
ATOM 2350 C CA . SER A 1 303 ? 16.590 2.359 -23.771 1.00 97.12 303 SER A CA 1
ATOM 2351 C C . SER A 1 303 ? 15.989 3.370 -24.755 1.00 97.12 303 SER A C 1
ATOM 2353 O O . SER A 1 303 ? 16.487 4.492 -24.875 1.00 97.12 303 SER A O 1
ATOM 2355 N N . VAL A 1 304 ? 14.930 2.990 -25.473 1.00 97.44 304 VAL A N 1
ATOM 2356 C CA . VAL A 1 304 ? 14.295 3.815 -26.521 1.00 97.44 304 VAL A CA 1
ATOM 2357 C C . VAL A 1 304 ? 12.824 4.032 -26.189 1.00 97.44 304 VAL A C 1
ATOM 2359 O O . VAL A 1 304 ? 12.081 3.066 -26.025 1.00 97.44 304 VAL A O 1
ATOM 2362 N N . TYR A 1 305 ? 12.407 5.297 -26.137 1.00 97.25 305 TYR A N 1
ATOM 2363 C CA . TYR A 1 305 ? 11.070 5.724 -25.730 1.00 97.25 305 TYR A CA 1
ATOM 2364 C C . TYR A 1 305 ? 10.399 6.556 -26.816 1.00 97.25 305 TYR A C 1
ATOM 2366 O O . TYR A 1 305 ? 11.010 7.463 -27.385 1.00 97.25 305 TYR A O 1
ATOM 2374 N N . LEU A 1 306 ? 9.118 6.284 -27.040 1.00 97.50 306 LEU A N 1
ATOM 2375 C CA . LEU A 1 306 ? 8.219 7.144 -27.797 1.00 97.50 306 LEU A CA 1
ATOM 2376 C C . LEU A 1 306 ? 7.579 8.173 -26.857 1.00 97.50 306 LEU A C 1
ATOM 2378 O O . LEU A 1 306 ? 7.248 7.864 -25.712 1.00 97.50 306 LEU A O 1
ATOM 2382 N N . ASP A 1 307 ? 7.394 9.398 -27.336 1.00 94.69 307 ASP A N 1
ATOM 2383 C CA . ASP A 1 307 ? 6.643 10.419 -26.616 1.00 94.69 307 ASP A CA 1
ATOM 2384 C C . ASP A 1 307 ? 5.197 9.993 -26.315 1.00 94.69 307 ASP A C 1
ATOM 2386 O O . ASP A 1 307 ? 4.559 9.256 -27.067 1.00 94.69 307 ASP A O 1
ATOM 2390 N N . ASN A 1 308 ? 4.653 10.474 -25.198 1.00 88.12 308 ASN A N 1
ATOM 2391 C CA . ASN A 1 308 ? 3.270 10.185 -24.837 1.00 88.12 308 ASN A CA 1
ATOM 2392 C C . ASN A 1 308 ? 2.304 11.075 -25.635 1.00 88.12 308 ASN A C 1
ATOM 2394 O O . ASN A 1 308 ? 2.458 12.298 -25.653 1.00 88.12 308 ASN A O 1
ATOM 2398 N N . LEU A 1 309 ? 1.273 10.473 -26.230 1.00 86.25 309 LEU A N 1
ATOM 2399 C CA . LEU A 1 309 ? 0.197 11.180 -26.920 1.00 86.25 309 LEU A CA 1
ATOM 2400 C C . LEU A 1 309 ? -1.127 10.888 -26.210 1.00 86.25 309 LEU A C 1
ATOM 2402 O O . LEU A 1 309 ? -1.551 9.741 -26.112 1.00 86.25 309 LEU A O 1
ATOM 2406 N N . ALA A 1 310 ? -1.785 11.933 -25.706 1.00 82.69 310 ALA A N 1
ATOM 2407 C CA . ALA A 1 310 ? -3.031 11.781 -24.959 1.00 82.69 310 ALA A CA 1
ATOM 2408 C C . ALA A 1 310 ? -4.106 11.064 -25.796 1.00 82.69 310 ALA A C 1
ATOM 2410 O O . ALA A 1 310 ? -4.361 11.438 -26.940 1.00 82.69 310 ALA A O 1
ATOM 2411 N N . GLY A 1 311 ? -4.742 10.047 -25.206 1.00 84.25 311 GLY A N 1
ATOM 2412 C CA . GLY A 1 311 ? -5.744 9.216 -25.881 1.00 84.25 311 GLY A CA 1
ATOM 2413 C C . GLY A 1 311 ? -5.165 8.107 -26.765 1.00 84.25 311 GLY A C 1
ATOM 2414 O O . GLY A 1 311 ? -5.937 7.400 -27.404 1.00 84.25 311 GLY A O 1
ATOM 2415 N N . TRP A 1 312 ? -3.843 7.928 -26.788 1.00 90.00 312 TRP A N 1
ATOM 2416 C CA . TRP A 1 312 ? -3.163 6.869 -27.531 1.00 90.00 312 TRP A CA 1
ATOM 2417 C C . TRP A 1 312 ? -2.331 5.987 -26.603 1.00 90.00 312 TRP A C 1
ATOM 2419 O O . TRP A 1 312 ? -1.836 6.442 -25.572 1.00 90.00 312 TRP A O 1
ATOM 2429 N N . ALA A 1 313 ? -2.151 4.729 -26.991 1.00 90.19 313 ALA A N 1
ATOM 2430 C CA . ALA A 1 313 ? -1.289 3.772 -26.308 1.00 90.19 313 ALA A CA 1
ATOM 2431 C C . ALA A 1 313 ? -0.366 3.057 -27.299 1.00 90.19 313 ALA A C 1
ATOM 2433 O O . ALA A 1 313 ? -0.585 3.093 -28.509 1.00 90.19 313 ALA A O 1
ATOM 2434 N N . VAL A 1 314 ? 0.681 2.423 -26.770 1.00 92.69 314 VAL A N 1
ATOM 2435 C CA . VAL A 1 314 ? 1.639 1.619 -27.535 1.00 92.69 314 VAL A CA 1
ATOM 2436 C C . VAL A 1 314 ? 1.212 0.152 -27.463 1.00 92.69 314 VAL A C 1
ATOM 2438 O O . VAL A 1 314 ? 1.069 -0.391 -26.370 1.00 92.69 314 VAL A O 1
ATOM 2441 N N . SER A 1 315 ? 0.995 -0.482 -28.612 1.00 91.75 315 SER A N 1
ATOM 2442 C CA . SER A 1 315 ? 0.752 -1.925 -28.741 1.00 91.75 315 SER A CA 1
ATOM 2443 C C . SER A 1 315 ? 2.044 -2.715 -28.965 1.00 91.75 315 SER A C 1
ATOM 2445 O O . SER A 1 315 ? 2.125 -3.884 -28.589 1.00 91.75 315 SER A O 1
ATOM 2447 N N . TYR A 1 316 ? 3.069 -2.080 -29.542 1.00 94.06 316 TYR A N 1
ATOM 2448 C CA . TYR A 1 316 ? 4.380 -2.679 -29.776 1.00 94.06 316 TYR A CA 1
ATOM 2449 C C . TYR A 1 316 ? 5.506 -1.658 -29.558 1.00 94.06 316 TYR A C 1
ATOM 2451 O O . TYR A 1 316 ? 5.381 -0.545 -30.061 1.00 94.06 316 TYR A O 1
ATOM 2459 N N . PRO A 1 317 ? 6.605 -2.009 -28.866 1.00 93.75 317 PRO A N 1
ATOM 2460 C CA . PRO A 1 317 ? 6.814 -3.274 -28.157 1.00 93.75 317 PRO A CA 1
ATOM 2461 C C . PRO A 1 317 ? 5.854 -3.411 -26.963 1.00 93.75 317 PRO A C 1
ATOM 2463 O O . PRO A 1 317 ? 5.316 -2.419 -26.479 1.00 93.75 317 PRO A O 1
ATOM 2466 N N . SER A 1 318 ? 5.645 -4.632 -26.458 1.00 82.06 318 SER A N 1
ATOM 2467 C CA . SER A 1 318 ? 4.661 -4.905 -25.390 1.00 82.06 318 SER A CA 1
ATOM 2468 C C . SER A 1 318 ? 4.920 -4.142 -24.084 1.00 82.06 318 SER A C 1
ATOM 2470 O O . SER A 1 318 ? 3.997 -3.925 -23.307 1.00 82.06 318 SER A O 1
ATOM 2472 N N . GLY A 1 319 ? 6.170 -3.738 -23.833 1.00 80.44 319 GLY A N 1
ATOM 2473 C CA . GLY A 1 319 ? 6.543 -2.896 -22.692 1.00 80.44 319 GLY A CA 1
ATOM 2474 C C . GLY A 1 319 ? 6.295 -1.398 -22.903 1.00 80.44 319 GLY A C 1
ATOM 2475 O O . GLY A 1 319 ? 6.507 -0.619 -21.985 1.00 80.44 319 GLY A O 1
ATOM 2476 N N . GLY A 1 320 ? 5.884 -0.971 -24.102 1.00 88.75 320 GLY A N 1
ATOM 2477 C CA . GLY A 1 320 ? 5.737 0.437 -24.487 1.00 88.75 320 GLY A CA 1
ATOM 2478 C C . GLY A 1 320 ? 7.053 1.147 -24.830 1.00 88.75 320 GLY A C 1
ATOM 2479 O O . GLY A 1 320 ? 7.038 2.251 -25.369 1.00 88.75 320 GLY A O 1
ATOM 2480 N N . TYR A 1 321 ? 8.189 0.513 -24.542 1.00 93.62 321 TYR A N 1
ATOM 2481 C CA . TYR A 1 321 ? 9.541 0.993 -24.810 1.00 93.62 321 TYR A CA 1
ATOM 2482 C C . TYR A 1 321 ? 10.490 -0.194 -25.020 1.00 93.62 321 TYR A C 1
ATOM 2484 O O . TYR A 1 321 ? 10.163 -1.338 -24.691 1.00 93.62 321 TYR A O 1
ATOM 2492 N N . TYR A 1 322 ? 11.669 0.077 -25.575 1.00 93.94 322 TYR A N 1
ATOM 2493 C CA . TYR A 1 322 ? 12.757 -0.897 -25.635 1.00 93.94 322 TYR A CA 1
ATOM 2494 C C . TYR A 1 322 ? 13.655 -0.695 -24.426 1.00 93.94 322 TYR A C 1
ATOM 2496 O O . TYR A 1 322 ? 14.157 0.413 -24.235 1.00 93.94 322 TYR A O 1
ATOM 2504 N N . ASP A 1 323 ? 13.858 -1.742 -23.629 1.00 91.50 323 ASP A N 1
ATOM 2505 C CA . ASP A 1 323 ? 14.654 -1.657 -22.407 1.00 91.50 323 ASP A CA 1
ATOM 2506 C C . ASP A 1 323 ? 16.045 -2.264 -22.592 1.00 91.50 323 ASP A C 1
ATOM 2508 O O . ASP A 1 323 ? 16.171 -3.460 -22.855 1.00 91.50 323 ASP A O 1
ATOM 2512 N N . TYR A 1 324 ? 17.082 -1.428 -22.497 1.00 87.19 324 TYR A N 1
ATOM 2513 C CA . TYR A 1 324 ? 18.496 -1.808 -22.597 1.00 87.19 324 TYR A CA 1
ATOM 2514 C C . TYR A 1 324 ? 18.876 -2.853 -23.679 1.00 87.19 324 TYR A C 1
ATOM 2516 O O . TYR A 1 324 ? 19.667 -3.755 -23.395 1.00 87.19 324 TYR A O 1
ATOM 2524 N N . PRO A 1 325 ? 18.403 -2.780 -24.939 1.00 91.06 325 PRO A N 1
ATOM 2525 C CA . PRO A 1 325 ? 18.985 -3.576 -26.017 1.00 91.06 325 PRO A CA 1
ATOM 2526 C C . PRO A 1 325 ? 20.474 -3.255 -26.202 1.00 91.06 325 PRO A C 1
ATOM 2528 O O . PRO A 1 325 ? 20.872 -2.088 -26.215 1.00 91.06 325 PRO A O 1
ATOM 2531 N N . TYR A 1 326 ? 21.277 -4.301 -26.401 1.00 92.81 326 TYR A N 1
ATOM 2532 C CA . TYR A 1 326 ? 22.656 -4.173 -26.867 1.00 92.81 326 TYR A CA 1
ATOM 2533 C C . TYR A 1 326 ? 22.659 -3.647 -28.308 1.00 92.81 326 TYR A C 1
ATOM 2535 O O . TYR A 1 326 ? 22.033 -4.245 -29.184 1.00 92.81 326 TYR A O 1
ATOM 2543 N N . MET A 1 327 ? 23.361 -2.545 -28.552 1.00 93.12 327 MET A N 1
ATOM 2544 C CA . MET A 1 327 ? 23.517 -1.935 -29.870 1.00 93.12 327 MET A CA 1
ATOM 2545 C C . MET A 1 327 ? 24.997 -1.754 -30.188 1.00 93.12 327 MET A C 1
ATOM 2547 O O . MET A 1 327 ? 25.754 -1.257 -29.355 1.00 93.12 327 MET A O 1
ATOM 2551 N N . GLU A 1 328 ? 25.405 -2.103 -31.405 1.00 89.88 328 GLU A N 1
ATOM 2552 C CA . GLU A 1 328 ? 26.761 -1.844 -31.897 1.00 89.88 328 GLU A CA 1
ATOM 2553 C C . GLU A 1 328 ? 26.828 -0.486 -32.599 1.00 89.88 328 GLU A C 1
ATOM 2555 O O . GLU A 1 328 ? 25.822 0.049 -33.078 1.00 89.88 328 GLU A O 1
ATOM 2560 N N . ALA A 1 329 ? 28.023 0.092 -32.679 1.00 87.31 329 ALA A N 1
ATOM 2561 C CA . ALA A 1 329 ? 28.227 1.308 -33.440 1.00 87.31 329 ALA A CA 1
ATOM 2562 C C . ALA A 1 329 ? 27.957 1.056 -34.934 1.00 87.31 329 ALA A C 1
ATOM 2564 O O . ALA A 1 329 ? 28.426 0.077 -35.514 1.00 87.31 329 ALA A O 1
ATOM 2565 N N . GLY A 1 330 ? 27.196 1.949 -35.564 1.00 88.88 330 GLY A N 1
ATOM 2566 C CA . GLY A 1 330 ? 26.685 1.755 -36.923 1.00 88.88 330 GLY A CA 1
ATOM 2567 C C . GLY A 1 330 ? 25.169 1.913 -36.995 1.00 88.88 330 GLY A C 1
ATOM 2568 O O . GLY A 1 330 ? 24.600 2.733 -36.286 1.00 88.88 330 GLY A O 1
ATOM 2569 N N . THR A 1 331 ? 24.497 1.189 -37.892 1.00 95.38 331 THR A N 1
ATOM 2570 C CA . THR A 1 331 ? 23.038 1.314 -38.081 1.00 95.38 331 THR A CA 1
ATOM 2571 C C . THR A 1 331 ? 22.301 0.177 -37.380 1.00 95.38 331 THR A C 1
ATOM 2573 O O . THR A 1 331 ? 22.466 -0.981 -37.751 1.00 95.38 331 THR A O 1
ATOM 2576 N N . ASN A 1 332 ? 21.456 0.522 -36.409 1.00 96.00 332 ASN A N 1
ATOM 2577 C CA . ASN A 1 332 ? 20.591 -0.393 -35.670 1.00 96.00 332 ASN A CA 1
ATOM 2578 C C . ASN A 1 332 ? 19.133 -0.131 -36.092 1.00 96.00 332 ASN A C 1
ATOM 2580 O O . ASN A 1 332 ? 18.665 1.006 -36.035 1.00 96.00 332 ASN A O 1
ATOM 2584 N N . THR A 1 333 ? 18.420 -1.168 -36.540 1.00 96.25 333 THR A N 1
ATOM 2585 C CA . THR A 1 333 ? 17.056 -1.074 -37.110 1.00 96.25 333 THR A CA 1
ATOM 2586 C C . THR A 1 333 ? 16.071 -1.956 -36.340 1.00 96.25 333 THR A C 1
ATOM 2588 O O . THR A 1 333 ? 16.500 -2.819 -35.578 1.00 96.25 333 THR A O 1
ATOM 2591 N N . GLY A 1 334 ? 14.765 -1.772 -36.564 1.00 93.94 334 GLY A N 1
ATOM 2592 C CA . GLY A 1 334 ? 13.709 -2.609 -35.975 1.00 93.94 334 GLY A CA 1
ATOM 2593 C C . GLY A 1 334 ? 13.154 -2.093 -34.647 1.00 93.94 334 GLY A C 1
ATOM 2594 O O . GLY A 1 334 ? 12.463 -2.830 -33.948 1.00 93.94 334 GLY A O 1
ATOM 2595 N N . TYR A 1 335 ? 13.437 -0.836 -34.299 1.00 96.50 335 TYR A N 1
ATOM 2596 C CA . TYR A 1 335 ? 12.906 -0.183 -33.101 1.00 96.50 335 TYR A CA 1
ATOM 2597 C C . TYR A 1 335 ? 11.544 0.456 -33.392 1.00 96.50 335 TYR A C 1
ATOM 2599 O O . TYR A 1 335 ? 11.332 1.648 -33.217 1.00 96.50 335 TYR A O 1
ATOM 2607 N N . ASP A 1 336 ? 10.612 -0.330 -33.912 1.00 97.56 336 ASP A N 1
ATOM 2608 C CA . ASP A 1 336 ? 9.307 0.179 -34.326 1.00 97.56 336 ASP A CA 1
ATOM 2609 C C . ASP A 1 336 ? 8.375 0.391 -33.125 1.00 97.56 336 ASP A C 1
ATOM 2611 O O . ASP A 1 336 ? 8.485 -0.305 -32.113 1.00 97.56 336 ASP A O 1
ATOM 2615 N N . PHE A 1 337 ? 7.433 1.327 -33.253 1.00 97.81 337 PHE A N 1
ATOM 2616 C CA . PHE A 1 337 ? 6.362 1.550 -32.289 1.00 97.81 337 PHE A CA 1
ATOM 2617 C C . PHE A 1 337 ? 4.991 1.435 -32.960 1.00 97.81 337 PHE A C 1
ATOM 2619 O O . PHE A 1 337 ? 4.597 2.304 -33.742 1.00 97.81 337 PHE A O 1
ATOM 2626 N N . GLY A 1 338 ? 4.252 0.380 -32.624 1.00 96.81 338 GLY A N 1
ATOM 2627 C CA . GLY A 1 338 ? 2.835 0.261 -32.963 1.00 96.81 338 GLY A CA 1
ATOM 2628 C C . GLY A 1 338 ? 2.008 1.029 -31.942 1.00 96.81 338 GLY A C 1
ATOM 2629 O O . GLY A 1 338 ? 2.226 0.877 -30.739 1.00 96.81 338 GLY A O 1
ATOM 2630 N N . THR A 1 339 ? 1.098 1.890 -32.391 1.00 95.12 339 THR A N 1
ATOM 2631 C CA . THR A 1 339 ? 0.260 2.701 -31.496 1.00 95.12 339 THR A CA 1
ATOM 2632 C C . THR A 1 339 ? -1.198 2.699 -31.916 1.00 95.12 339 THR A C 1
ATOM 2634 O O . THR A 1 339 ? -1.499 2.659 -33.099 1.00 95.12 339 THR A O 1
ATOM 2637 N N . PHE A 1 340 ? -2.117 2.796 -30.964 1.00 92.06 340 PHE A N 1
ATOM 2638 C CA . PHE A 1 340 ? -3.552 2.785 -31.235 1.00 92.06 340 PHE A CA 1
ATOM 2639 C C . PHE A 1 340 ? -4.275 3.856 -30.416 1.00 92.06 340 PHE A C 1
ATOM 2641 O O . PHE A 1 340 ? -3.832 4.216 -29.322 1.00 92.06 340 PHE A O 1
ATOM 2648 N N . GLU A 1 341 ? -5.390 4.369 -30.939 1.00 90.81 341 GLU A N 1
ATOM 2649 C CA . GLU A 1 341 ? -6.313 5.217 -30.175 1.00 90.81 341 GLU A CA 1
ATOM 2650 C C . GLU A 1 341 ? -6.999 4.364 -29.114 1.00 90.81 341 GLU A C 1
ATOM 2652 O O . GLU A 1 341 ? -7.582 3.339 -29.455 1.00 90.81 341 GLU A O 1
ATOM 2657 N N . ILE A 1 342 ? -6.955 4.775 -27.847 1.00 88.31 342 ILE A N 1
ATOM 2658 C CA . ILE A 1 342 ? -7.544 4.019 -26.738 1.00 88.31 342 ILE A CA 1
ATOM 2659 C C . ILE A 1 342 ? -9.075 4.111 -26.839 1.00 88.31 342 ILE A C 1
ATOM 2661 O O . ILE A 1 342 ? -9.633 5.182 -26.571 1.00 88.31 342 ILE A O 1
ATOM 2665 N N . PRO A 1 343 ? -9.794 3.019 -27.167 1.00 89.44 343 PRO A N 1
ATOM 2666 C CA . PRO A 1 343 ? -11.249 3.037 -27.158 1.00 89.44 343 PRO A CA 1
ATOM 2667 C C . PRO A 1 343 ? -11.775 3.251 -25.732 1.00 89.44 343 PRO A C 1
ATOM 2669 O O . PRO A 1 343 ? -11.218 2.725 -24.764 1.00 89.44 343 PRO A O 1
ATOM 2672 N N . LEU A 1 344 ? -12.866 4.009 -25.595 1.00 90.69 344 LEU A N 1
ATOM 2673 C CA . LEU A 1 344 ? -13.465 4.289 -24.289 1.00 90.69 344 LEU A CA 1
ATOM 2674 C C . LEU A 1 344 ? -14.069 3.018 -23.688 1.00 90.69 344 LEU A C 1
ATOM 2676 O O . LEU A 1 344 ? -14.968 2.411 -24.268 1.00 90.69 344 LEU A O 1
ATOM 2680 N N . SER A 1 345 ? -13.604 2.656 -22.499 1.00 94.56 345 SER A N 1
ATOM 2681 C CA . SER A 1 345 ? -14.235 1.648 -21.654 1.00 94.56 345 SER A CA 1
ATOM 2682 C C . SER A 1 345 ? -15.350 2.285 -20.825 1.00 94.56 345 SER A C 1
ATOM 2684 O O . SER A 1 345 ? -15.244 3.447 -20.425 1.00 94.56 345 SER A O 1
ATOM 2686 N N . ILE A 1 346 ? -16.405 1.522 -20.540 1.00 97.50 346 ILE A N 1
ATOM 2687 C CA . ILE A 1 346 ? -17.519 1.957 -19.685 1.00 97.50 346 ILE A CA 1
ATOM 2688 C C . ILE A 1 346 ? -17.449 1.216 -18.353 1.00 97.50 346 ILE A C 1
ATOM 2690 O O . ILE A 1 346 ? -17.427 -0.011 -18.346 1.00 97.50 346 ILE A O 1
ATOM 2694 N N . PHE A 1 347 ? -17.457 1.936 -17.237 1.00 97.94 347 PHE A N 1
ATOM 2695 C CA . PHE A 1 347 ? -17.514 1.378 -15.884 1.00 97.94 347 PHE A CA 1
ATOM 2696 C C . PHE A 1 347 ? -18.837 1.776 -15.248 1.00 97.94 347 PHE A C 1
ATOM 2698 O O . PHE A 1 347 ? -19.152 2.963 -15.225 1.00 97.94 347 PHE A O 1
ATOM 2705 N N . SER A 1 348 ? -19.608 0.816 -14.745 1.00 97.88 348 SER A N 1
ATOM 2706 C CA . SER A 1 348 ? -20.915 1.111 -14.157 1.00 97.88 348 SER A CA 1
ATOM 2707 C C . SER A 1 348 ? -21.252 0.232 -12.961 1.00 97.88 348 SER A C 1
ATOM 2709 O O . SER A 1 348 ? -20.769 -0.898 -12.818 1.00 97.88 348 SER A O 1
ATOM 2711 N N . GLY A 1 349 ? -22.126 0.752 -12.108 1.00 97.62 349 GLY A N 1
ATOM 2712 C CA . GLY A 1 349 ? -22.628 0.061 -10.931 1.00 97.62 349 GLY A CA 1
ATOM 2713 C C . GLY A 1 349 ? -23.593 0.929 -10.135 1.00 97.62 349 GLY A C 1
ATOM 2714 O O . GLY A 1 349 ? -24.039 1.980 -10.602 1.00 97.62 349 GLY A O 1
ATOM 2715 N N . THR A 1 350 ? -23.888 0.475 -8.923 1.00 97.69 350 THR A N 1
ATOM 2716 C CA . THR A 1 350 ? -24.781 1.157 -7.985 1.00 97.69 350 THR A CA 1
ATOM 2717 C C . THR A 1 350 ? -24.052 1.462 -6.685 1.00 97.69 350 THR A C 1
ATOM 2719 O O . THR A 1 350 ? -23.397 0.593 -6.109 1.00 97.69 350 THR A O 1
ATOM 2722 N N . LYS A 1 351 ? -24.189 2.696 -6.210 1.00 97.88 351 LYS A N 1
ATOM 2723 C CA . LYS A 1 351 ? -23.876 3.122 -4.853 1.00 97.88 351 LYS A CA 1
ATOM 2724 C C . LYS A 1 351 ? -25.121 2.935 -3.995 1.00 97.88 351 LYS A C 1
ATOM 2726 O O . LYS A 1 351 ? -26.139 3.551 -4.292 1.00 97.88 351 LYS A O 1
ATOM 2731 N N . PHE A 1 352 ? -25.060 2.140 -2.937 1.00 97.50 352 PHE A N 1
ATOM 2732 C CA . PHE A 1 352 ? -26.213 1.881 -2.073 1.00 97.50 352 PHE A CA 1
ATOM 2733 C C . PHE A 1 352 ? -25.923 2.171 -0.600 1.00 97.50 352 PHE A C 1
ATOM 2735 O O . PHE A 1 352 ? -24.763 2.237 -0.179 1.00 97.50 352 PHE A O 1
ATOM 2742 N N . ASN A 1 353 ? -27.007 2.425 0.133 1.00 96.06 353 ASN A N 1
ATOM 2743 C CA . ASN A 1 353 ? -27.037 2.577 1.578 1.00 96.06 353 ASN A CA 1
ATOM 2744 C C . ASN A 1 353 ? -27.166 1.192 2.193 1.00 96.06 353 ASN A C 1
ATOM 2746 O O . ASN A 1 353 ? -28.277 0.671 2.292 1.00 96.06 353 ASN A O 1
ATOM 2750 N N . ASP A 1 354 ? -26.024 0.633 2.547 1.00 94.31 354 ASP A N 1
ATOM 2751 C CA . ASP A 1 354 ? -25.927 -0.614 3.279 1.00 94.31 354 ASP A CA 1
ATOM 2752 C C . ASP A 1 354 ? -26.362 -0.333 4.722 1.00 94.31 354 ASP A C 1
ATOM 2754 O O . ASP A 1 354 ? -25.761 0.484 5.419 1.00 94.31 354 ASP A O 1
ATOM 2758 N N . LEU A 1 355 ? -27.495 -0.878 5.143 1.00 89.12 355 LEU A N 1
ATOM 2759 C CA . LEU A 1 355 ? -28.112 -0.500 6.412 1.00 89.12 355 LEU A CA 1
ATOM 2760 C C . LEU A 1 355 ? -27.518 -1.257 7.595 1.00 89.12 355 LEU A C 1
ATOM 2762 O O . LEU A 1 355 ? -27.630 -0.775 8.728 1.00 89.12 355 LEU A O 1
ATOM 2766 N N . ASP A 1 356 ? -26.925 -2.422 7.356 1.00 84.62 356 ASP A N 1
ATOM 2767 C CA . ASP A 1 356 ? -26.328 -3.262 8.392 1.00 84.62 356 ASP A CA 1
ATOM 2768 C C . ASP A 1 356 ? -24.808 -3.448 8.249 1.00 84.62 356 ASP A C 1
ATOM 2770 O O . ASP A 1 356 ? -24.169 -3.961 9.173 1.00 84.62 356 ASP A O 1
ATOM 2774 N N . GLY A 1 357 ? -24.223 -2.900 7.184 1.00 84.88 357 GLY A N 1
ATOM 2775 C CA . GLY A 1 357 ? -22.790 -2.830 6.936 1.00 84.88 357 GLY A CA 1
ATOM 2776 C C . GLY A 1 357 ? -22.189 -4.149 6.455 1.00 84.88 357 GLY A C 1
ATOM 2777 O O . GLY A 1 357 ? -20.976 -4.331 6.601 1.00 84.88 357 GLY A O 1
ATOM 2778 N N . ASP A 1 358 ? -22.992 -5.089 5.950 1.00 83.56 358 ASP A N 1
ATOM 2779 C CA . ASP A 1 358 ? -22.528 -6.426 5.569 1.00 83.56 358 ASP A CA 1
ATOM 2780 C C . ASP A 1 358 ? -21.903 -6.509 4.158 1.00 83.56 358 ASP A C 1
ATOM 2782 O O . ASP A 1 358 ? -21.261 -7.508 3.809 1.00 83.56 358 ASP A O 1
ATOM 2786 N N . GLY A 1 359 ? -22.003 -5.431 3.378 1.00 87.88 359 GLY A N 1
ATOM 2787 C CA . GLY A 1 359 ? -21.440 -5.285 2.040 1.00 87.88 359 GLY A CA 1
ATOM 2788 C C . GLY A 1 359 ? -22.255 -5.968 0.940 1.00 87.88 359 GLY A C 1
ATOM 2789 O O . GLY A 1 359 ? -21.802 -6.024 -0.210 1.00 87.88 359 GLY A O 1
ATOM 2790 N N . VAL A 1 360 ? -23.433 -6.495 1.249 1.00 89.50 360 VAL A N 1
ATOM 2791 C CA . VAL A 1 360 ? -24.411 -7.012 0.292 1.00 89.50 360 VAL A CA 1
ATOM 2792 C C . VAL A 1 360 ? -25.481 -5.940 0.086 1.00 89.50 360 VAL A C 1
ATOM 2794 O O . VAL A 1 360 ? -25.612 -5.037 0.889 1.00 89.50 360 VAL A O 1
ATOM 2797 N N . GLN A 1 361 ? -26.132 -5.934 -1.085 1.00 92.38 361 GLN A N 1
ATOM 2798 C CA . GLN A 1 361 ? -27.256 -5.028 -1.319 1.00 92.38 361 GLN A CA 1
ATOM 2799 C C . GLN A 1 361 ? -28.574 -5.786 -1.158 1.00 92.38 361 GLN A C 1
ATOM 2801 O O . GLN A 1 361 ? -28.971 -6.572 -2.033 1.00 92.38 361 GLN A O 1
ATOM 2806 N N . GLU A 1 362 ? -29.290 -5.492 -0.084 1.00 92.81 362 GLU A N 1
ATOM 2807 C CA . GLU A 1 362 ? -30.511 -6.173 0.319 1.00 92.81 362 GLU A CA 1
ATOM 2808 C C . GLU A 1 362 ? -31.767 -5.441 -0.172 1.00 92.81 362 GLU A C 1
ATOM 2810 O O . GLU A 1 362 ? -31.797 -4.264 -0.546 1.00 92.81 362 GLU A O 1
ATOM 2815 N N . SER A 1 363 ? -32.897 -6.149 -0.128 1.00 93.19 363 SER A N 1
ATOM 2816 C CA . SER A 1 363 ? -34.199 -5.525 -0.357 1.00 93.19 363 SER A CA 1
ATOM 2817 C C . SER A 1 363 ? -34.505 -4.490 0.732 1.00 93.19 363 SER A C 1
ATOM 2819 O O . SER A 1 363 ? -34.905 -4.850 1.837 1.00 93.19 363 SER A O 1
ATOM 2821 N N . GLY A 1 364 ? -34.454 -3.209 0.372 1.00 88.38 364 GLY A N 1
ATOM 2822 C CA . GLY A 1 364 ? -34.676 -2.081 1.287 1.00 88.38 364 GLY A CA 1
ATOM 2823 C C . GLY A 1 364 ? -33.496 -1.113 1.326 1.00 88.38 364 GLY A C 1
ATOM 2824 O O . GLY A 1 364 ? -33.661 0.025 1.762 1.00 88.38 364 GLY A O 1
ATOM 2825 N N . GLU A 1 365 ? -32.356 -1.533 0.789 1.00 95.38 365 GLU A N 1
ATOM 2826 C CA . GLU A 1 365 ? -31.121 -0.765 0.715 1.00 95.38 365 GLU A CA 1
ATOM 2827 C C . GLU A 1 365 ? -31.081 0.048 -0.571 1.00 95.38 365 GLU A C 1
ATOM 2829 O O . GLU A 1 365 ? -30.748 -0.416 -1.669 1.00 95.38 365 GLU A O 1
ATOM 2834 N N . LEU A 1 366 ? -31.557 1.282 -0.434 1.00 94.56 366 LEU A N 1
ATOM 2835 C CA . LEU A 1 366 ? -31.736 2.200 -1.548 1.00 94.56 366 LEU A CA 1
ATOM 2836 C C . LEU A 1 366 ? -30.402 2.766 -2.030 1.00 94.56 366 LEU A C 1
ATOM 2838 O O . LEU A 1 366 ? -29.420 2.828 -1.292 1.00 94.56 366 LEU A O 1
ATOM 2842 N N . GLY A 1 367 ? -30.403 3.247 -3.270 1.00 96.50 367 GLY A N 1
ATOM 2843 C CA . GLY A 1 367 ? -29.269 3.965 -3.823 1.00 96.50 367 GLY A CA 1
ATOM 2844 C C . GLY A 1 367 ? -28.938 5.252 -3.065 1.00 96.50 367 GLY A C 1
ATOM 2845 O O . GLY A 1 367 ? -29.832 5.946 -2.572 1.00 96.50 367 GLY A O 1
ATOM 2846 N N . LEU A 1 368 ? -27.651 5.586 -3.001 1.00 97.06 368 LEU A N 1
ATOM 2847 C CA . LEU A 1 368 ? -27.154 6.843 -2.449 1.00 97.06 368 LEU A CA 1
ATOM 2848 C C . LEU A 1 368 ? -26.748 7.789 -3.577 1.00 97.06 368 LEU A C 1
ATOM 2850 O O . LEU A 1 368 ? -25.837 7.492 -4.341 1.00 97.06 368 LEU A O 1
ATOM 2854 N N . ALA A 1 369 ? -27.397 8.950 -3.628 1.00 97.69 369 ALA A N 1
ATOM 2855 C CA . ALA A 1 369 ? -27.123 9.990 -4.613 1.00 97.69 369 ALA A CA 1
ATOM 2856 C C . ALA A 1 369 ? -25.975 10.917 -4.194 1.00 97.69 369 ALA A C 1
ATOM 2858 O O . ALA A 1 369 ? -25.766 11.164 -3.005 1.00 97.69 369 ALA A O 1
ATOM 2859 N N . GLY A 1 370 ? -25.295 11.521 -5.171 1.00 96.50 370 GLY A N 1
ATOM 2860 C CA . GLY A 1 370 ? -24.305 12.576 -4.926 1.00 96.50 370 GLY A CA 1
ATOM 2861 C C . GLY A 1 370 ? -22.916 12.081 -4.512 1.00 96.50 370 GLY A C 1
ATOM 2862 O O . GLY A 1 370 ? -22.069 12.891 -4.145 1.00 96.50 370 GLY A O 1
ATOM 2863 N N . TRP A 1 371 ? -22.667 10.776 -4.571 1.00 97.62 371 TRP A N 1
ATOM 2864 C CA . TRP A 1 371 ? -21.347 10.174 -4.374 1.00 97.62 371 TRP A CA 1
ATOM 2865 C C . TRP A 1 371 ? -20.526 10.202 -5.657 1.00 97.62 371 TRP A C 1
ATOM 2867 O O . TRP A 1 371 ? -21.049 9.861 -6.720 1.00 97.62 371 TRP A O 1
ATOM 2877 N N . VAL A 1 372 ? -19.252 10.581 -5.549 1.00 97.94 372 VAL A N 1
ATOM 2878 C CA . VAL A 1 372 ? -18.301 10.588 -6.666 1.00 97.94 372 VAL A CA 1
ATOM 2879 C C . VAL A 1 372 ? -17.610 9.233 -6.743 1.00 97.94 372 VAL A C 1
ATOM 2881 O O . VAL A 1 372 ? -16.967 8.807 -5.784 1.00 97.94 372 VAL A O 1
ATOM 2884 N N . ILE A 1 373 ? -17.714 8.584 -7.900 1.00 98.06 373 ILE A N 1
ATOM 2885 C CA . ILE A 1 373 ? -16.960 7.375 -8.238 1.00 98.06 373 ILE A CA 1
ATOM 2886 C C . ILE A 1 373 ? -15.945 7.745 -9.315 1.00 98.06 373 ILE A C 1
ATOM 2888 O O . ILE A 1 373 ? -16.285 8.461 -10.258 1.00 98.06 373 ILE A O 1
ATOM 2892 N N . ASN A 1 374 ? -14.704 7.273 -9.194 1.00 96.88 374 ASN A N 1
ATOM 2893 C CA . ASN A 1 374 ? -13.631 7.609 -10.122 1.00 96.88 374 ASN A CA 1
ATOM 2894 C C . ASN A 1 374 ? -12.796 6.402 -10.569 1.00 96.88 374 ASN A C 1
ATOM 2896 O O . ASN A 1 374 ? -12.577 5.458 -9.816 1.00 96.88 374 ASN A O 1
ATOM 2900 N N . VAL A 1 375 ? -12.285 6.474 -11.798 1.00 95.12 375 VAL A N 1
ATOM 2901 C CA . VAL A 1 375 ? -11.272 5.580 -12.367 1.00 95.12 375 VAL A CA 1
ATOM 2902 C C . VAL A 1 375 ? -9.934 6.317 -12.371 1.00 95.12 375 VAL A C 1
ATOM 2904 O O . VAL A 1 375 ? -9.804 7.381 -12.988 1.00 95.12 375 VAL A O 1
ATOM 2907 N N . ASN A 1 376 ? -8.931 5.742 -11.704 1.00 90.19 376 ASN A N 1
ATOM 2908 C CA . ASN A 1 376 ? -7.560 6.253 -11.593 1.00 90.19 376 ASN A CA 1
ATOM 2909 C C . ASN A 1 376 ? -7.471 7.720 -11.124 1.00 90.19 376 ASN A C 1
ATOM 2911 O O . ASN A 1 376 ? -6.553 8.433 -11.526 1.00 90.19 376 ASN A O 1
ATOM 2915 N N . ASN A 1 377 ? -8.429 8.189 -10.314 1.00 88.88 377 ASN A N 1
ATOM 2916 C CA . ASN A 1 377 ? -8.542 9.587 -9.875 1.00 88.88 377 ASN A CA 1
ATOM 2917 C C . ASN A 1 377 ? -8.579 10.611 -11.032 1.00 88.88 377 ASN A C 1
ATOM 2919 O O . ASN A 1 377 ? -8.222 11.772 -10.841 1.00 88.88 377 ASN A O 1
ATOM 2923 N N . ALA A 1 378 ? -8.974 10.190 -12.240 1.00 88.56 378 ALA A N 1
ATOM 2924 C CA . ALA A 1 378 ? -8.915 11.017 -13.449 1.00 88.56 378 ALA A CA 1
ATOM 2925 C C . ALA A 1 378 ? -10.267 11.128 -14.166 1.00 88.56 378 ALA A C 1
ATOM 2927 O O . ALA A 1 378 ? -10.659 12.217 -14.583 1.00 88.56 378 ALA A O 1
ATOM 2928 N N . PHE A 1 379 ? -10.987 10.014 -14.298 1.00 93.62 379 PHE A N 1
ATOM 2929 C CA . PHE A 1 379 ? -12.330 9.972 -14.881 1.00 93.62 379 PHE A CA 1
ATOM 2930 C C . PHE A 1 379 ? -13.335 9.723 -13.770 1.00 93.62 379 PHE A C 1
ATOM 2932 O O . PHE A 1 379 ? -13.074 8.871 -12.929 1.00 93.62 379 PHE A O 1
ATOM 2939 N N . TYR A 1 380 ? -14.465 10.422 -13.753 1.00 96.56 380 TYR A N 1
ATOM 2940 C CA . TYR A 1 380 ? -15.435 10.290 -12.670 1.00 96.56 380 TYR A CA 1
ATOM 2941 C C . TYR A 1 380 ? -16.872 10.445 -13.151 1.00 96.56 380 TYR A C 1
ATOM 2943 O O . TYR A 1 380 ? -17.127 10.974 -14.234 1.00 96.56 380 TYR A O 1
ATOM 2951 N N . ASP A 1 381 ? -17.791 9.986 -12.312 1.00 98.12 381 ASP A N 1
ATOM 2952 C CA . ASP A 1 381 ? -19.221 10.246 -12.407 1.00 98.12 381 ASP A CA 1
ATOM 2953 C C . ASP A 1 381 ? -19.785 10.484 -11.000 1.00 98.12 381 ASP A C 1
ATOM 2955 O O . ASP A 1 381 ? -19.180 10.096 -9.995 1.00 98.12 381 ASP A O 1
ATOM 2959 N N . THR A 1 382 ? -20.927 11.157 -10.919 1.00 98.00 382 THR A N 1
ATOM 2960 C CA . THR A 1 382 ? -21.651 11.376 -9.667 1.00 98.00 382 THR A CA 1
ATOM 2961 C C . THR A 1 382 ? -22.950 10.593 -9.701 1.00 98.00 382 THR A C 1
ATOM 2963 O O . THR A 1 382 ? -23.785 10.798 -10.577 1.00 98.00 382 THR A O 1
ATOM 2966 N N . THR A 1 383 ? -23.115 9.725 -8.711 1.00 98.31 383 THR A N 1
ATOM 2967 C CA . THR A 1 383 ? -24.271 8.835 -8.574 1.00 98.31 383 THR A CA 1
ATOM 2968 C C . THR A 1 383 ? -25.595 9.596 -8.569 1.00 98.31 383 THR A C 1
ATOM 2970 O O . THR A 1 383 ? -25.741 10.651 -7.935 1.00 98.31 383 THR A O 1
ATOM 2973 N N . ASP A 1 384 ? -26.570 9.054 -9.292 1.00 97.81 384 ASP A N 1
ATOM 2974 C CA . ASP A 1 384 ? -27.893 9.649 -9.437 1.00 97.81 384 ASP A CA 1
ATOM 2975 C C . ASP A 1 384 ? -28.822 9.358 -8.239 1.00 97.81 384 ASP A C 1
ATOM 2977 O O . ASP A 1 384 ? -28.416 8.807 -7.220 1.00 97.81 384 ASP A O 1
ATOM 2981 N N . VAL A 1 385 ? -30.103 9.733 -8.345 1.00 96.94 385 VAL A N 1
ATOM 2982 C CA . VAL A 1 385 ? -31.114 9.509 -7.288 1.00 96.94 385 VAL A CA 1
ATOM 2983 C C . VAL A 1 385 ? -31.319 8.032 -6.920 1.00 96.94 385 VAL A C 1
ATOM 2985 O O . VAL A 1 385 ? -31.756 7.741 -5.809 1.00 96.94 385 VAL A O 1
ATOM 2988 N N . ASN A 1 386 ? -31.008 7.112 -7.831 1.00 96.44 386 ASN A N 1
ATOM 2989 C CA . ASN A 1 386 ? -31.070 5.670 -7.614 1.00 96.44 386 ASN A CA 1
ATOM 2990 C C . ASN A 1 386 ? -29.696 5.087 -7.252 1.00 96.44 386 ASN A C 1
ATOM 2992 O O . ASN A 1 386 ? -29.563 3.868 -7.151 1.00 96.44 386 ASN A O 1
ATOM 2996 N N . GLY A 1 387 ? -28.684 5.935 -7.047 1.00 97.44 387 GLY A N 1
ATOM 2997 C CA . GLY A 1 387 ? -27.313 5.534 -6.770 1.00 97.44 387 GLY A CA 1
ATOM 2998 C C . GLY A 1 387 ? -26.559 5.011 -7.993 1.00 97.44 387 GLY A C 1
ATOM 2999 O O . GLY A 1 387 ? -25.459 4.492 -7.844 1.00 97.44 387 GLY A O 1
ATOM 3000 N N . GLU A 1 388 ? -27.113 5.096 -9.199 1.00 98.31 388 GLU A N 1
ATOM 3001 C CA . GLU A 1 388 ? -26.469 4.560 -10.399 1.00 98.31 388 GLU A CA 1
ATOM 3002 C C . GLU A 1 388 ? -25.369 5.502 -10.898 1.00 98.31 388 GLU A C 1
ATOM 3004 O O . GLU A 1 388 ? -25.507 6.725 -10.829 1.00 98.31 388 GLU A O 1
ATOM 3009 N N . TYR A 1 389 ? -24.280 4.933 -11.419 1.00 98.44 389 TYR A N 1
ATOM 3010 C CA . TYR A 1 389 ? -23.202 5.680 -12.069 1.00 98.44 389 TYR A CA 1
ATOM 3011 C C . TYR A 1 389 ? -22.701 4.965 -13.335 1.00 98.44 389 TYR A C 1
ATOM 3013 O O . TYR A 1 389 ? -22.778 3.737 -13.457 1.00 98.44 389 TYR A O 1
ATOM 3021 N N . SER A 1 390 ? -22.160 5.732 -14.283 1.00 97.81 390 SER A N 1
ATOM 3022 C CA . SER A 1 390 ? -21.574 5.243 -15.532 1.00 97.81 390 SER A CA 1
ATOM 3023 C C . SER A 1 390 ? -20.431 6.143 -16.021 1.00 97.81 390 SER A C 1
ATOM 3025 O O . SER A 1 390 ? -20.644 7.184 -16.641 1.00 97.81 390 SER A O 1
ATOM 3027 N N . ILE A 1 391 ? -19.192 5.684 -15.852 1.00 97.88 391 ILE A N 1
ATOM 3028 C CA . ILE A 1 391 ? -17.969 6.403 -16.232 1.00 97.88 391 ILE A CA 1
ATOM 3029 C C . ILE A 1 391 ? -17.490 5.927 -17.605 1.00 97.88 391 ILE A C 1
ATOM 3031 O O . ILE A 1 391 ? -17.273 4.735 -17.812 1.00 97.88 391 ILE A O 1
ATOM 3035 N N . SER A 1 392 ? -17.258 6.860 -18.532 1.00 95.94 392 SER A N 1
ATOM 3036 C CA . SER A 1 392 ? -16.560 6.592 -19.801 1.00 95.94 392 SER A CA 1
ATOM 3037 C C . SER A 1 392 ? -15.088 6.987 -19.681 1.00 95.94 392 SER A C 1
ATOM 3039 O O . SER A 1 392 ? -14.789 8.166 -19.499 1.00 95.94 392 SER A O 1
ATOM 3041 N N . ALA A 1 393 ? -14.168 6.028 -19.792 1.00 92.88 393 ALA A N 1
ATOM 3042 C CA . ALA A 1 393 ? -12.741 6.258 -19.568 1.00 92.88 393 ALA A CA 1
ATOM 3043 C C . ALA A 1 393 ? -11.859 5.589 -20.634 1.00 92.88 393 ALA A C 1
ATOM 3045 O O . ALA A 1 393 ? -11.988 4.398 -20.918 1.00 92.88 393 ALA A O 1
ATOM 3046 N N . GLY A 1 394 ? -10.927 6.357 -21.204 1.00 90.12 394 GLY A N 1
ATOM 3047 C CA . GLY A 1 394 ? -9.887 5.853 -22.105 1.00 90.12 394 GLY A CA 1
ATOM 3048 C C . GLY A 1 394 ? -8.688 5.367 -21.299 1.00 90.12 394 GLY A C 1
ATOM 3049 O O . GLY A 1 394 ? -7.783 6.145 -21.011 1.00 90.12 394 GLY A O 1
ATOM 3050 N N . VAL A 1 395 ? -8.708 4.097 -20.896 1.00 88.94 395 VAL A N 1
ATOM 3051 C CA . VAL A 1 395 ? -7.720 3.496 -19.986 1.00 88.94 395 VAL A CA 1
ATOM 3052 C C . VAL A 1 395 ? -7.229 2.141 -20.499 1.00 88.94 395 VAL A C 1
ATOM 3054 O O . VAL A 1 395 ? -7.983 1.395 -21.123 1.00 88.94 395 VAL A O 1
ATOM 3057 N N . THR A 1 396 ? -5.969 1.817 -20.210 1.00 85.81 396 THR A N 1
ATOM 3058 C CA . THR A 1 396 ? -5.296 0.549 -20.545 1.00 85.81 396 THR A CA 1
ATOM 3059 C C . THR A 1 396 ? -4.647 -0.050 -19.298 1.00 85.81 396 THR A C 1
ATOM 3061 O O . THR A 1 396 ? -4.275 0.689 -18.388 1.00 85.81 396 THR A O 1
ATOM 3064 N N . GLY A 1 397 ? -4.417 -1.365 -19.284 1.00 84.88 397 GLY A N 1
ATOM 3065 C CA . GLY A 1 397 ? -3.677 -2.023 -18.202 1.00 84.88 397 GLY A CA 1
ATOM 3066 C C . GLY A 1 397 ? -4.508 -2.177 -16.929 1.00 84.88 397 GLY A C 1
ATOM 3067 O O . GLY A 1 397 ? -5.717 -2.373 -17.001 1.00 84.88 397 GLY A O 1
ATOM 3068 N N . THR A 1 398 ? -3.873 -2.144 -15.760 1.00 88.94 398 THR A N 1
ATOM 3069 C CA . THR A 1 398 ? -4.574 -2.243 -14.470 1.00 88.94 398 THR A CA 1
ATOM 3070 C C . THR A 1 398 ? -5.136 -0.889 -14.058 1.00 88.94 398 THR A C 1
ATOM 3072 O O . THR A 1 398 ? -4.423 0.113 -14.070 1.00 88.94 398 THR A O 1
ATOM 3075 N N . VAL A 1 399 ? -6.417 -0.862 -13.690 1.00 91.25 399 VAL A N 1
ATOM 3076 C CA . VAL A 1 399 ? -7.109 0.343 -13.219 1.00 91.25 399 VAL A CA 1
ATOM 3077 C C . VAL A 1 399 ? -7.553 0.181 -11.777 1.00 91.25 399 VAL A C 1
ATOM 3079 O O . VAL A 1 399 ? -7.880 -0.921 -11.339 1.00 91.25 399 VAL A O 1
ATOM 3082 N N . SER A 1 400 ? -7.607 1.310 -11.081 1.00 91.69 400 SER A N 1
ATOM 3083 C CA . SER A 1 400 ? -8.220 1.472 -9.771 1.00 91.69 400 SER A CA 1
ATOM 3084 C C . SER A 1 400 ? -9.555 2.185 -9.934 1.00 91.69 400 SER A C 1
ATOM 3086 O O . SER A 1 400 ? -9.593 3.285 -10.487 1.00 91.69 400 SER A O 1
ATOM 3088 N N . LEU A 1 401 ? -10.635 1.589 -9.446 1.00 95.38 401 LEU A N 1
ATOM 3089 C CA . LEU A 1 401 ? -11.956 2.211 -9.378 1.00 95.38 401 LEU A CA 1
ATOM 3090 C C . LEU A 1 401 ? -12.301 2.446 -7.903 1.00 95.38 401 LEU A C 1
ATOM 3092 O O . LEU A 1 401 ? -12.321 1.500 -7.112 1.00 95.38 401 LEU A O 1
ATOM 3096 N N . ASN A 1 402 ? -12.535 3.708 -7.550 1.00 93.81 402 ASN A N 1
ATOM 3097 C CA . ASN A 1 402 ? -12.622 4.194 -6.173 1.00 93.81 402 ASN A CA 1
ATOM 3098 C C . ASN A 1 402 ? -13.880 5.037 -5.963 1.00 93.81 402 ASN A C 1
ATOM 3100 O O . ASN A 1 402 ? -14.385 5.644 -6.908 1.00 93.81 402 ASN A O 1
ATOM 3104 N N . GLU A 1 403 ? -14.304 5.161 -4.711 1.00 94.69 403 GLU A N 1
ATOM 3105 C CA . GLU A 1 403 ? -15.236 6.199 -4.277 1.00 94.69 403 GLU A CA 1
ATOM 3106 C C . GLU A 1 403 ? -14.515 7.322 -3.522 1.00 94.69 403 GLU A C 1
ATOM 3108 O O . GLU A 1 403 ? -13.450 7.119 -2.935 1.00 94.69 403 GLU A O 1
ATOM 3113 N N . GLU A 1 404 ? -15.099 8.518 -3.526 1.00 93.31 404 GLU A N 1
ATOM 3114 C CA . GLU A 1 404 ? -14.724 9.578 -2.590 1.00 93.31 404 GLU A CA 1
ATOM 3115 C C . GLU A 1 404 ? -15.556 9.453 -1.306 1.00 93.31 404 GLU A C 1
ATOM 3117 O O . GLU A 1 404 ? -16.764 9.700 -1.309 1.00 93.31 404 GLU A O 1
ATOM 3122 N N . MET A 1 405 ? -14.896 9.076 -0.206 1.00 88.75 405 MET A N 1
ATOM 3123 C CA . MET A 1 405 ? -15.540 8.863 1.092 1.00 88.75 405 MET A CA 1
ATOM 3124 C C . MET A 1 405 ? -16.185 10.145 1.635 1.00 88.75 405 MET A C 1
ATOM 3126 O O . MET A 1 405 ? -15.548 11.202 1.697 1.00 88.75 405 MET A O 1
ATOM 3130 N N . GLN A 1 406 ? -17.429 10.042 2.105 1.00 87.62 406 GLN A N 1
ATOM 3131 C CA . GLN A 1 406 ? -18.123 11.133 2.793 1.00 87.62 406 GLN A CA 1
ATOM 3132 C C . GLN A 1 406 ? -17.996 11.019 4.316 1.00 87.62 406 GLN A C 1
ATOM 3134 O O . GLN A 1 406 ? -17.976 9.931 4.883 1.00 87.62 406 GLN A O 1
ATOM 3139 N N . ALA A 1 407 ? -17.950 12.163 5.005 1.00 78.00 407 ALA A N 1
ATOM 3140 C CA . ALA A 1 407 ? -17.857 12.193 6.463 1.00 78.00 407 ALA A CA 1
ATOM 3141 C C . ALA A 1 407 ? -19.075 11.525 7.131 1.00 78.00 407 ALA A C 1
ATOM 3143 O O . ALA A 1 407 ? -20.218 11.813 6.774 1.00 78.00 407 ALA A O 1
ATOM 3144 N N . GLY A 1 408 ? -18.822 10.680 8.136 1.00 77.31 408 GLY A N 1
ATOM 3145 C CA . GLY A 1 408 ? -19.864 9.949 8.871 1.00 77.31 408 GLY A CA 1
ATOM 3146 C C . GLY A 1 408 ? -20.394 8.698 8.159 1.00 77.31 408 GLY A C 1
ATOM 3147 O O . GLY A 1 408 ? -21.381 8.127 8.616 1.00 77.31 408 GLY A O 1
ATOM 3148 N N . TRP A 1 409 ? -19.762 8.291 7.058 1.00 86.75 409 TRP A N 1
ATOM 3149 C CA . TRP A 1 409 ? -20.038 7.048 6.346 1.00 86.75 409 TRP A CA 1
ATOM 3150 C C . TRP A 1 409 ? -18.791 6.169 6.320 1.00 86.75 409 TRP A C 1
ATOM 3152 O O . TRP A 1 409 ? -17.671 6.677 6.307 1.00 86.75 409 TRP A O 1
ATOM 3162 N N . GLU A 1 410 ? -19.002 4.860 6.259 1.00 87.81 410 GLU A N 1
ATOM 3163 C CA . GLU A 1 410 ? -17.962 3.855 6.059 1.00 87.81 410 GLU A CA 1
ATOM 3164 C C . GLU A 1 410 ? -18.303 2.990 4.848 1.00 87.81 410 GLU A C 1
ATOM 3166 O O . GLU A 1 410 ? -19.473 2.698 4.599 1.00 87.81 410 GLU A O 1
ATOM 3171 N N . GLN A 1 411 ? -17.284 2.588 4.092 1.00 91.50 411 GLN A N 1
ATOM 3172 C CA . GLN A 1 411 ? -17.438 1.714 2.934 1.00 91.50 411 GLN A CA 1
ATOM 3173 C C . GLN A 1 411 ? -17.545 0.263 3.402 1.00 91.50 411 GLN A C 1
ATOM 3175 O O . GLN A 1 411 ? -16.650 -0.249 4.071 1.00 91.50 411 GLN A O 1
ATOM 3180 N N . SER A 1 412 ? -18.636 -0.396 3.037 1.00 90.31 412 SER A N 1
ATOM 3181 C CA . SER A 1 412 ? -18.867 -1.822 3.264 1.00 90.31 412 SER A CA 1
ATOM 3182 C C . SER A 1 412 ? -18.601 -2.660 2.011 1.00 90.31 412 SER A C 1
ATOM 3184 O O . SER A 1 412 ? -18.220 -3.826 2.113 1.00 90.31 412 SER A O 1
ATOM 3186 N N . LEU A 1 413 ? -18.720 -2.066 0.816 1.00 90.62 413 LEU A N 1
ATOM 3187 C CA . LEU A 1 413 ? -18.395 -2.723 -0.448 1.00 90.62 413 LEU A CA 1
ATOM 3188 C C . LEU A 1 413 ? -17.751 -1.748 -1.447 1.00 90.62 413 LEU A C 1
ATOM 3190 O O . LEU A 1 413 ? -18.228 -0.627 -1.605 1.00 90.62 413 LEU A O 1
ATOM 3194 N N . PRO A 1 414 ? -16.737 -2.182 -2.210 1.00 89.06 414 PRO A N 1
ATOM 3195 C CA . PRO A 1 414 ? -15.844 -3.287 -1.866 1.00 89.06 414 PRO A CA 1
ATOM 3196 C C . PRO A 1 414 ? -15.118 -3.028 -0.535 1.00 89.06 414 PRO A C 1
ATOM 3198 O O . PRO A 1 414 ? -15.034 -1.893 -0.087 1.00 89.06 414 PRO A O 1
ATOM 3201 N N . GLY A 1 415 ? -14.567 -4.070 0.097 1.00 69.12 415 GLY A N 1
ATOM 3202 C CA . GLY A 1 415 ? -13.782 -3.904 1.336 1.00 69.12 415 GLY A CA 1
ATOM 3203 C C . GLY A 1 415 ? -12.517 -3.039 1.175 1.00 69.12 415 GLY A C 1
ATOM 3204 O O . GLY A 1 415 ? -11.888 -2.672 2.161 1.00 69.12 415 GLY A O 1
ATOM 3205 N N . ASN A 1 416 ? -12.145 -2.724 -0.069 1.00 74.56 416 ASN A N 1
ATOM 3206 C CA . ASN A 1 416 ? -11.170 -1.711 -0.471 1.00 74.56 416 ASN A CA 1
ATOM 3207 C C . ASN A 1 416 ? -11.579 -1.179 -1.860 1.00 74.56 416 ASN A C 1
ATOM 3209 O O . ASN A 1 416 ? -12.668 -1.482 -2.316 1.00 74.56 416 ASN A O 1
ATOM 3213 N N . ASN A 1 417 ? -10.741 -0.452 -2.592 1.00 84.19 417 ASN A N 1
ATOM 3214 C CA . ASN A 1 417 ? -10.966 -0.130 -4.005 1.00 84.19 417 ASN A CA 1
ATOM 3215 C C . ASN A 1 417 ? -10.964 -1.370 -4.929 1.00 84.19 417 ASN A C 1
ATOM 3217 O O . ASN A 1 417 ? -10.290 -2.370 -4.676 1.00 84.19 417 ASN A O 1
ATOM 3221 N N . TYR A 1 418 ? -11.663 -1.295 -6.069 1.00 87.69 418 TYR A N 1
ATOM 3222 C CA . TYR A 1 418 ? -11.514 -2.313 -7.113 1.00 87.69 418 TYR A CA 1
ATOM 3223 C C . TYR A 1 418 ? -10.199 -2.095 -7.870 1.00 87.69 418 TYR A C 1
ATOM 3225 O O . TYR A 1 418 ? -9.983 -1.016 -8.418 1.00 87.69 418 TYR A O 1
ATOM 3233 N N . SER A 1 419 ? -9.378 -3.141 -7.992 1.00 88.75 419 SER A N 1
ATOM 3234 C CA . SER A 1 419 ? -8.170 -3.149 -8.826 1.00 88.75 419 SER A CA 1
ATOM 3235 C C . SER A 1 419 ? -8.193 -4.337 -9.784 1.00 88.75 419 SER A C 1
ATOM 3237 O O . SER A 1 419 ? -8.282 -5.485 -9.350 1.00 88.75 419 SER A O 1
ATOM 3239 N N . PHE A 1 420 ? -8.190 -4.079 -11.094 1.00 86.62 420 PHE A N 1
ATOM 3240 C CA . PHE A 1 420 ? -8.234 -5.134 -12.114 1.00 86.62 420 PHE A CA 1
ATOM 3241 C C . PHE A 1 420 ? -7.714 -4.653 -13.471 1.00 86.62 420 PHE A C 1
ATOM 3243 O O . PHE A 1 420 ? -7.730 -3.462 -13.780 1.00 86.62 420 PHE A O 1
ATOM 3250 N N . SER A 1 421 ? -7.259 -5.590 -14.303 1.00 87.38 421 SER A N 1
ATOM 3251 C CA . SER A 1 421 ? -6.826 -5.295 -15.671 1.00 87.38 421 SER A CA 1
ATOM 3252 C C . SER A 1 421 ? -8.011 -5.081 -16.609 1.00 87.38 421 SER A C 1
ATOM 3254 O O . SER A 1 421 ? -8.985 -5.835 -16.581 1.00 87.38 421 SER A O 1
ATOM 3256 N N . VAL A 1 422 ? -7.906 -4.071 -17.472 1.00 88.44 422 VAL A N 1
ATOM 3257 C CA . VAL A 1 422 ? -8.922 -3.727 -18.466 1.00 88.44 422 VAL A CA 1
ATOM 3258 C C . VAL A 1 422 ? -8.397 -3.903 -19.881 1.00 88.44 422 VAL A C 1
ATOM 3260 O O . VAL A 1 422 ? -7.311 -3.456 -20.245 1.00 88.44 422 VAL A O 1
ATOM 3263 N N . THR A 1 423 ? -9.220 -4.537 -20.706 1.00 89.12 423 THR A N 1
ATOM 3264 C CA . THR A 1 423 ? -9.178 -4.412 -22.160 1.00 89.12 423 THR A CA 1
ATOM 3265 C C . THR A 1 423 ? -9.930 -3.137 -22.568 1.00 89.12 423 THR A C 1
ATOM 3267 O O . THR A 1 423 ? -11.098 -2.991 -22.183 1.00 89.12 423 THR A O 1
ATOM 3270 N N . PRO A 1 424 ? -9.291 -2.210 -23.302 1.00 88.69 424 PRO A N 1
ATOM 3271 C CA . PRO A 1 424 ? -9.933 -0.991 -23.792 1.00 88.69 424 PRO A CA 1
ATOM 3272 C C . PRO A 1 424 ? -11.193 -1.258 -24.628 1.00 88.69 424 PRO A C 1
ATOM 3274 O O . PRO A 1 424 ? -11.256 -2.245 -25.359 1.00 88.69 424 PRO A O 1
ATOM 3277 N N . GLY A 1 425 ? -12.189 -0.373 -24.541 1.00 88.31 425 GLY A N 1
ATOM 3278 C CA . GLY A 1 425 ? -13.439 -0.464 -25.311 1.00 88.31 425 GLY A CA 1
ATOM 3279 C C . GLY A 1 425 ? -14.514 -1.382 -24.724 1.00 88.31 425 GLY A C 1
ATOM 3280 O O . GLY A 1 425 ? -15.627 -1.430 -25.248 1.00 88.31 425 GLY A O 1
ATOM 3281 N N . ASN A 1 426 ? -14.213 -2.096 -23.638 1.00 94.12 426 ASN A N 1
ATOM 3282 C CA . ASN A 1 426 ? -15.160 -3.002 -22.991 1.00 94.12 426 ASN A CA 1
ATOM 3283 C C . ASN A 1 426 ? -16.025 -2.302 -21.933 1.00 94.12 426 ASN A C 1
ATOM 3285 O O . ASN A 1 426 ? -15.718 -1.215 -21.442 1.00 94.12 426 ASN A O 1
ATOM 3289 N N . THR A 1 427 ? -17.105 -2.980 -21.542 1.00 96.12 427 THR A N 1
ATOM 3290 C CA . THR A 1 427 ? -17.964 -2.581 -20.423 1.00 96.12 427 THR A CA 1
ATOM 3291 C C . THR A 1 427 ? -17.669 -3.423 -19.182 1.00 96.12 427 THR A C 1
ATOM 3293 O O . THR A 1 427 ? -17.677 -4.652 -19.237 1.00 96.12 427 THR A O 1
ATOM 3296 N N . TYR A 1 428 ? -17.475 -2.750 -18.053 1.00 96.19 428 TYR A N 1
ATOM 3297 C CA . TYR A 1 428 ? -17.253 -3.306 -16.723 1.00 96.19 428 TYR A CA 1
ATOM 3298 C C . TYR A 1 428 ? -18.416 -2.892 -15.816 1.00 96.19 428 TYR A C 1
ATOM 3300 O O . TYR A 1 428 ? -18.347 -1.885 -15.116 1.00 96.19 428 TYR A O 1
ATOM 3308 N N . ALA A 1 429 ? -19.503 -3.660 -15.875 1.00 96.44 429 ALA A N 1
ATOM 3309 C CA . ALA A 1 429 ? -20.715 -3.424 -15.092 1.00 96.44 429 ALA A CA 1
ATOM 3310 C C . ALA A 1 429 ? -20.656 -4.079 -13.697 1.00 96.44 429 ALA A C 1
ATOM 3312 O O . ALA A 1 429 ? -19.762 -4.882 -13.411 1.00 96.44 429 ALA A O 1
ATOM 3313 N N . ASN A 1 430 ? -21.662 -3.785 -12.863 1.00 93.56 430 ASN A N 1
ATOM 3314 C CA . ASN A 1 430 ? -21.860 -4.332 -11.512 1.00 93.56 430 ASN A CA 1
ATOM 3315 C C . ASN A 1 430 ? -20.681 -4.072 -10.563 1.00 93.56 430 ASN A C 1
ATOM 3317 O O . ASN A 1 430 ? -20.340 -4.907 -9.723 1.00 93.56 430 ASN A O 1
ATOM 3321 N N . LYS A 1 431 ? -20.025 -2.923 -10.718 1.00 95.94 431 LYS A N 1
ATOM 3322 C CA . LYS A 1 431 ? -19.003 -2.445 -9.788 1.00 95.94 431 LYS A CA 1
ATOM 3323 C C . LYS A 1 431 ? -19.685 -1.635 -8.688 1.00 95.94 431 LYS A C 1
ATOM 3325 O O . LYS A 1 431 ? -19.726 -0.413 -8.734 1.00 95.94 431 LYS A O 1
ATOM 3330 N N . ASN A 1 432 ? -20.323 -2.319 -7.753 1.00 96.56 432 ASN A N 1
ATOM 3331 C CA . ASN A 1 432 ? -21.178 -1.668 -6.762 1.00 96.56 432 ASN A CA 1
ATOM 3332 C C . ASN A 1 432 ? -20.372 -1.133 -5.578 1.00 96.56 432 ASN A C 1
ATOM 3334 O O . ASN A 1 432 ? -19.331 -1.685 -5.240 1.00 96.56 432 ASN A O 1
ATOM 3338 N N . PHE A 1 433 ? -20.880 -0.079 -4.946 1.00 97.00 433 PHE A N 1
ATOM 3339 C CA . PHE A 1 433 ? -20.282 0.536 -3.767 1.00 97.00 433 PHE A CA 1
ATOM 3340 C C . PHE A 1 433 ? -21.314 0.632 -2.634 1.00 97.00 433 PHE A C 1
ATOM 3342 O O . PHE A 1 433 ? -22.282 1.390 -2.721 1.00 97.00 433 PHE A O 1
ATOM 3349 N N . GLY A 1 434 ? -21.117 -0.120 -1.561 1.00 96.69 434 GLY A N 1
ATOM 3350 C CA . GLY A 1 434 ? -21.972 -0.110 -0.371 1.00 96.69 434 GLY A CA 1
ATOM 3351 C C . GLY A 1 434 ? -21.344 0.770 0.693 1.00 96.69 434 GLY A C 1
ATOM 3352 O O . GLY A 1 434 ? -20.151 0.625 0.946 1.00 96.69 434 GLY A O 1
ATOM 3353 N N . ASN A 1 435 ? -22.110 1.698 1.275 1.00 95.50 435 ASN A N 1
ATOM 3354 C CA . ASN A 1 435 ? -21.672 2.421 2.470 1.00 95.50 435 ASN A CA 1
ATOM 3355 C C . ASN A 1 435 ? -22.785 2.438 3.498 1.00 95.50 435 ASN A C 1
ATOM 3357 O O . ASN A 1 435 ? -23.955 2.567 3.141 1.00 95.50 435 ASN A O 1
ATOM 3361 N N . TRP A 1 436 ? -22.378 2.411 4.756 1.00 91.94 436 TRP A N 1
ATOM 3362 C CA . TRP A 1 436 ? -23.254 2.422 5.910 1.00 91.94 436 TRP A CA 1
ATOM 3363 C C . TRP A 1 436 ? -22.871 3.565 6.852 1.00 91.94 436 TRP A C 1
ATOM 3365 O O . TRP A 1 436 ? -21.750 4.085 6.810 1.00 91.94 436 TRP A O 1
ATOM 3375 N N . GLN A 1 437 ? -23.817 3.997 7.684 1.00 88.31 437 GLN A N 1
ATOM 3376 C CA . GLN A 1 437 ? -23.541 4.956 8.753 1.00 88.31 437 GLN A CA 1
ATOM 3377 C C . GLN A 1 437 ? -23.399 4.196 10.068 1.00 88.31 437 GLN A C 1
ATOM 3379 O O . GLN A 1 437 ? -24.418 3.760 10.616 1.00 88.31 437 GLN A O 1
ATOM 3384 N N . PRO A 1 438 ? -22.176 4.047 10.605 1.00 85.00 438 PRO A N 1
ATOM 3385 C CA . PRO A 1 438 ? -21.995 3.385 11.882 1.00 85.00 438 PRO A CA 1
ATOM 3386 C C . PRO A 1 438 ? -22.798 4.095 12.978 1.00 85.00 438 PRO A C 1
ATOM 3388 O O . PRO A 1 438 ? -22.784 5.332 13.056 1.00 85.00 438 PRO A O 1
ATOM 3391 N N . PRO A 1 439 ? -23.514 3.346 13.838 1.00 87.19 439 PRO A N 1
ATOM 3392 C CA . PRO A 1 439 ? -24.253 3.941 14.938 1.00 87.19 439 PRO A CA 1
ATOM 3393 C C . PRO A 1 439 ? -23.297 4.672 15.883 1.00 87.19 439 PRO A C 1
ATOM 3395 O O . PRO A 1 439 ? -22.125 4.307 16.004 1.00 87.19 439 PRO A O 1
ATOM 3398 N N . LEU A 1 440 ? -23.818 5.694 16.569 1.00 91.62 440 LEU A N 1
ATOM 3399 C CA . LEU A 1 440 ? -23.074 6.394 17.612 1.00 91.62 440 LEU A CA 1
ATOM 3400 C C . LEU A 1 440 ? -22.603 5.381 18.660 1.00 91.62 440 LEU A C 1
ATOM 3402 O O . LEU A 1 440 ? -23.424 4.690 19.263 1.00 91.62 440 LEU A O 1
ATOM 3406 N N . ARG A 1 441 ? -21.290 5.323 18.861 1.00 92.44 441 ARG A N 1
ATOM 3407 C CA . ARG A 1 441 ? -20.614 4.423 19.787 1.00 92.44 441 ARG A CA 1
ATOM 3408 C C . ARG A 1 441 ? -19.697 5.222 20.693 1.00 92.44 441 ARG A C 1
ATOM 3410 O O . ARG A 1 441 ? -18.845 5.967 20.215 1.00 92.44 441 ARG A O 1
ATOM 3417 N N . VAL A 1 442 ? -19.834 5.027 21.991 1.00 95.44 442 VAL A N 1
ATOM 3418 C CA . VAL A 1 442 ? -18.979 5.603 23.023 1.00 95.44 442 VAL A CA 1
ATOM 3419 C C . VAL A 1 442 ? -18.208 4.480 23.685 1.00 95.44 442 VAL A C 1
ATOM 3421 O O . VAL A 1 442 ? -18.783 3.473 24.083 1.00 95.44 442 VAL A O 1
ATOM 3424 N N . ASN A 1 443 ? -16.901 4.667 23.840 1.00 95.44 443 ASN A N 1
ATOM 3425 C CA . ASN A 1 443 ? -16.081 3.771 24.640 1.00 95.44 443 ASN A CA 1
ATOM 3426 C C . ASN A 1 443 ? -15.312 4.576 25.672 1.00 95.44 443 ASN A C 1
ATOM 3428 O O . ASN A 1 443 ? -14.767 5.639 25.394 1.00 95.44 443 ASN A O 1
ATOM 3432 N N . THR A 1 444 ? -15.252 4.061 26.884 1.00 95.19 444 THR A N 1
ATOM 3433 C CA . THR A 1 444 ? -14.385 4.563 27.938 1.00 95.19 444 THR A CA 1
ATOM 3434 C C . THR A 1 444 ? -13.057 3.812 27.927 1.00 95.19 444 THR A C 1
ATOM 3436 O O . THR A 1 444 ? -12.921 2.729 27.355 1.00 95.19 444 THR A O 1
ATOM 3439 N N . MET A 1 445 ? -12.043 4.401 28.560 1.00 93.06 445 MET A N 1
ATOM 3440 C CA . MET A 1 445 ? -10.787 3.722 28.888 1.00 93.06 445 MET A CA 1
ATOM 3441 C C . MET A 1 445 ? -11.036 2.327 29.495 1.00 93.06 445 MET A C 1
ATOM 3443 O O . MET A 1 445 ? -12.054 2.156 30.161 1.00 93.06 445 MET A O 1
ATOM 3447 N N . PRO A 1 446 ? -10.131 1.340 29.364 1.00 92.50 446 PRO A N 1
ATOM 3448 C CA . PRO A 1 446 ? -10.381 0.002 29.898 1.00 92.50 446 PRO A CA 1
ATOM 3449 C C . PRO A 1 446 ? -10.650 -0.012 31.412 1.00 92.50 446 PRO A C 1
ATOM 3451 O O . PRO A 1 446 ? -9.920 0.589 32.202 1.00 92.50 446 PRO A O 1
ATOM 3454 N N . SER A 1 447 ? -11.689 -0.738 31.826 1.00 91.62 447 SER A N 1
ATOM 3455 C CA . SER A 1 447 ? -12.115 -0.810 33.228 1.00 91.62 447 SER A CA 1
ATOM 3456 C C . SER A 1 447 ? -11.123 -1.579 34.114 1.00 91.62 447 SER A C 1
ATOM 3458 O O . SER A 1 447 ? -10.482 -2.546 33.694 1.00 91.62 447 SER A O 1
ATOM 3460 N N . TYR A 1 448 ? -11.059 -1.223 35.399 1.00 89.38 448 TYR A N 1
ATOM 3461 C CA . TYR A 1 448 ? -10.270 -1.932 36.405 1.00 89.38 448 TYR A CA 1
ATOM 3462 C C . TYR A 1 448 ? -10.616 -3.422 36.434 1.00 89.38 448 TYR A C 1
ATOM 3464 O O . TYR A 1 448 ? -11.784 -3.813 36.476 1.00 89.38 448 TYR A O 1
ATOM 3472 N N . GLY A 1 449 ? -9.576 -4.255 36.469 1.00 74.06 449 GLY A N 1
ATOM 3473 C CA . GLY A 1 449 ? -9.698 -5.712 36.477 1.00 74.06 449 GLY A CA 1
ATOM 3474 C C . GLY A 1 449 ? -9.699 -6.351 35.087 1.00 74.06 449 GLY A C 1
ATOM 3475 O O . GLY A 1 449 ? -9.443 -7.551 35.002 1.00 74.06 449 GLY A O 1
ATOM 3476 N N . VAL A 1 450 ? -9.874 -5.580 34.008 1.00 75.50 450 VAL A N 1
ATOM 3477 C CA . VAL A 1 450 ? -9.588 -6.054 32.646 1.00 75.50 450 VAL A CA 1
ATOM 3478 C C . VAL A 1 450 ? -8.079 -6.285 32.539 1.00 75.50 450 VAL A C 1
ATOM 3480 O O . VAL A 1 450 ? -7.288 -5.388 32.821 1.00 75.50 450 VAL A O 1
ATOM 3483 N N . ASN A 1 451 ? -7.672 -7.523 32.245 1.00 66.06 451 ASN A N 1
ATOM 3484 C CA . ASN A 1 451 ? -6.274 -7.960 32.079 1.00 66.06 451 ASN A CA 1
ATOM 3485 C C . ASN A 1 451 ? -5.291 -7.532 33.202 1.00 66.06 451 ASN A C 1
ATOM 3487 O O . ASN A 1 451 ? -4.078 -7.544 33.019 1.00 66.06 451 ASN A O 1
ATOM 3491 N N . GLY A 1 452 ? -5.806 -7.189 34.392 1.00 61.72 452 GLY A N 1
ATOM 3492 C CA . GLY A 1 452 ? -5.043 -6.920 35.617 1.00 61.72 452 GLY A CA 1
ATOM 3493 C C . GLY A 1 452 ? -4.275 -5.590 35.698 1.00 61.72 452 GLY A C 1
ATOM 3494 O O . GLY A 1 452 ? -3.698 -5.329 36.756 1.00 61.72 452 GLY A O 1
ATOM 3495 N N . ALA A 1 453 ? -4.267 -4.756 34.649 1.00 71.62 453 ALA A N 1
ATOM 3496 C CA . ALA A 1 453 ? -3.378 -3.587 34.544 1.00 71.62 453 ALA A CA 1
ATOM 3497 C C . ALA A 1 453 ? -4.075 -2.213 34.505 1.00 71.62 453 ALA A C 1
ATOM 3499 O O . ALA A 1 453 ? -3.438 -1.210 34.817 1.00 71.62 453 ALA A O 1
ATOM 3500 N N . TYR A 1 454 ? -5.368 -2.142 34.191 1.00 85.56 454 TYR A N 1
ATOM 3501 C CA . TYR A 1 454 ? -6.005 -0.864 33.845 1.00 85.56 454 TYR A CA 1
ATOM 3502 C C . TYR A 1 454 ? -6.707 -0.141 34.989 1.00 85.56 454 TYR A C 1
ATOM 3504 O O . TYR A 1 454 ? -7.062 -0.742 36.010 1.00 85.56 454 TYR A O 1
ATOM 3512 N N . ALA A 1 455 ? -6.911 1.159 34.771 1.00 88.50 455 ALA A N 1
ATOM 3513 C CA . ALA A 1 455 ? -7.674 2.085 35.590 1.00 88.50 455 ALA A CA 1
ATOM 3514 C C . ALA A 1 455 ? -7.201 2.122 37.048 1.00 88.50 455 ALA A C 1
ATOM 3516 O O . ALA A 1 455 ? -7.995 2.185 37.993 1.00 88.50 455 ALA A O 1
ATOM 3517 N N . ASN A 1 456 ? -5.882 2.051 37.235 1.00 89.94 456 ASN A N 1
ATOM 3518 C CA . ASN A 1 456 ? -5.237 2.154 38.538 1.00 89.94 456 ASN A CA 1
ATOM 3519 C C . ASN A 1 456 ? -4.803 3.604 38.775 1.00 89.94 456 ASN A C 1
ATOM 3521 O O . ASN A 1 456 ? -4.194 4.227 37.915 1.00 89.94 456 ASN A O 1
ATOM 3525 N N . GLY A 1 457 ? -5.076 4.143 39.960 1.00 92.44 457 GLY A N 1
ATOM 3526 C CA . GLY A 1 457 ? -4.657 5.492 40.335 1.00 92.44 457 GLY A CA 1
ATOM 3527 C C . GLY A 1 457 ? -4.227 5.591 41.790 1.00 92.44 457 GLY A C 1
ATOM 3528 O O . GLY A 1 457 ? -4.484 4.700 42.603 1.00 92.44 457 GLY A O 1
ATOM 3529 N N . LEU A 1 458 ? -3.593 6.707 42.141 1.00 95.06 458 LEU A N 1
ATOM 3530 C CA . LEU A 1 458 ? -3.193 7.024 43.509 1.00 95.06 458 LEU A CA 1
ATOM 3531 C C . LEU A 1 458 ? -3.962 8.241 44.014 1.00 95.06 458 LEU A C 1
ATOM 3533 O O . LEU A 1 458 ? -4.181 9.206 43.284 1.00 95.06 458 LEU A O 1
ATOM 3537 N N . ALA A 1 459 ? -4.386 8.192 45.277 1.00 96.25 459 ALA A N 1
ATOM 3538 C CA . ALA A 1 459 ? -5.087 9.314 45.885 1.00 96.25 459 ALA A CA 1
ATOM 3539 C C . ALA A 1 459 ? -4.196 10.569 45.881 1.00 96.25 459 ALA A C 1
ATOM 3541 O O . ALA A 1 459 ? -3.029 10.510 46.268 1.00 96.25 459 ALA A O 1
ATOM 3542 N N . ASN A 1 460 ? -4.773 11.711 45.503 1.00 94.50 460 ASN A N 1
ATOM 3543 C CA . ASN A 1 460 ? -4.093 13.005 45.353 1.00 94.50 460 ASN A CA 1
ATOM 3544 C C . ASN A 1 460 ? -3.032 13.057 44.239 1.00 94.50 460 ASN A C 1
ATOM 3546 O O . ASN A 1 460 ? -2.217 13.978 44.216 1.00 94.50 460 ASN A O 1
ATOM 3550 N N . GLN A 1 461 ? -3.059 12.105 43.307 1.00 94.44 461 GLN A N 1
ATOM 3551 C CA . GLN A 1 461 ? -2.296 12.150 42.067 1.00 94.44 461 GLN A CA 1
ATOM 3552 C C . GLN A 1 461 ? -3.256 12.241 40.881 1.00 94.44 461 GLN A C 1
ATOM 3554 O O . GLN A 1 461 ? -4.324 11.627 40.890 1.00 94.44 461 GLN A O 1
ATOM 3559 N N . ALA A 1 462 ? -2.873 13.018 39.869 1.00 92.62 462 ALA A N 1
ATOM 3560 C CA . ALA A 1 462 ? -3.643 13.122 38.642 1.00 92.62 462 ALA A CA 1
ATOM 3561 C C . ALA A 1 462 ? -3.589 11.806 37.848 1.00 92.62 462 ALA A C 1
ATOM 3563 O O . ALA A 1 462 ? -2.519 11.214 37.691 1.00 92.62 462 ALA A O 1
ATOM 3564 N N . LEU A 1 463 ? -4.744 11.386 37.340 1.00 91.00 463 LEU A N 1
ATOM 3565 C CA . LEU A 1 463 ? -4.944 10.259 36.437 1.00 91.00 463 LEU A CA 1
ATOM 3566 C C . LEU A 1 463 ? -5.732 10.761 35.225 1.00 91.00 463 LEU A C 1
ATOM 3568 O O . LEU A 1 463 ? -6.688 11.522 35.385 1.00 91.00 463 LEU A O 1
ATOM 3572 N N . ASN A 1 464 ? -5.345 10.346 34.022 1.00 91.44 464 ASN A N 1
ATOM 3573 C CA . ASN A 1 464 ? -6.125 10.656 32.830 1.00 91.44 464 ASN A CA 1
ATOM 3574 C C . ASN A 1 464 ? -7.388 9.799 32.834 1.00 91.44 464 ASN A C 1
ATOM 3576 O O . ASN A 1 464 ? -7.300 8.575 32.801 1.00 91.44 464 ASN A O 1
ATOM 3580 N N . ILE A 1 465 ? -8.548 10.450 32.877 1.00 94.81 465 ILE A N 1
ATOM 3581 C CA . ILE A 1 465 ? -9.844 9.795 32.723 1.00 94.81 465 ILE A CA 1
ATOM 3582 C C . ILE A 1 465 ? -10.379 10.184 31.357 1.00 94.81 465 ILE A C 1
ATOM 3584 O O . ILE A 1 465 ? -10.495 11.375 31.054 1.00 94.81 465 ILE A O 1
ATOM 3588 N N . TRP A 1 466 ? -10.638 9.179 30.528 1.00 96.19 466 TRP A N 1
ATOM 3589 C CA . TRP A 1 466 ? -10.848 9.393 29.106 1.00 96.19 466 TRP A CA 1
ATOM 3590 C C . TRP A 1 466 ? -11.725 8.313 28.463 1.00 96.19 466 TRP A C 1
ATOM 3592 O O . TRP A 1 466 ? -11.998 7.264 29.052 1.00 96.19 466 TRP A O 1
ATOM 3602 N N . GLY A 1 467 ? -12.161 8.604 27.245 1.00 96.06 467 GLY A N 1
ATOM 3603 C CA . GLY A 1 467 ? -12.852 7.713 26.325 1.00 96.06 467 GLY A CA 1
ATOM 3604 C C . GLY A 1 467 ? -12.795 8.277 24.905 1.00 96.06 467 GLY A C 1
ATOM 3605 O O . GLY A 1 467 ? -12.062 9.235 24.654 1.00 96.06 467 GLY A O 1
ATOM 3606 N N . ASN A 1 468 ? -13.571 7.716 23.989 1.00 95.81 468 ASN A N 1
ATOM 3607 C CA . ASN A 1 468 ? -13.725 8.196 22.621 1.00 95.81 468 ASN A CA 1
ATOM 3608 C C . ASN A 1 468 ? -15.196 8.126 22.177 1.00 95.81 468 ASN A C 1
ATOM 3610 O O . ASN A 1 468 ? -16.068 7.615 22.889 1.00 95.81 468 ASN A O 1
ATOM 3614 N N . VAL A 1 469 ? -15.463 8.685 21.000 1.00 94.50 469 VAL A N 1
ATOM 3615 C CA . VAL A 1 469 ? -16.728 8.519 20.288 1.00 94.50 469 VAL A CA 1
ATOM 3616 C C . VAL A 1 469 ? -16.452 8.202 18.823 1.00 94.50 469 VAL A C 1
ATOM 3618 O O . VAL A 1 469 ? -15.654 8.876 18.175 1.00 94.50 469 VAL A O 1
ATOM 3621 N N . ASN A 1 470 ? -17.144 7.193 18.309 1.00 90.38 470 ASN A N 1
ATOM 3622 C CA . ASN A 1 470 ? -17.086 6.739 16.926 1.00 90.38 470 ASN A CA 1
ATOM 3623 C C . ASN A 1 470 ? -18.497 6.671 16.333 1.00 90.38 470 ASN A C 1
ATOM 3625 O O . ASN A 1 470 ? -19.479 6.520 17.062 1.00 90.38 470 ASN A O 1
ATOM 3629 N N . GLY A 1 471 ? -18.594 6.773 15.007 1.00 88.88 471 GLY A N 1
ATOM 3630 C CA . GLY A 1 471 ? -19.872 6.794 14.294 1.00 88.88 471 GLY A CA 1
ATOM 3631 C C . GLY A 1 471 ? -20.814 7.927 14.715 1.00 88.88 471 GLY A C 1
ATOM 3632 O O . GLY A 1 471 ? -20.413 8.893 15.363 1.00 88.88 471 GLY A O 1
ATOM 3633 N N . GLY A 1 472 ? -22.084 7.814 14.332 1.00 90.12 472 GLY A N 1
ATOM 3634 C CA . GLY A 1 472 ? -23.083 8.864 14.532 1.00 90.12 472 GLY A CA 1
ATOM 3635 C C . GLY A 1 472 ? -22.848 10.102 13.659 1.00 90.12 472 GLY A C 1
ATOM 3636 O O . GLY A 1 472 ? -22.016 10.117 12.753 1.00 90.12 472 GLY A O 1
ATOM 3637 N N . THR A 1 473 ? -23.627 11.160 13.907 1.00 89.44 473 THR A N 1
ATOM 3638 C CA . THR A 1 473 ? -23.564 12.396 13.104 1.00 89.44 473 THR A CA 1
ATOM 3639 C C . THR A 1 473 ? -22.919 13.549 13.885 1.00 89.44 473 THR A C 1
ATOM 3641 O O . THR A 1 473 ? -23.553 14.083 14.800 1.00 89.44 473 THR A O 1
ATOM 3644 N N . PRO A 1 474 ? -21.704 14.011 13.534 1.00 89.56 474 PRO A N 1
ATOM 3645 C CA . PRO A 1 474 ? -21.089 15.160 14.197 1.00 89.56 474 PRO A CA 1
ATOM 3646 C C . PRO A 1 474 ? -21.861 16.470 13.912 1.00 89.56 474 PRO A C 1
ATOM 3648 O O . PRO A 1 474 ? -22.543 16.579 12.890 1.00 89.56 474 PRO A O 1
ATOM 3651 N N . PRO A 1 475 ? -21.732 17.513 14.759 1.00 94.62 475 PRO A N 1
ATOM 3652 C CA . PRO A 1 475 ? -20.870 17.594 15.942 1.00 94.62 475 PRO A CA 1
ATOM 3653 C C . PRO A 1 475 ? -21.436 16.875 17.179 1.00 94.62 475 PRO A C 1
ATOM 3655 O O . PRO A 1 475 ? -22.649 16.745 17.329 1.00 94.62 475 PRO A O 1
ATOM 3658 N N . TYR A 1 476 ? -20.550 16.481 18.103 1.00 96.25 476 TYR A N 1
ATOM 3659 C CA . TYR A 1 476 ? -20.914 15.773 19.337 1.00 96.25 476 TYR A CA 1
ATOM 3660 C C . TYR A 1 476 ? -20.838 16.660 20.590 1.00 96.25 476 TYR A C 1
ATOM 3662 O O . TYR A 1 476 ? -20.004 17.566 20.690 1.00 96.25 476 TYR A O 1
ATOM 3670 N N . GLN A 1 477 ? -21.673 16.351 21.580 1.00 98.25 477 GLN A N 1
ATOM 3671 C CA . GLN A 1 477 ? -21.667 16.925 22.928 1.00 98.25 477 GLN A CA 1
ATOM 3672 C C . GLN A 1 477 ? -21.435 15.816 23.962 1.00 98.25 477 GLN A C 1
ATOM 3674 O O . GLN A 1 477 ? -22.088 14.779 23.875 1.00 98.25 477 GLN A O 1
ATOM 3679 N N . TYR A 1 478 ? -20.559 16.033 24.948 1.00 98.50 478 TYR A N 1
ATOM 3680 C CA . TYR A 1 478 ? -20.213 15.031 25.964 1.00 98.50 478 TYR A CA 1
ATOM 3681 C C . TYR A 1 478 ? -20.531 15.472 27.400 1.00 98.50 478 TYR A C 1
ATOM 3683 O O . TYR A 1 478 ? -20.533 16.665 27.716 1.00 98.50 478 TYR A O 1
ATOM 3691 N N . TRP A 1 479 ? -20.729 14.479 28.271 1.00 98.12 479 TRP A N 1
ATOM 3692 C CA . TRP A 1 479 ? -20.730 14.581 29.731 1.00 98.12 479 TRP A CA 1
ATOM 3693 C C . TRP A 1 479 ? -19.874 13.452 30.312 1.00 98.12 479 TRP A C 1
ATOM 3695 O O . TRP A 1 479 ? -20.138 12.280 30.050 1.00 98.12 479 TRP A O 1
ATOM 3705 N N . LEU A 1 480 ? -18.863 13.807 31.099 1.00 98.00 480 LEU A N 1
ATOM 3706 C CA . LEU A 1 480 ? -17.914 12.902 31.737 1.00 98.00 480 LEU A CA 1
ATOM 3707 C C . LEU A 1 480 ? -18.057 13.007 33.260 1.00 98.00 480 LEU A C 1
ATOM 3709 O O . LEU A 1 480 ? -17.576 13.959 33.872 1.00 98.00 480 LEU A O 1
ATOM 3713 N N . ASP A 1 481 ? -18.736 12.038 33.868 1.00 97.62 481 ASP A N 1
ATOM 3714 C CA . ASP A 1 481 ? -18.854 11.903 35.324 1.00 97.62 481 ASP A CA 1
ATOM 3715 C C . ASP A 1 481 ? -17.686 11.065 35.855 1.00 97.62 481 ASP A C 1
ATOM 3717 O O . ASP A 1 481 ? -17.500 9.917 35.446 1.00 97.62 481 ASP A O 1
ATOM 3721 N N . TYR A 1 482 ? -16.894 11.617 36.779 1.00 97.06 482 TYR A N 1
ATOM 3722 C CA . TYR A 1 482 ? -15.729 10.930 37.353 1.00 97.06 482 TYR A CA 1
ATOM 3723 C C . TYR A 1 482 ? -16.092 9.905 38.440 1.00 97.06 482 TYR A C 1
ATOM 3725 O O . TYR A 1 482 ? -15.208 9.199 38.940 1.00 97.06 482 TYR A O 1
ATOM 3733 N N . GLY A 1 483 ? -17.361 9.824 38.848 1.00 95.94 483 GLY A N 1
ATOM 3734 C CA . GLY A 1 483 ? -17.848 8.919 39.888 1.00 95.94 483 GLY A CA 1
ATOM 3735 C C . GLY A 1 483 ? -17.569 9.393 41.317 1.00 95.94 483 GLY A C 1
ATOM 3736 O O . GLY A 1 483 ? -17.706 8.614 42.263 1.00 95.94 483 GLY A O 1
ATOM 3737 N N . ASP A 1 484 ? -17.142 10.646 41.495 1.00 95.62 484 ASP A N 1
ATOM 3738 C CA . ASP A 1 484 ? -16.887 11.282 42.795 1.00 95.62 484 ASP A CA 1
ATOM 3739 C C . ASP A 1 484 ? -17.706 12.566 43.030 1.00 95.62 484 ASP A C 1
ATOM 3741 O O . ASP A 1 484 ? -17.470 13.284 44.003 1.00 95.62 484 ASP A O 1
ATOM 3745 N N . GLY A 1 485 ? -18.699 12.817 42.169 1.00 93.94 485 GLY A N 1
ATOM 3746 C CA . GLY A 1 485 ? -19.578 13.986 42.213 1.00 93.94 485 GLY A CA 1
ATOM 3747 C C . GLY A 1 485 ? -19.110 15.161 41.352 1.00 93.94 485 GLY A C 1
ATOM 3748 O O . GLY A 1 485 ? -19.849 16.138 41.235 1.00 93.94 485 GLY A O 1
ATOM 3749 N N . ASN A 1 486 ? -17.924 15.078 40.741 1.00 95.44 486 ASN A N 1
ATOM 3750 C CA . ASN A 1 486 ? -17.481 16.025 39.722 1.00 95.44 486 ASN A CA 1
ATOM 3751 C C . ASN A 1 486 ? -17.886 15.533 38.326 1.00 95.44 486 ASN A C 1
ATOM 3753 O O . ASN A 1 486 ? -17.783 14.343 38.030 1.00 95.44 486 ASN A O 1
ATOM 3757 N N . ILE A 1 487 ? -18.314 16.462 37.470 1.00 96.25 487 ILE A N 1
ATOM 3758 C CA . ILE A 1 487 ? -18.706 16.197 36.082 1.00 96.25 487 ILE A CA 1
ATOM 3759 C C . ILE A 1 487 ? -18.074 17.269 35.195 1.00 96.25 487 ILE A C 1
ATOM 3761 O O . ILE A 1 487 ? -18.179 18.457 35.506 1.00 96.25 487 ILE A O 1
ATOM 3765 N N . ASP A 1 488 ? -17.459 16.849 34.094 1.00 96.44 488 ASP A N 1
ATOM 3766 C CA . ASP A 1 488 ? -17.047 17.724 32.995 1.00 96.44 488 ASP A CA 1
ATOM 3767 C C . ASP A 1 488 ? -18.001 17.573 31.799 1.00 96.44 488 ASP A C 1
ATOM 3769 O O . ASP A 1 488 ? -18.601 16.518 31.600 1.00 96.44 488 ASP A O 1
ATOM 3773 N N . SER A 1 489 ? -18.199 18.627 31.009 1.00 96.75 489 SER A N 1
ATOM 3774 C CA . SER A 1 489 ? -19.082 18.572 29.836 1.00 96.75 489 SER A CA 1
ATOM 3775 C C . SER A 1 489 ? -18.762 19.660 28.822 1.00 96.75 489 SER A C 1
ATOM 3777 O O . SER A 1 489 ? -18.385 20.773 29.193 1.00 96.75 489 SER A O 1
ATOM 3779 N N . GLY A 1 490 ? -18.990 19.377 27.543 1.00 96.94 490 GLY A N 1
ATOM 3780 C CA . GLY A 1 490 ? -18.683 20.318 26.473 1.00 96.94 490 GLY A CA 1
ATOM 3781 C C . GLY A 1 490 ? -18.981 19.778 25.081 1.00 96.94 490 GLY A C 1
ATOM 3782 O O . GLY A 1 490 ? -19.622 18.742 24.918 1.00 96.94 490 GLY A O 1
ATOM 3783 N N . MET A 1 491 ? -18.521 20.507 24.067 1.00 97.75 491 MET A N 1
ATOM 3784 C CA . MET A 1 491 ? -18.458 19.993 22.698 1.00 97.75 491 MET A CA 1
ATOM 3785 C C . MET A 1 491 ? -17.221 19.108 22.555 1.00 97.75 491 MET A C 1
ATOM 3787 O O . MET A 1 491 ? -16.169 19.432 23.105 1.00 97.75 491 MET A O 1
ATOM 3791 N N . VAL A 1 492 ? -17.333 18.022 21.798 1.00 97.19 492 VAL A N 1
ATOM 3792 C CA . VAL A 1 492 ? -16.189 17.160 21.484 1.00 97.19 492 VAL A CA 1
ATOM 3793 C C . VAL A 1 492 ? -15.316 17.858 20.444 1.00 97.19 492 VAL A C 1
ATOM 3795 O O . VAL A 1 492 ? -15.765 18.119 19.329 1.00 97.19 492 VAL A O 1
ATOM 3798 N N . SER A 1 493 ? -14.078 18.183 20.817 1.00 94.31 493 SER A N 1
ATOM 3799 C CA . SER A 1 493 ? -13.079 18.751 19.902 1.00 94.31 493 SER A CA 1
ATOM 3800 C C . SER A 1 493 ? -12.297 17.687 19.137 1.00 94.31 493 SER A C 1
ATOM 3802 O O . SER A 1 493 ? -11.877 17.940 18.014 1.00 94.31 493 SER A O 1
ATOM 3804 N N . ASP A 1 494 ? -12.099 16.525 19.758 1.00 94.38 494 ASP A N 1
ATOM 3805 C CA . ASP A 1 494 ? -11.406 15.373 19.193 1.00 94.38 494 ASP A CA 1
ATOM 3806 C C . ASP A 1 494 ? -12.213 14.105 19.525 1.00 94.38 494 ASP A C 1
ATOM 3808 O O . ASP A 1 494 ? -12.260 13.704 20.691 1.00 94.38 494 ASP A O 1
ATOM 3812 N N . PRO A 1 495 ? -12.897 13.492 18.542 1.00 93.31 495 PRO A N 1
ATOM 3813 C CA . PRO A 1 495 ? -13.630 12.245 18.747 1.00 93.31 495 PRO A CA 1
ATOM 3814 C C . PRO A 1 495 ? -12.747 11.089 19.228 1.00 93.31 495 PRO A C 1
ATOM 3816 O O . PRO A 1 495 ? -13.235 10.217 19.943 1.00 93.31 495 PRO A O 1
ATOM 3819 N N . HIS A 1 496 ? -11.449 11.113 18.901 1.00 91.94 496 HIS A N 1
ATOM 3820 C CA . HIS A 1 496 ? -10.481 10.075 19.260 1.00 91.94 496 HIS A CA 1
ATOM 3821 C C . HIS A 1 496 ? -10.087 10.124 20.742 1.00 91.94 496 HIS A C 1
ATOM 3823 O O . HIS A 1 496 ? -9.630 9.123 21.297 1.00 91.94 496 HIS A O 1
ATOM 3829 N N . TYR A 1 497 ? -10.279 11.266 21.411 1.00 95.50 497 TYR A N 1
ATOM 3830 C CA . TYR A 1 497 ? -9.958 11.432 22.825 1.00 95.50 497 TYR A CA 1
ATOM 3831 C C . TYR A 1 497 ? -10.844 12.484 23.505 1.00 95.50 497 TYR A C 1
ATOM 3833 O O . TYR A 1 497 ? -10.653 13.695 23.378 1.00 95.50 497 TYR A O 1
ATOM 3841 N N . ILE A 1 498 ? -11.773 12.003 24.328 1.00 97.19 498 ILE A N 1
ATOM 3842 C CA . ILE A 1 498 ? -12.589 12.807 25.237 1.00 97.19 498 ILE A CA 1
ATOM 3843 C C . ILE A 1 498 ? -12.098 12.533 26.654 1.00 97.19 498 ILE A C 1
ATOM 3845 O O . ILE A 1 498 ? -12.435 11.511 27.250 1.00 97.19 498 ILE A O 1
ATOM 3849 N N . GLY A 1 499 ? -11.293 13.432 27.215 1.00 92.56 499 GLY A N 1
ATOM 3850 C CA . GLY A 1 499 ? -10.769 13.234 28.560 1.00 92.56 499 GLY A CA 1
ATOM 3851 C C . GLY A 1 499 ? -9.947 14.391 29.097 1.00 92.56 499 GLY A C 1
ATOM 3852 O O . GLY A 1 499 ? -9.511 15.282 28.370 1.00 92.56 499 GLY A O 1
ATOM 3853 N N . THR A 1 500 ? -9.703 14.355 30.403 1.00 86.50 500 THR A N 1
ATOM 3854 C CA . THR A 1 500 ? -8.828 15.306 31.096 1.00 86.50 500 THR A CA 1
ATOM 3855 C C . THR A 1 500 ? -8.203 14.654 32.326 1.00 86.50 500 THR A C 1
ATOM 3857 O O . THR A 1 500 ? -8.661 13.615 32.812 1.00 86.50 500 THR A O 1
ATOM 3860 N N . ALA A 1 501 ? -7.129 15.256 32.827 1.00 93.06 501 ALA A N 1
ATOM 3861 C CA . ALA A 1 501 ? -6.484 14.808 34.048 1.00 93.06 501 ALA A CA 1
ATOM 3862 C C . ALA A 1 501 ? -7.382 15.122 35.256 1.00 93.06 501 ALA A C 1
ATOM 3864 O O . ALA A 1 501 ? -7.701 16.283 35.517 1.00 93.06 501 ALA A O 1
ATOM 3865 N N . HIS A 1 502 ? -7.747 14.097 36.024 1.00 95.56 502 HIS A N 1
ATOM 3866 C CA . HIS A 1 502 ? -8.563 14.223 37.232 1.00 95.56 502 HIS A CA 1
ATOM 3867 C C . HIS A 1 502 ? -7.814 13.710 38.462 1.00 95.56 502 HIS A C 1
ATOM 3869 O O . HIS A 1 502 ? -7.015 12.780 38.377 1.00 95.56 502 HIS A O 1
ATOM 3875 N N . THR A 1 503 ? -8.051 14.318 39.625 1.00 96.75 503 THR A N 1
ATOM 3876 C CA . THR A 1 503 ? -7.387 13.941 40.882 1.00 96.75 503 THR A CA 1
ATOM 3877 C C . THR A 1 503 ? -8.411 13.503 41.918 1.00 96.75 503 THR A C 1
ATOM 3879 O O . THR A 1 503 ? -9.139 14.321 42.476 1.00 96.75 503 THR A O 1
ATOM 3882 N N . TYR A 1 504 ? -8.401 12.216 42.258 1.00 96.19 504 TYR A N 1
ATOM 3883 C CA . TYR A 1 504 ? -9.254 11.670 43.310 1.00 96.19 504 TYR A CA 1
ATOM 3884 C C . TYR A 1 504 ? -8.629 11.884 44.693 1.00 96.19 504 TYR A C 1
ATOM 3886 O O . TYR A 1 504 ? -7.549 11.371 44.984 1.00 96.19 504 TYR A O 1
ATOM 3894 N N . SER A 1 505 ? -9.312 12.596 45.593 1.00 94.25 505 SER A N 1
ATOM 3895 C CA . SER A 1 505 ? -8.764 12.901 46.930 1.00 94.25 505 SER A CA 1
ATOM 3896 C C . SER A 1 505 ? -8.779 11.717 47.904 1.00 94.25 505 SER A C 1
ATOM 3898 O O . SER A 1 505 ? -8.104 11.740 48.933 1.00 94.25 505 SER A O 1
ATOM 3900 N N . THR A 1 506 ? -9.574 10.682 47.625 1.00 94.88 506 THR A N 1
ATOM 3901 C CA . THR A 1 506 ? -9.779 9.542 48.528 1.00 94.88 506 THR A CA 1
ATOM 3902 C C . THR A 1 506 ? -9.623 8.216 47.798 1.00 94.88 506 THR A C 1
ATOM 3904 O O . THR A 1 506 ? -10.088 8.051 46.672 1.00 94.88 506 THR A O 1
ATOM 3907 N N . ALA A 1 507 ? -8.993 7.251 48.471 1.00 96.50 507 ALA A N 1
ATOM 3908 C CA . ALA A 1 507 ? -8.887 5.886 47.974 1.00 96.50 507 ALA A CA 1
ATOM 3909 C C . ALA A 1 507 ? -10.263 5.207 47.887 1.00 96.50 507 ALA A C 1
ATOM 3911 O O . ALA A 1 507 ? -11.205 5.554 48.606 1.00 96.50 507 ALA A O 1
ATOM 3912 N N . GLY A 1 508 ? -10.371 4.207 47.020 1.00 95.25 508 GLY A N 1
ATOM 3913 C CA . GLY A 1 508 ? -11.589 3.441 46.803 1.00 95.25 508 GLY A CA 1
ATOM 3914 C C . GLY A 1 508 ? -11.843 3.166 45.330 1.00 95.25 508 GLY A C 1
ATOM 3915 O O . GLY A 1 508 ? -11.016 3.444 44.470 1.00 95.25 508 GLY A O 1
ATOM 3916 N N . THR A 1 509 ? -13.001 2.583 45.059 1.00 95.69 509 THR A N 1
ATOM 3917 C CA . THR A 1 509 ? -13.463 2.335 43.694 1.00 95.69 509 THR A CA 1
ATOM 3918 C C . THR A 1 509 ? -14.403 3.460 43.269 1.00 95.69 509 THR A C 1
ATOM 3920 O O . THR A 1 509 ? -15.173 3.961 44.094 1.00 95.69 509 THR A O 1
ATOM 3923 N N . ARG A 1 510 ? -14.309 3.886 42.013 1.00 95.56 510 ARG A N 1
ATOM 3924 C CA . ARG A 1 510 ? -15.177 4.879 41.372 1.00 95.56 510 ARG A CA 1
ATOM 3925 C C . ARG A 1 510 ? -15.715 4.273 40.083 1.00 95.56 510 ARG A C 1
ATOM 3927 O O . ARG A 1 510 ? -15.034 3.449 39.483 1.00 95.56 510 ARG A O 1
ATOM 3934 N N . THR A 1 511 ? -16.910 4.670 39.678 1.00 97.00 511 THR A N 1
ATOM 3935 C CA . THR A 1 511 ? -17.449 4.320 38.362 1.00 97.00 511 THR A CA 1
ATOM 3936 C C . THR A 1 511 ? -17.514 5.605 37.570 1.00 97.00 511 THR A C 1
ATOM 3938 O O . THR A 1 511 ? -18.319 6.472 37.905 1.00 97.00 511 THR A O 1
ATOM 3941 N N . MET A 1 512 ? -16.639 5.744 36.580 1.00 95.69 512 MET A N 1
ATOM 3942 C CA . MET A 1 512 ? -16.715 6.855 35.646 1.00 95.69 512 MET A CA 1
ATOM 3943 C C . MET A 1 512 ? -17.741 6.533 34.555 1.00 95.69 512 MET A C 1
ATOM 3945 O O . MET A 1 512 ? -17.961 5.365 34.234 1.00 95.69 512 MET A O 1
ATOM 3949 N N . THR A 1 513 ? -18.420 7.558 34.048 1.00 98.00 513 THR A N 1
ATOM 3950 C CA . THR A 1 513 ? -19.437 7.432 32.996 1.00 98.00 513 THR A CA 1
ATOM 3951 C C . THR A 1 513 ? -19.189 8.497 31.942 1.00 98.00 513 THR A C 1
ATOM 3953 O O . THR A 1 513 ? -19.166 9.684 32.269 1.00 98.00 513 THR A O 1
ATOM 3956 N N . LEU A 1 514 ? -19.037 8.082 30.687 1.00 98.25 514 LEU A N 1
ATOM 3957 C CA . LEU A 1 514 ? -19.007 8.980 29.538 1.00 98.25 514 LEU A CA 1
ATOM 3958 C C . LEU A 1 514 ? -20.331 8.852 28.789 1.00 98.25 514 LEU A C 1
ATOM 3960 O O . LEU A 1 514 ? -20.721 7.766 28.380 1.00 98.25 514 LEU A O 1
ATOM 3964 N N . THR A 1 515 ? -21.032 9.967 28.628 1.00 98.31 515 THR A N 1
ATOM 3965 C CA . THR A 1 515 ? -22.239 10.082 27.804 1.00 98.31 515 THR A CA 1
ATOM 3966 C C . THR A 1 515 ? -21.942 11.010 26.644 1.00 98.31 515 THR A C 1
ATOM 3968 O O . THR A 1 515 ? -21.484 12.132 26.871 1.00 98.31 515 THR A O 1
ATOM 3971 N N . VAL A 1 516 ? -22.244 10.589 25.418 1.00 98.31 516 VAL A N 1
ATOM 3972 C CA . VAL A 1 516 ? -22.115 11.438 24.229 1.00 98.31 516 VAL A CA 1
ATOM 3973 C C . VAL A 1 516 ? -23.437 11.487 23.485 1.00 98.31 516 VAL A C 1
ATOM 3975 O O . VAL A 1 516 ? -24.161 10.498 23.401 1.00 98.31 516 VAL A O 1
ATOM 3978 N N . LYS A 1 517 ? -23.758 12.669 22.964 1.00 97.88 517 LYS A N 1
ATOM 3979 C CA . LYS A 1 517 ? -24.913 12.925 22.112 1.00 97.88 517 LYS A CA 1
ATOM 3980 C C . LYS A 1 517 ? -24.459 13.529 20.791 1.00 97.88 517 LYS A C 1
ATOM 3982 O O . LYS A 1 517 ? -23.645 14.453 20.795 1.00 97.88 517 LYS A O 1
ATOM 3987 N N . ASP A 1 518 ? -25.023 13.057 19.692 1.00 95.69 518 ASP A N 1
ATOM 3988 C CA . ASP A 1 518 ? -24.716 13.542 18.348 1.00 95.69 518 ASP A CA 1
ATOM 3989 C C . ASP A 1 518 ? -25.691 14.632 17.854 1.00 95.69 518 ASP A C 1
ATOM 3991 O O . ASP A 1 518 ? -26.612 15.056 18.567 1.00 95.69 518 ASP A O 1
ATOM 3995 N N . ALA A 1 519 ? -25.488 15.120 16.628 1.00 94.00 519 ALA A N 1
ATOM 3996 C CA . ALA A 1 519 ? -26.275 16.202 16.037 1.00 94.00 519 ALA A CA 1
ATOM 3997 C C . ALA A 1 519 ? -27.732 15.818 15.733 1.00 94.00 519 ALA A C 1
ATOM 3999 O O . ALA A 1 519 ? -28.594 16.699 15.651 1.00 94.00 519 ALA A O 1
ATOM 4000 N N . VAL A 1 520 ? -28.023 14.522 15.590 1.00 92.38 520 VAL A N 1
ATOM 4001 C CA . VAL A 1 520 ? -29.382 13.998 15.385 1.00 92.38 520 VAL A CA 1
ATOM 4002 C C . VAL A 1 520 ? -30.043 13.557 16.697 1.00 92.38 520 VAL A C 1
ATOM 4004 O O . VAL A 1 520 ? -31.186 13.105 16.692 1.00 92.38 520 VAL A O 1
ATOM 4007 N N . ASN A 1 521 ? -29.395 13.824 17.836 1.00 94.25 521 ASN A N 1
ATOM 4008 C CA . ASN A 1 521 ? -29.814 13.476 19.195 1.00 94.25 521 ASN A CA 1
ATOM 4009 C C . ASN A 1 521 ? -29.777 11.974 19.513 1.00 94.25 521 ASN A C 1
ATOM 4011 O O . ASN A 1 521 ? -30.429 11.552 20.473 1.00 94.25 521 ASN A O 1
ATOM 4015 N N . ALA A 1 522 ? -29.008 11.178 18.765 1.00 94.81 522 ALA A N 1
ATOM 4016 C CA . ALA A 1 522 ? -28.608 9.861 19.240 1.00 94.81 522 ALA A CA 1
ATOM 4017 C C . ALA A 1 522 ? -27.723 10.038 20.479 1.00 94.81 522 ALA A C 1
ATOM 4019 O O . ALA A 1 522 ? -26.937 10.984 20.554 1.00 94.81 522 ALA A O 1
ATOM 4020 N N . VAL A 1 523 ? -27.893 9.164 21.468 1.00 97.38 523 VAL A N 1
ATOM 4021 C CA . VAL A 1 523 ? -27.134 9.184 22.722 1.00 97.38 523 VAL A CA 1
ATOM 4022 C C . VAL A 1 523 ? -26.575 7.796 22.952 1.00 97.38 523 VAL A C 1
ATOM 4024 O O . VAL A 1 523 ? -27.334 6.830 22.890 1.00 97.38 523 VAL A O 1
ATOM 4027 N N . ASP A 1 524 ? -25.291 7.727 23.275 1.00 97.50 524 ASP A N 1
ATOM 4028 C CA . ASP A 1 524 ? -24.656 6.507 23.751 1.00 97.50 524 ASP A CA 1
ATOM 4029 C C . ASP A 1 524 ? -23.851 6.773 25.030 1.00 97.50 524 ASP A C 1
ATOM 4031 O O . ASP A 1 524 ? -23.475 7.915 25.337 1.00 97.50 524 ASP A O 1
ATOM 4035 N N . VAL A 1 525 ? -23.682 5.724 25.831 1.00 97.06 525 VAL A N 1
ATOM 4036 C CA . VAL A 1 525 ? -23.105 5.789 27.173 1.00 97.06 525 VAL A CA 1
ATOM 4037 C C . VAL A 1 525 ? -22.227 4.574 27.412 1.00 97.06 525 VAL A C 1
ATOM 4039 O O . VAL A 1 525 ? -22.688 3.446 27.264 1.00 97.06 525 VAL A O 1
ATOM 4042 N N . ASP A 1 526 ? -21.022 4.810 27.921 1.00 97.38 526 ASP A N 1
ATOM 4043 C CA . ASP A 1 526 ? -20.159 3.745 28.422 1.00 97.38 526 ASP A CA 1
ATOM 4044 C C . ASP A 1 526 ? -19.588 4.079 29.806 1.00 97.38 526 ASP A C 1
ATOM 4046 O O . ASP A 1 526 ? -19.562 5.239 30.244 1.00 97.38 526 ASP A O 1
ATOM 4050 N N . GLN A 1 527 ? -19.196 3.039 30.540 1.00 96.25 527 GLN A N 1
ATOM 4051 C CA . GLN A 1 527 ? -18.748 3.133 31.922 1.00 96.25 527 GLN A CA 1
ATOM 4052 C C . GLN A 1 527 ? -17.493 2.314 32.172 1.00 96.25 527 GLN A C 1
ATOM 4054 O O . GLN A 1 527 ? -17.412 1.143 31.809 1.00 96.25 527 GLN A O 1
ATOM 4059 N N . SER A 1 528 ? -16.601 2.888 32.978 1.00 94.94 528 SER A N 1
ATOM 4060 C CA . SER A 1 528 ? -15.424 2.187 33.469 1.00 94.94 528 SER A CA 1
ATOM 4061 C C . SER A 1 528 ? -15.256 2.287 34.972 1.00 94.94 528 SER A C 1
ATOM 4063 O O . SER A 1 528 ? -15.561 3.293 35.618 1.00 94.94 528 SER A O 1
ATOM 4065 N N . VAL A 1 529 ? -14.760 1.209 35.568 1.00 95.50 529 VAL A N 1
ATOM 4066 C CA . VAL A 1 529 ? -14.449 1.165 36.994 1.00 95.50 529 VAL A CA 1
ATOM 4067 C C . VAL A 1 529 ? -13.011 1.616 37.198 1.00 95.50 529 VAL A C 1
ATOM 4069 O O . VAL A 1 529 ? -12.095 1.037 36.631 1.00 95.50 529 VAL A O 1
ATOM 4072 N N . ILE A 1 530 ? -12.796 2.606 38.059 1.00 95.31 530 ILE A N 1
ATOM 4073 C CA . ILE A 1 530 ? -11.473 3.122 38.417 1.00 95.31 530 ILE A CA 1
ATOM 4074 C C . ILE A 1 530 ? -11.130 2.713 39.848 1.00 95.31 530 ILE A C 1
ATOM 4076 O O . ILE A 1 530 ? -11.951 2.844 40.765 1.00 95.31 530 ILE A O 1
ATOM 4080 N N . ARG A 1 531 ? -9.903 2.236 40.071 1.00 95.31 531 ARG A N 1
ATOM 4081 C CA . ARG A 1 531 ? -9.398 1.856 41.392 1.00 95.31 531 ARG A CA 1
ATOM 4082 C C . ARG A 1 531 ? -8.322 2.820 41.878 1.00 95.31 531 ARG A C 1
ATOM 4084 O O . ARG A 1 531 ? -7.203 2.837 41.378 1.00 95.31 531 ARG A O 1
ATOM 4091 N N . ILE A 1 532 ? -8.643 3.555 42.940 1.00 96.44 532 ILE A N 1
ATOM 4092 C CA . ILE A 1 532 ? -7.736 4.501 43.593 1.00 96.44 532 ILE A CA 1
ATOM 4093 C C . ILE A 1 532 ? -7.148 3.879 44.858 1.00 96.44 532 ILE A C 1
ATOM 4095 O O . ILE A 1 532 ? -7.870 3.506 45.790 1.00 96.44 532 ILE A O 1
ATOM 4099 N N . TYR A 1 533 ? -5.823 3.791 44.910 1.00 95.25 533 TYR A N 1
ATOM 4100 C CA . TYR A 1 533 ? -5.069 3.265 46.039 1.00 95.25 533 TYR A CA 1
ATOM 4101 C C . TYR A 1 533 ? -4.596 4.388 46.964 1.00 95.25 533 TYR A C 1
ATOM 4103 O O . TYR A 1 533 ? -4.290 5.499 46.538 1.00 95.25 533 TYR A O 1
ATOM 4111 N N . ALA A 1 534 ? -4.527 4.084 48.261 1.00 94.94 534 ALA A N 1
ATOM 4112 C CA . ALA A 1 534 ? -4.049 5.028 49.271 1.00 94.94 534 ALA A CA 1
ATOM 4113 C C . ALA A 1 534 ? -2.517 5.171 49.286 1.00 94.94 534 ALA A C 1
ATOM 4115 O O . ALA A 1 534 ? -2.003 6.163 49.793 1.00 94.94 534 ALA A O 1
ATOM 4116 N N . ALA A 1 535 ? -1.794 4.170 48.779 1.00 91.81 535 ALA A N 1
ATOM 4117 C CA . ALA A 1 535 ? -0.340 4.132 48.766 1.00 91.81 535 ALA A CA 1
ATOM 4118 C C . ALA A 1 535 ? 0.168 3.399 47.522 1.00 91.81 535 ALA A C 1
ATOM 4120 O O . ALA A 1 535 ? -0.483 2.472 47.034 1.00 91.81 535 ALA A O 1
ATOM 4121 N N . SER A 1 536 ? 1.342 3.815 47.051 1.00 91.81 536 SER A N 1
ATOM 4122 C CA . SER A 1 536 ? 1.997 3.214 45.896 1.00 91.81 536 SER A CA 1
ATOM 4123 C C . SER A 1 536 ? 2.626 1.857 46.217 1.00 91.81 536 SER A C 1
ATOM 4125 O O . SER A 1 536 ? 3.098 1.618 47.331 1.00 91.81 536 SER A O 1
ATOM 4127 N N . THR A 1 537 ? 2.660 0.978 45.217 1.00 90.69 537 THR A N 1
ATOM 4128 C CA . THR A 1 537 ? 3.463 -0.251 45.206 1.00 90.69 537 THR A CA 1
ATOM 4129 C C . THR A 1 537 ? 4.067 -0.438 43.812 1.00 90.69 537 THR A C 1
ATOM 4131 O O . THR A 1 537 ? 3.461 0.027 42.845 1.00 90.69 537 THR A O 1
ATOM 4134 N N . PRO A 1 538 ? 5.177 -1.186 43.661 1.00 87.94 538 PRO A N 1
ATOM 4135 C CA . PRO A 1 538 ? 5.770 -1.434 42.345 1.00 87.94 538 PRO A CA 1
ATOM 4136 C C . PRO A 1 538 ? 4.792 -2.028 41.324 1.00 87.94 538 PRO A C 1
ATOM 4138 O O . PRO A 1 538 ? 4.868 -1.713 40.140 1.00 87.94 538 PRO A O 1
ATOM 4141 N N . GLN A 1 539 ? 3.845 -2.864 41.769 1.00 85.69 539 GLN A N 1
ATOM 4142 C CA . GLN A 1 539 ? 2.829 -3.429 40.880 1.00 85.69 539 GLN A CA 1
ATOM 4143 C C . GLN A 1 539 ? 1.838 -2.364 40.393 1.00 85.69 539 GLN A C 1
ATOM 4145 O O . GLN A 1 539 ? 1.509 -2.339 39.213 1.00 85.69 539 GLN A O 1
ATOM 4150 N N . ILE A 1 540 ? 1.382 -1.477 41.283 1.00 86.06 540 ILE A N 1
ATOM 4151 C CA . ILE A 1 540 ? 0.471 -0.378 40.924 1.00 86.06 540 ILE A CA 1
ATOM 4152 C C . ILE A 1 540 ? 1.166 0.580 39.952 1.00 86.06 540 ILE A C 1
ATOM 4154 O O . ILE A 1 540 ? 0.587 0.938 38.934 1.00 86.06 540 ILE A O 1
ATOM 4158 N N . GLU A 1 541 ? 2.423 0.937 40.223 1.00 86.25 541 GLU A N 1
ATOM 4159 C CA . GLU A 1 541 ? 3.225 1.791 39.337 1.00 86.25 541 GLU A CA 1
ATOM 4160 C C . GLU A 1 541 ? 3.423 1.147 37.961 1.00 86.25 541 GLU A C 1
ATOM 4162 O O . GLU A 1 541 ? 3.301 1.823 36.944 1.00 86.25 541 GLU A O 1
ATOM 4167 N N . THR A 1 542 ? 3.667 -0.167 37.922 1.00 84.88 542 THR A N 1
ATOM 4168 C CA . THR A 1 542 ? 3.791 -0.925 36.667 1.00 84.88 542 THR A CA 1
ATOM 4169 C C . THR A 1 542 ? 2.490 -0.892 35.870 1.00 84.88 542 THR A C 1
ATOM 4171 O O . THR A 1 542 ? 2.513 -0.609 34.677 1.00 84.88 542 THR A O 1
ATOM 4174 N N . ASN A 1 543 ? 1.358 -1.138 36.526 1.00 85.75 543 ASN A N 1
ATOM 4175 C CA . ASN A 1 543 ? 0.034 -1.102 35.912 1.00 85.75 543 ASN A CA 1
ATOM 4176 C C . ASN A 1 543 ? -0.282 0.280 35.315 1.00 85.75 543 ASN A C 1
ATOM 4178 O O . ASN A 1 543 ? -0.639 0.385 34.145 1.00 85.75 543 ASN A O 1
ATOM 4182 N N . MET A 1 544 ? -0.054 1.344 36.091 1.00 86.56 544 MET A N 1
ATOM 4183 C CA . MET A 1 544 ? -0.213 2.728 35.630 1.00 86.56 544 MET A CA 1
ATOM 4184 C C . MET A 1 544 ? 0.703 3.048 34.438 1.00 86.56 544 MET A C 1
ATOM 4186 O O . MET A 1 544 ? 0.286 3.711 33.492 1.00 86.56 544 MET A O 1
ATOM 4190 N N . ALA A 1 545 ? 1.948 2.562 34.453 1.00 86.06 545 ALA A N 1
ATOM 4191 C CA . ALA A 1 545 ? 2.888 2.768 33.355 1.00 86.06 545 ALA A CA 1
ATOM 4192 C C . ALA A 1 545 ? 2.476 2.031 32.068 1.00 86.06 545 ALA A C 1
ATOM 4194 O O . ALA A 1 545 ? 2.644 2.586 30.984 1.00 86.06 545 ALA A O 1
ATOM 4195 N N . ILE A 1 546 ? 1.925 0.815 32.177 1.00 85.31 546 ILE A N 1
ATOM 4196 C CA . ILE A 1 546 ? 1.379 0.065 31.032 1.00 85.31 546 ILE A CA 1
ATOM 4197 C C . ILE A 1 546 ? 0.248 0.861 30.382 1.00 85.31 546 ILE A C 1
ATOM 4199 O O . ILE A 1 546 ? 0.280 1.092 29.177 1.00 85.31 546 ILE A O 1
ATOM 4203 N N . GLU A 1 547 ? -0.709 1.331 31.179 1.00 87.19 547 GLU A N 1
ATOM 4204 C CA . GLU A 1 547 ? -1.846 2.111 30.692 1.00 87.19 547 GLU A CA 1
ATOM 4205 C C . GLU A 1 547 ? -1.404 3.411 30.009 1.00 87.19 547 GLU A C 1
ATOM 4207 O O . GLU A 1 547 ? -1.846 3.712 28.903 1.00 87.19 547 GLU A O 1
ATOM 4212 N N . HIS A 1 548 ? -0.469 4.149 30.614 1.00 87.69 548 HIS A N 1
ATOM 4213 C CA . HIS A 1 548 ? 0.092 5.354 30.001 1.00 87.69 548 HIS A CA 1
ATOM 4214 C C . HIS A 1 548 ? 0.810 5.054 28.677 1.00 87.69 548 HIS A C 1
ATOM 4216 O O . HIS A 1 548 ? 0.701 5.834 27.732 1.00 87.69 548 HIS A O 1
ATOM 4222 N N . GLY A 1 549 ? 1.540 3.937 28.599 1.00 89.50 549 GLY A N 1
ATOM 4223 C CA . GLY A 1 549 ? 2.224 3.507 27.381 1.00 89.50 549 GLY A CA 1
ATOM 4224 C C . GLY A 1 549 ? 1.252 3.141 26.259 1.00 89.50 549 GLY A C 1
ATOM 4225 O O . GLY A 1 549 ? 1.431 3.591 25.132 1.00 89.50 549 GLY A O 1
ATOM 4226 N N . LEU A 1 550 ? 0.199 2.379 26.561 1.00 91.25 550 LEU A N 1
ATOM 4227 C CA . LEU A 1 550 ? -0.808 1.985 25.571 1.00 91.25 550 LEU A CA 1
ATOM 4228 C C . LEU A 1 550 ? -1.670 3.166 25.119 1.00 91.25 550 LEU A C 1
ATOM 4230 O O . LEU A 1 550 ? -1.916 3.304 23.924 1.00 91.25 550 LEU A O 1
ATOM 4234 N N . LEU A 1 551 ? -2.047 4.070 26.031 1.00 92.00 551 LEU A N 1
ATOM 4235 C CA . LEU A 1 551 ? -2.700 5.328 25.665 1.00 92.00 551 LEU A CA 1
ATOM 4236 C C . LEU A 1 551 ? -1.805 6.172 24.749 1.00 92.00 551 LEU A C 1
ATOM 4238 O O . LEU A 1 551 ? -2.282 6.705 23.752 1.00 92.00 551 LEU A O 1
ATOM 4242 N N . TYR A 1 552 ? -0.505 6.269 25.045 1.00 92.56 552 TYR A N 1
ATOM 4243 C CA . TYR A 1 552 ? 0.430 6.969 24.165 1.00 92.56 552 TYR A CA 1
ATOM 4244 C C . TYR A 1 552 ? 0.444 6.351 22.763 1.00 92.56 552 TYR A C 1
ATOM 4246 O O . TYR A 1 552 ? 0.313 7.082 21.787 1.00 92.56 552 TYR A O 1
ATOM 4254 N N . LEU A 1 553 ? 0.548 5.026 22.645 1.00 93.81 553 LEU A N 1
ATOM 4255 C CA . LEU A 1 553 ? 0.518 4.360 21.342 1.00 93.81 553 LEU A CA 1
ATOM 4256 C C . LEU A 1 553 ? -0.802 4.622 20.604 1.00 93.81 553 LEU A C 1
ATOM 4258 O O . LEU A 1 553 ? -0.771 5.011 19.443 1.00 93.81 553 LEU A O 1
ATOM 4262 N N . TYR A 1 554 ? -1.940 4.506 21.284 1.00 93.94 554 TYR A N 1
ATOM 4263 C CA . TYR A 1 554 ? -3.267 4.763 20.718 1.00 93.94 554 TYR A CA 1
ATOM 4264 C C . TYR A 1 554 ? -3.416 6.185 20.156 1.00 93.94 554 TYR A C 1
ATOM 4266 O O . TYR A 1 554 ? -3.940 6.374 19.061 1.00 93.94 554 TYR A O 1
ATOM 4274 N N . LEU A 1 555 ? -2.906 7.193 20.867 1.00 92.31 555 LEU A N 1
ATOM 4275 C CA . LEU A 1 555 ? -2.957 8.590 20.418 1.00 92.31 555 LEU A CA 1
ATOM 4276 C C . LEU A 1 555 ? -1.958 8.914 19.295 1.00 92.31 555 LEU A C 1
ATOM 4278 O O . LEU A 1 555 ? -2.025 9.999 18.726 1.00 92.31 555 LEU A O 1
ATOM 4282 N N . ASN A 1 556 ? -1.013 8.017 19.001 1.00 92.19 556 ASN A N 1
ATOM 4283 C CA . ASN A 1 556 ? 0.046 8.232 18.009 1.00 92.19 556 ASN A CA 1
ATOM 4284 C C . ASN A 1 556 ? -0.062 7.298 16.791 1.00 92.19 556 ASN A C 1
ATOM 4286 O O . ASN A 1 556 ? 0.871 7.259 15.985 1.00 92.19 556 ASN A O 1
ATOM 4290 N N . GLN A 1 557 ? -1.164 6.556 16.639 1.00 93.25 557 GLN A N 1
ATOM 4291 C CA . GLN A 1 557 ? -1.425 5.837 15.393 1.00 93.25 557 GLN A CA 1
ATOM 4292 C C . GLN A 1 557 ? -1.745 6.840 14.282 1.00 93.25 557 GLN A C 1
ATOM 4294 O O . GLN A 1 557 ? -2.465 7.820 14.483 1.00 93.25 557 GLN A O 1
ATOM 4299 N N . LEU A 1 558 ? -1.180 6.611 13.103 1.00 90.75 558 LEU A N 1
ATOM 4300 C CA . LEU A 1 558 ? -1.444 7.414 11.920 1.00 90.75 558 LEU A CA 1
ATOM 4301 C C . LEU A 1 558 ? -2.792 7.013 11.295 1.00 90.75 558 LEU A C 1
ATOM 4303 O O . LEU A 1 558 ? -3.211 5.865 11.440 1.00 90.75 558 LEU A O 1
ATOM 4307 N N . PRO A 1 559 ? -3.449 7.906 10.528 1.00 87.38 559 PRO A N 1
ATOM 4308 C CA . PRO A 1 559 ? -4.753 7.617 9.916 1.00 87.38 559 PRO A CA 1
ATOM 4309 C C . PRO A 1 559 ? -4.793 6.393 8.990 1.00 87.38 559 PRO A C 1
ATOM 4311 O O . PRO A 1 559 ? -5.864 5.884 8.700 1.00 87.38 559 PRO A O 1
ATOM 4314 N N . ASN A 1 560 ? -3.640 5.927 8.504 1.00 85.12 560 ASN A N 1
ATOM 4315 C CA . ASN A 1 560 ? -3.521 4.729 7.670 1.00 85.12 560 ASN A CA 1
ATOM 4316 C C . ASN A 1 560 ? -3.325 3.432 8.484 1.00 85.12 560 ASN A C 1
ATOM 4318 O O . ASN A 1 560 ? -2.917 2.429 7.908 1.00 85.12 560 ASN A O 1
ATOM 4322 N N . GLY A 1 561 ? -3.489 3.474 9.809 1.00 91.00 561 GLY A N 1
ATOM 4323 C CA . GLY A 1 561 ? -3.289 2.341 10.717 1.00 91.00 561 GLY A CA 1
ATOM 4324 C C . GLY A 1 561 ? -1.833 2.092 11.137 1.00 91.00 561 GLY A C 1
ATOM 4325 O O . GLY A 1 561 ? -1.579 1.327 12.064 1.00 91.00 561 GLY A O 1
ATOM 4326 N N . SER A 1 562 ? -0.852 2.745 10.514 1.00 92.31 562 SER A N 1
ATOM 4327 C CA . SER A 1 562 ? 0.563 2.551 10.861 1.00 92.31 562 SER A CA 1
ATOM 4328 C C . SER A 1 562 ? 1.010 3.386 12.065 1.00 92.31 562 SER A C 1
ATOM 4330 O O . SER A 1 562 ? 0.346 4.341 12.467 1.00 92.31 562 SER A O 1
ATOM 4332 N N . TRP A 1 563 ? 2.183 3.073 12.613 1.00 90.56 563 TRP A N 1
ATOM 4333 C CA . TRP A 1 563 ? 2.898 3.950 13.547 1.00 90.56 563 TRP A CA 1
ATOM 4334 C C . TRP A 1 563 ? 4.172 4.501 12.911 1.00 90.56 563 TRP A C 1
ATOM 4336 O O . TRP A 1 563 ? 4.785 3.858 12.053 1.00 90.56 563 TRP A O 1
ATOM 4346 N N . THR A 1 564 ? 4.566 5.705 13.342 1.00 78.56 564 THR A N 1
ATOM 4347 C CA . THR A 1 564 ? 5.718 6.432 12.792 1.00 78.56 564 THR A CA 1
ATOM 4348 C C . THR A 1 564 ? 6.970 5.559 12.721 1.00 78.56 564 THR A C 1
ATOM 4350 O O . THR A 1 564 ? 7.311 4.842 13.659 1.00 78.56 564 THR A O 1
ATOM 4353 N N . GLY A 1 565 ? 7.680 5.656 11.602 1.00 59.00 565 GLY A N 1
ATOM 4354 C CA . GLY A 1 565 ? 8.999 5.071 11.406 1.00 59.00 565 GLY A CA 1
ATOM 4355 C C . GLY A 1 565 ? 9.875 6.039 10.621 1.00 59.00 565 GLY A C 1
ATOM 4356 O O . GLY A 1 565 ? 9.369 6.913 9.912 1.00 59.00 565 GLY A O 1
ATOM 4357 N N . ASP A 1 566 ? 11.196 5.888 10.725 1.00 53.44 566 ASP A N 1
ATOM 4358 C CA . ASP A 1 566 ? 12.088 6.461 9.716 1.00 53.44 566 ASP A CA 1
ATOM 4359 C C . ASP A 1 566 ? 11.651 5.928 8.341 1.00 53.44 566 ASP A C 1
ATOM 4361 O O . ASP A 1 566 ? 11.102 4.826 8.255 1.00 53.44 566 ASP A O 1
ATOM 4365 N N . SER A 1 567 ? 11.892 6.679 7.261 1.00 52.75 567 SER A N 1
ATOM 4366 C CA . SER A 1 567 ? 11.367 6.426 5.901 1.00 52.75 567 SER A CA 1
ATOM 4367 C C . SER A 1 567 ? 11.651 5.034 5.300 1.00 52.75 567 SER A C 1
ATOM 4369 O O . SER A 1 567 ? 11.258 4.771 4.170 1.00 52.75 567 SER A O 1
ATOM 4371 N N . TYR A 1 568 ? 12.333 4.157 6.033 1.00 53.06 568 TYR A N 1
ATOM 4372 C CA . TYR A 1 568 ? 12.749 2.821 5.640 1.00 53.06 568 TYR A CA 1
ATOM 4373 C C . TYR A 1 568 ? 12.007 1.665 6.337 1.00 53.06 568 TYR A C 1
ATOM 4375 O O . TYR A 1 568 ? 12.186 0.538 5.888 1.00 53.06 568 TYR A O 1
ATOM 4383 N N . ASN A 1 569 ? 11.210 1.860 7.406 1.00 71.00 569 ASN A N 1
ATOM 4384 C CA . ASN A 1 569 ? 10.687 0.694 8.150 1.00 71.00 569 ASN A CA 1
ATOM 4385 C C . ASN A 1 569 ? 9.355 0.892 8.909 1.00 71.00 569 ASN A C 1
ATOM 4387 O O . ASN A 1 569 ? 9.294 0.745 10.130 1.00 71.00 569 ASN A O 1
ATOM 4391 N N . TYR A 1 570 ? 8.272 1.169 8.178 1.00 83.75 570 TYR A N 1
ATOM 4392 C CA . TYR A 1 570 ? 6.926 1.289 8.760 1.00 83.75 570 TYR A CA 1
ATOM 4393 C C . TYR A 1 570 ? 6.331 -0.044 9.255 1.00 83.75 570 TYR A C 1
ATOM 4395 O O . TYR A 1 570 ? 5.475 -0.055 10.138 1.00 83.75 570 TYR A O 1
ATOM 4403 N N . ILE A 1 571 ? 6.782 -1.182 8.717 1.00 90.88 571 ILE A N 1
ATOM 4404 C CA . ILE A 1 571 ? 6.302 -2.518 9.110 1.00 90.88 571 ILE A CA 1
ATOM 4405 C C . ILE A 1 571 ? 6.753 -2.850 10.535 1.00 90.88 571 ILE A C 1
ATOM 4407 O O . ILE A 1 571 ? 5.926 -3.176 11.386 1.00 90.88 571 ILE A O 1
ATOM 4411 N N . GLY A 1 572 ? 8.047 -2.698 10.837 1.00 87.25 572 GLY A N 1
ATOM 4412 C CA . GLY A 1 572 ? 8.571 -2.944 12.180 1.00 87.25 572 GLY A CA 1
ATOM 4413 C C . GLY A 1 572 ? 8.035 -1.949 13.214 1.00 87.25 572 GLY A C 1
ATOM 4414 O O . GLY A 1 572 ? 7.686 -2.347 14.329 1.00 87.25 572 GLY A O 1
ATOM 4415 N N . SER A 1 573 ? 7.917 -0.667 12.844 1.00 88.38 573 SER A N 1
ATOM 4416 C CA . SER A 1 573 ? 7.366 0.360 13.735 1.00 88.38 573 SER A CA 1
ATOM 4417 C C . SER A 1 573 ? 5.871 0.203 13.996 1.00 88.38 573 SER A C 1
ATOM 4419 O O . SER A 1 573 ? 5.412 0.676 15.027 1.00 88.38 573 SER A O 1
ATOM 4421 N N . THR A 1 574 ? 5.132 -0.493 13.128 1.00 93.62 574 THR A N 1
ATOM 4422 C CA . THR A 1 574 ? 3.718 -0.853 13.339 1.00 93.62 574 THR A CA 1
ATOM 4423 C C . THR A 1 574 ? 3.578 -2.158 14.132 1.00 93.62 574 THR A C 1
ATOM 4425 O O . THR A 1 574 ? 2.754 -2.239 15.041 1.00 93.62 574 THR A O 1
ATOM 4428 N N . GLY A 1 575 ? 4.420 -3.164 13.867 1.00 92.00 575 GLY A N 1
ATOM 4429 C CA . GLY A 1 575 ? 4.353 -4.462 14.549 1.00 92.00 575 GLY A CA 1
ATOM 4430 C C . GLY A 1 575 ? 4.617 -4.396 16.061 1.00 92.00 575 GLY A C 1
ATOM 4431 O O . GLY A 1 575 ? 3.967 -5.095 16.833 1.00 92.00 575 GLY A O 1
ATOM 4432 N N . LEU A 1 576 ? 5.525 -3.530 16.529 1.00 89.25 576 LEU A N 1
ATOM 4433 C CA . LEU A 1 576 ? 5.829 -3.403 17.967 1.00 89.25 576 LEU A CA 1
ATOM 4434 C C . LEU A 1 576 ? 4.677 -2.799 18.806 1.00 89.25 576 LEU A C 1
ATOM 4436 O O . LEU A 1 576 ? 4.382 -3.337 19.882 1.00 89.25 576 LEU A O 1
ATOM 4440 N N . PRO A 1 577 ? 4.018 -1.704 18.376 1.00 93.44 577 PRO A N 1
ATOM 4441 C CA . PRO A 1 577 ? 2.789 -1.227 19.001 1.00 93.44 577 PRO A CA 1
ATOM 4442 C C . PRO A 1 577 ? 1.678 -2.276 19.028 1.00 93.44 577 PRO A C 1
ATOM 4444 O O . PRO A 1 577 ? 1.101 -2.488 20.093 1.00 93.44 577 PRO A O 1
ATOM 4447 N N . LEU A 1 578 ? 1.436 -2.981 17.916 1.00 95.62 578 LEU A N 1
ATOM 4448 C CA . LEU A 1 578 ? 0.444 -4.063 17.852 1.00 95.62 578 LEU A CA 1
ATOM 4449 C C . LEU A 1 578 ? 0.711 -5.136 18.909 1.00 95.62 578 LEU A C 1
ATOM 4451 O O . LEU A 1 578 ? -0.151 -5.395 19.748 1.00 95.62 578 LEU A O 1
ATOM 4455 N N . LEU A 1 579 ? 1.951 -5.630 18.983 1.00 90.50 579 LEU A N 1
ATOM 4456 C CA . LEU A 1 579 ? 2.364 -6.582 20.015 1.00 90.50 579 LEU A CA 1
ATOM 4457 C C . LEU A 1 579 ? 2.120 -6.052 21.430 1.00 90.50 579 LEU A C 1
ATOM 4459 O O . LEU A 1 579 ? 1.802 -6.819 22.336 1.00 90.50 579 LEU A O 1
ATOM 4463 N N . SER A 1 580 ? 2.268 -4.745 21.651 1.00 89.25 580 SER A N 1
ATOM 4464 C CA . SER A 1 580 ? 2.020 -4.138 22.960 1.00 89.25 580 SER A CA 1
ATOM 4465 C C . SER A 1 580 ? 0.538 -4.197 23.338 1.00 89.25 580 SER A C 1
ATOM 4467 O O . SER A 1 580 ? 0.226 -4.538 24.481 1.00 89.25 580 SER A O 1
ATOM 4469 N N . PHE A 1 581 ? -0.374 -3.926 22.405 1.00 92.88 581 PHE A N 1
ATOM 4470 C CA . PHE A 1 581 ? -1.817 -4.059 22.624 1.00 92.88 581 PHE A CA 1
ATOM 4471 C C . PHE A 1 581 ? -2.234 -5.523 22.809 1.00 92.88 581 PHE A C 1
ATOM 4473 O O . PHE A 1 581 ? -2.870 -5.868 23.812 1.00 92.88 581 PHE A O 1
ATOM 4480 N N . GLU A 1 582 ? -1.801 -6.399 21.905 1.00 92.19 582 GLU A N 1
ATOM 4481 C CA . GLU A 1 582 ? -2.150 -7.822 21.881 1.00 92.19 582 GLU A CA 1
ATOM 4482 C C . GLU A 1 582 ? -1.713 -8.526 23.164 1.00 92.19 582 GLU A C 1
ATOM 4484 O O . GLU A 1 582 ? -2.492 -9.252 23.787 1.00 92.19 582 GLU A O 1
ATOM 4489 N N . GLU A 1 583 ? -0.489 -8.265 23.627 1.00 86.50 583 GLU A N 1
ATOM 4490 C CA . GLU A 1 583 ? 0.063 -8.810 24.871 1.00 86.50 583 GLU A CA 1
ATOM 4491 C C . GLU A 1 583 ? -0.658 -8.336 26.131 1.00 86.50 583 GLU A C 1
ATOM 4493 O O . GLU A 1 583 ? -0.533 -8.976 27.175 1.00 86.50 583 GLU A O 1
ATOM 4498 N N . ASN A 1 584 ? -1.410 -7.240 26.049 1.00 87.62 584 ASN A N 1
ATOM 4499 C CA . ASN A 1 584 ? -2.293 -6.789 27.118 1.00 87.62 584 ASN A CA 1
ATOM 4500 C C . ASN A 1 584 ? -3.768 -7.127 26.844 1.00 87.62 584 ASN A C 1
ATOM 4502 O O . ASN A 1 584 ? -4.658 -6.600 27.509 1.00 87.62 584 ASN A O 1
ATOM 4506 N N . GLY A 1 585 ? -4.014 -8.064 25.922 1.00 87.44 585 GLY A N 1
ATOM 4507 C CA . GLY A 1 585 ? -5.302 -8.708 25.673 1.00 87.44 585 GLY A CA 1
ATOM 4508 C C . GLY A 1 585 ? -6.232 -7.960 24.723 1.00 87.44 585 GLY A C 1
ATOM 4509 O O . GLY A 1 585 ? -7.397 -8.341 24.636 1.00 87.44 585 GLY A O 1
ATOM 4510 N N . HIS A 1 586 ? -5.732 -6.947 24.015 1.00 90.88 586 HIS A N 1
ATOM 4511 C CA . HIS A 1 586 ? -6.468 -6.227 22.975 1.00 90.88 586 HIS A CA 1
ATOM 4512 C C . HIS A 1 586 ? -6.207 -6.893 21.629 1.00 90.88 586 HIS A C 1
ATOM 4514 O O . HIS A 1 586 ? -5.126 -6.762 21.066 1.00 90.88 586 HIS A O 1
ATOM 4520 N N . LEU A 1 587 ? -7.171 -7.678 21.162 1.00 91.19 587 LEU A N 1
ATOM 4521 C CA . LEU A 1 587 ? -7.049 -8.519 19.971 1.00 91.19 587 LEU A CA 1
ATOM 4522 C C . LEU A 1 587 ? -7.997 -8.014 18.876 1.00 91.19 587 LEU A C 1
ATOM 4524 O O . LEU A 1 587 ? -9.049 -7.464 19.212 1.00 91.19 587 LEU A O 1
ATOM 4528 N N . PRO A 1 588 ? -7.713 -8.257 17.582 1.00 88.50 588 PRO A N 1
ATOM 4529 C CA . PRO A 1 588 ? -8.606 -7.843 16.493 1.00 88.50 588 PRO A CA 1
ATOM 4530 C C . PRO A 1 588 ? -9.996 -8.486 16.566 1.00 88.50 588 PRO A C 1
ATOM 4532 O O . PRO A 1 588 ? -10.961 -7.937 16.033 1.00 88.50 588 PRO A O 1
ATOM 4535 N N . THR A 1 589 ? -10.121 -9.628 17.246 1.00 86.38 589 THR A N 1
ATOM 4536 C CA . THR A 1 589 ? -11.391 -10.336 17.452 1.00 86.38 589 THR A CA 1
ATOM 4537 C C . THR A 1 589 ? -12.206 -9.800 18.630 1.00 86.38 589 THR A C 1
ATOM 4539 O O . THR A 1 589 ? -13.318 -10.272 18.866 1.00 86.38 589 THR A O 1
ATOM 4542 N N . ASN A 1 590 ? -11.662 -8.871 19.423 1.00 89.19 590 ASN A N 1
ATOM 4543 C CA . ASN A 1 590 ? -12.399 -8.292 20.538 1.00 89.19 590 ASN A CA 1
ATOM 4544 C C . ASN A 1 590 ? -13.562 -7.441 20.021 1.00 89.19 590 ASN A C 1
ATOM 4546 O O . ASN A 1 590 ? -13.504 -6.826 18.954 1.00 89.19 590 ASN A O 1
ATOM 4550 N N . ASN A 1 591 ? -14.636 -7.396 20.808 1.00 86.62 591 ASN A N 1
ATOM 4551 C CA . ASN A 1 591 ? -15.762 -6.529 20.510 1.00 86.62 591 ASN A CA 1
ATOM 4552 C C . ASN A 1 591 ? -15.349 -5.072 20.751 1.00 86.62 591 ASN A C 1
ATOM 4554 O O . ASN A 1 591 ? -15.158 -4.666 21.900 1.00 86.62 591 ASN A O 1
ATOM 4558 N N . TYR A 1 592 ? -15.259 -4.298 19.671 1.00 84.94 592 TYR A N 1
ATOM 4559 C CA . TYR A 1 592 ? -14.878 -2.887 19.698 1.00 84.94 592 TYR A CA 1
ATOM 4560 C C . TYR A 1 592 ? -15.866 -2.012 20.491 1.00 84.94 592 TYR A C 1
ATOM 4562 O O . TYR A 1 592 ? -15.488 -0.948 20.956 1.00 84.94 592 TYR A O 1
ATOM 4570 N N . ASN A 1 593 ? -17.097 -2.478 20.750 1.00 81.94 593 ASN A N 1
ATOM 4571 C CA . ASN A 1 593 ? -18.038 -1.801 21.656 1.00 81.94 593 ASN A CA 1
ATOM 4572 C C . ASN A 1 593 ? -17.641 -1.897 23.138 1.00 81.94 593 ASN A C 1
ATOM 4574 O O . ASN A 1 593 ? -18.219 -1.210 23.968 1.00 81.94 593 ASN A O 1
ATOM 4578 N N . SER A 1 594 ? -16.699 -2.770 23.487 1.00 83.12 594 SER A N 1
ATOM 4579 C CA . SER A 1 594 ? -16.246 -2.981 24.871 1.00 83.12 594 SER A CA 1
ATOM 4580 C C . SER A 1 594 ? -14.734 -2.860 25.044 1.00 83.12 594 SER A C 1
ATOM 4582 O O . SER A 1 594 ? -14.232 -2.900 26.165 1.00 83.12 594 SER A O 1
ATOM 4584 N N . ASP A 1 595 ? -14.005 -2.747 23.936 1.00 90.25 595 ASP A N 1
ATOM 4585 C CA . ASP A 1 595 ? -12.557 -2.640 23.906 1.00 90.25 595 ASP A CA 1
ATOM 4586 C C . ASP A 1 595 ? -12.153 -1.514 22.958 1.00 90.25 595 ASP A C 1
ATOM 4588 O O . ASP A 1 595 ? -12.094 -1.690 21.740 1.00 90.25 595 ASP A O 1
ATOM 4592 N N . ILE A 1 596 ? -11.846 -0.364 23.555 1.00 92.69 596 ILE A N 1
ATOM 4593 C CA . ILE A 1 596 ? -11.478 0.865 22.852 1.00 92.69 596 ILE A CA 1
ATOM 4594 C C . ILE A 1 596 ? -10.240 0.711 21.955 1.00 92.69 596 ILE A C 1
ATOM 4596 O O . ILE A 1 596 ? -10.064 1.495 21.030 1.00 92.69 596 ILE A O 1
ATOM 4600 N N . TYR A 1 597 ? -9.381 -0.288 22.196 1.00 93.69 597 TYR A N 1
ATOM 4601 C CA . TYR A 1 597 ? -8.173 -0.512 21.398 1.00 93.69 597 TYR A CA 1
ATOM 4602 C C . TYR A 1 597 ? -8.370 -1.519 20.258 1.00 93.69 597 TYR A C 1
ATOM 4604 O O . TYR A 1 597 ? -7.539 -1.568 19.354 1.00 93.69 597 TYR A O 1
ATOM 4612 N N . ALA A 1 598 ? -9.445 -2.314 20.266 1.00 91.44 598 ALA A N 1
ATOM 4613 C CA . ALA A 1 598 ? -9.617 -3.432 19.333 1.00 91.44 598 ALA A CA 1
ATOM 4614 C C . ALA A 1 598 ? -9.675 -2.997 17.858 1.00 91.44 598 ALA A C 1
ATOM 4616 O O . ALA A 1 598 ? -9.106 -3.657 16.990 1.00 91.44 598 ALA A O 1
ATOM 4617 N N . GLU A 1 599 ? -10.340 -1.877 17.576 1.00 88.81 599 GLU A N 1
ATOM 4618 C CA . GLU A 1 599 ? -10.431 -1.293 16.232 1.00 88.81 599 GLU A CA 1
ATOM 4619 C C . GLU A 1 599 ? -9.057 -0.850 15.715 1.00 88.81 599 GLU A C 1
ATOM 4621 O O . GLU A 1 599 ? -8.652 -1.226 14.624 1.00 88.81 599 GLU A O 1
ATOM 4626 N N . TYR A 1 600 ? -8.275 -0.172 16.550 1.00 91.12 600 TYR A N 1
ATOM 4627 C CA . TYR A 1 600 ? -6.939 0.331 16.216 1.00 91.12 600 TYR A CA 1
ATOM 4628 C C . TYR A 1 600 ? -5.916 -0.792 16.020 1.00 91.12 600 TYR A C 1
ATOM 4630 O O . TYR A 1 600 ? -5.044 -0.701 15.153 1.00 91.12 600 TYR A O 1
ATOM 4638 N N . VAL A 1 601 ? -6.049 -1.885 16.780 1.00 94.31 601 VAL A N 1
ATOM 4639 C CA . VAL A 1 601 ? -5.299 -3.125 16.535 1.00 94.31 601 VAL A CA 1
ATOM 4640 C C . VAL A 1 601 ? -5.637 -3.681 15.152 1.00 94.31 601 VAL A C 1
ATOM 4642 O O . VAL A 1 601 ? -4.731 -4.015 14.391 1.00 94.31 601 VAL A O 1
ATOM 4645 N N . ARG A 1 602 ? -6.923 -3.728 14.785 1.00 91.50 602 ARG A N 1
ATOM 4646 C CA . ARG A 1 602 ? -7.354 -4.190 13.460 1.00 91.50 602 ARG A CA 1
ATOM 4647 C C . ARG A 1 602 ? -6.811 -3.301 12.341 1.00 91.50 602 ARG A C 1
ATOM 4649 O O . ARG A 1 602 ? -6.264 -3.834 11.382 1.00 91.50 602 ARG A O 1
ATOM 4656 N N . GLU A 1 603 ? -6.867 -1.981 12.490 1.00 91.31 603 GLU A N 1
ATOM 4657 C CA . GLU A 1 603 ? -6.327 -1.043 11.497 1.00 91.31 603 GLU A CA 1
ATOM 4658 C C . GLU A 1 603 ? -4.811 -1.184 11.308 1.00 91.31 603 GLU A C 1
ATOM 4660 O O . GLU A 1 603 ? -4.313 -1.152 10.182 1.00 91.31 603 GLU A O 1
ATOM 4665 N N . GLY A 1 604 ? -4.056 -1.427 12.382 1.00 94.12 604 GLY A N 1
ATOM 4666 C CA . GLY A 1 604 ? -2.625 -1.702 12.257 1.00 94.12 604 GLY A CA 1
ATOM 4667 C C . GLY A 1 604 ? -2.327 -3.027 11.555 1.00 94.12 604 GLY A C 1
ATOM 4668 O O . GLY A 1 604 ? -1.418 -3.087 10.727 1.00 94.12 604 GLY A O 1
ATOM 4669 N N . LEU A 1 605 ? -3.100 -4.082 11.827 1.00 94.56 605 LEU A N 1
ATOM 4670 C CA . LEU A 1 605 ? -2.961 -5.363 11.124 1.00 94.56 605 LEU A CA 1
ATOM 4671 C C . LEU A 1 605 ? -3.343 -5.231 9.640 1.00 94.56 605 LEU A C 1
ATOM 4673 O O . LEU A 1 605 ? -2.622 -5.742 8.781 1.00 94.56 605 LEU A O 1
ATOM 4677 N N . ASN A 1 606 ? -4.411 -4.488 9.332 1.00 91.06 606 ASN A N 1
ATOM 4678 C CA . ASN A 1 606 ? -4.811 -4.153 7.963 1.00 91.06 606 ASN A CA 1
ATOM 4679 C C . ASN A 1 606 ? -3.685 -3.427 7.222 1.00 91.06 606 ASN A C 1
ATOM 4681 O O . ASN A 1 606 ? -3.409 -3.751 6.066 1.00 91.06 606 ASN A O 1
ATOM 4685 N N . TYR A 1 607 ? -3.000 -2.487 7.881 1.00 92.31 607 TYR A N 1
ATOM 4686 C CA . TYR A 1 607 ? -1.842 -1.808 7.307 1.00 92.31 607 TYR A CA 1
ATOM 4687 C C . TYR A 1 607 ? -0.714 -2.789 6.968 1.00 92.31 607 TYR A C 1
ATOM 4689 O O . TYR A 1 607 ? -0.199 -2.753 5.848 1.00 92.31 607 TYR A O 1
ATOM 4697 N N . LEU A 1 608 ? -0.342 -3.682 7.896 1.00 93.56 608 LEU A N 1
ATOM 4698 C CA . LEU A 1 608 ? 0.700 -4.686 7.648 1.00 93.56 608 LEU A CA 1
ATOM 4699 C C . LEU A 1 608 ? 0.354 -5.546 6.425 1.00 93.56 608 LEU A C 1
ATOM 4701 O O . LEU A 1 608 ? 1.150 -5.649 5.492 1.00 93.56 608 LEU A O 1
ATOM 4705 N N . LEU A 1 609 ? -0.852 -6.110 6.399 1.00 93.19 609 LEU A N 1
ATOM 4706 C CA . LEU A 1 609 ? -1.297 -7.033 5.354 1.00 93.19 609 LEU A CA 1
ATOM 4707 C C . LEU A 1 609 ? -1.528 -6.345 4.005 1.00 93.19 609 LEU A C 1
ATOM 4709 O O . LEU A 1 609 ? -1.221 -6.922 2.964 1.00 93.19 609 LEU A O 1
ATOM 4713 N N . SER A 1 610 ? -1.969 -5.088 3.995 1.00 87.75 610 SER A N 1
ATOM 4714 C CA . SER A 1 610 ? -2.114 -4.311 2.756 1.00 87.75 610 SER A CA 1
ATOM 4715 C C . SER A 1 610 ? -0.774 -4.024 2.072 1.00 87.75 610 SER A C 1
ATOM 4717 O O . SER A 1 610 ? -0.743 -3.799 0.866 1.00 87.75 610 SER A O 1
ATOM 4719 N N . ASN A 1 611 ? 0.331 -4.064 2.825 1.00 87.75 611 ASN A N 1
ATOM 4720 C CA . ASN A 1 611 ? 1.695 -3.904 2.315 1.00 87.75 611 ASN A CA 1
ATOM 4721 C C . ASN A 1 611 ? 2.410 -5.247 2.077 1.00 87.75 611 ASN A C 1
ATOM 4723 O O . ASN A 1 611 ? 3.598 -5.267 1.756 1.00 87.75 611 ASN A O 1
ATOM 4727 N N . SER A 1 612 ? 1.704 -6.371 2.223 1.00 92.25 612 SER A N 1
ATOM 4728 C CA . SER A 1 612 ? 2.267 -7.696 1.976 1.00 92.25 612 SER A CA 1
ATOM 4729 C C . SER A 1 612 ? 2.480 -7.981 0.486 1.00 92.25 612 SER A C 1
ATOM 4731 O O . SER A 1 612 ? 1.814 -7.430 -0.397 1.00 92.25 612 SER A O 1
ATOM 4733 N N . SER A 1 613 ? 3.425 -8.865 0.195 1.00 91.88 613 SER A N 1
ATOM 4734 C CA . SER A 1 613 ? 3.803 -9.285 -1.154 1.00 91.88 613 SER A CA 1
ATOM 4735 C C . SER A 1 613 ? 4.050 -10.789 -1.202 1.00 91.88 613 SER A C 1
ATOM 4737 O O . SER A 1 613 ? 4.330 -11.412 -0.178 1.00 91.88 613 SER A O 1
ATOM 4739 N N . THR A 1 614 ? 3.952 -11.353 -2.402 1.00 91.75 614 THR A N 1
ATOM 4740 C CA . THR A 1 614 ? 4.194 -12.773 -2.677 1.00 91.75 614 THR A CA 1
ATOM 4741 C C . THR A 1 614 ? 5.517 -12.933 -3.425 1.00 91.75 614 THR A C 1
ATOM 4743 O O . THR A 1 614 ? 5.890 -12.084 -4.239 1.00 91.75 614 THR A O 1
ATOM 4746 N N . MET A 1 615 ? 6.229 -14.029 -3.186 1.00 89.94 615 MET A N 1
ATOM 4747 C CA . MET A 1 615 ? 7.387 -14.449 -3.971 1.00 89.94 615 MET A CA 1
ATOM 4748 C C . MET A 1 615 ? 7.290 -15.927 -4.331 1.00 89.94 615 MET A C 1
ATOM 4750 O O . MET A 1 615 ? 6.811 -16.727 -3.538 1.00 89.94 615 MET A O 1
ATOM 4754 N N . GLY A 1 616 ? 7.794 -16.299 -5.506 1.00 91.56 616 GLY A N 1
ATOM 4755 C CA . GLY A 1 616 ? 7.961 -17.710 -5.841 1.00 91.56 616 GLY A CA 1
ATOM 4756 C C . GLY A 1 616 ? 9.073 -18.330 -4.996 1.00 91.56 616 GLY A C 1
ATOM 4757 O O . GLY A 1 616 ? 10.174 -17.771 -4.916 1.00 91.56 616 GLY A O 1
ATOM 4758 N N . ILE A 1 617 ? 8.799 -19.485 -4.398 1.00 90.00 617 ILE A N 1
ATOM 4759 C CA . ILE A 1 617 ? 9.772 -20.275 -3.641 1.00 90.00 617 ILE A CA 1
ATOM 4760 C C . ILE A 1 617 ? 10.022 -21.617 -4.333 1.00 90.00 617 ILE A C 1
ATOM 4762 O O . ILE A 1 617 ? 9.331 -22.019 -5.266 1.00 90.00 617 ILE A O 1
ATOM 4766 N N . SER A 1 618 ? 11.103 -22.289 -3.948 1.00 89.00 618 SER A N 1
ATOM 4767 C CA . SER A 1 618 ? 11.497 -23.559 -4.559 1.00 89.00 618 SER A CA 1
ATOM 4768 C C . SER A 1 618 ? 12.206 -24.460 -3.558 1.00 89.00 618 SER A C 1
ATOM 4770 O O . SER A 1 618 ? 12.738 -23.998 -2.549 1.00 89.00 618 SER A O 1
ATOM 4772 N N . VAL A 1 619 ? 12.237 -25.758 -3.866 1.00 87.81 619 VAL A N 1
ATOM 4773 C CA . VAL A 1 619 ? 12.965 -26.758 -3.078 1.00 87.81 619 VAL A CA 1
ATOM 4774 C C . VAL A 1 619 ? 14.445 -26.379 -2.978 1.00 87.81 619 VAL A C 1
ATOM 4776 O O . VAL A 1 619 ? 15.092 -26.101 -3.991 1.00 87.81 619 VAL A O 1
ATOM 4779 N N . GLN A 1 620 ? 14.991 -26.421 -1.763 1.00 83.44 620 GLN A N 1
ATOM 4780 C CA . GLN A 1 620 ? 16.393 -26.131 -1.474 1.00 83.44 620 GLN A CA 1
ATOM 4781 C C . GLN A 1 620 ? 17.203 -27.409 -1.251 1.00 83.44 620 GLN A C 1
ATOM 4783 O O . GLN A 1 620 ? 16.679 -28.524 -1.219 1.00 83.44 620 GLN A O 1
ATOM 4788 N N . THR A 1 621 ? 18.523 -27.256 -1.119 1.00 84.19 621 THR A N 1
ATOM 4789 C CA . THR A 1 621 ? 19.425 -28.407 -0.969 1.00 84.19 621 THR A CA 1
ATOM 4790 C C . THR A 1 621 ? 19.263 -29.093 0.392 1.00 84.19 621 THR A C 1
ATOM 4792 O O . THR A 1 621 ? 19.376 -30.319 0.450 1.00 84.19 621 THR A O 1
ATOM 4795 N N . ALA A 1 622 ? 18.995 -28.360 1.480 1.00 81.44 622 ALA A N 1
ATOM 4796 C CA . ALA A 1 622 ? 18.771 -28.949 2.802 1.00 81.44 622 ALA A CA 1
ATOM 4797 C C . ALA A 1 622 ? 17.339 -29.460 3.000 1.00 81.44 622 ALA A C 1
ATOM 4799 O O . ALA A 1 622 ? 17.131 -30.353 3.824 1.00 81.44 622 ALA A O 1
ATOM 4800 N N . GLY A 1 623 ? 16.361 -28.969 2.238 1.00 87.56 623 GLY A N 1
ATOM 4801 C CA . GLY A 1 623 ? 14.990 -29.458 2.321 1.00 87.56 623 GLY A CA 1
ATOM 4802 C C . GLY A 1 623 ? 13.999 -28.676 1.472 1.00 87.56 623 GLY A C 1
ATOM 4803 O O . GLY A 1 623 ? 14.353 -27.726 0.780 1.00 87.56 623 GLY A O 1
ATOM 4804 N N . ASN A 1 624 ? 12.738 -29.108 1.518 1.00 90.94 624 ASN A N 1
ATOM 4805 C CA . ASN A 1 624 ? 11.638 -28.361 0.922 1.00 90.94 624 ASN A CA 1
ATOM 4806 C C . ASN A 1 624 ? 11.097 -27.343 1.943 1.00 90.94 624 ASN A C 1
ATOM 4808 O O . ASN A 1 624 ? 10.598 -27.789 2.982 1.00 90.94 624 ASN A O 1
ATOM 4812 N N . PRO A 1 625 ? 11.217 -26.028 1.692 1.00 91.38 625 PRO A N 1
ATOM 4813 C CA . PRO A 1 625 ? 10.606 -25.012 2.540 1.00 91.38 625 PRO A CA 1
ATOM 4814 C C . PRO A 1 625 ? 9.109 -24.841 2.281 1.00 91.38 625 PRO A C 1
ATOM 4816 O O . PRO A 1 625 ? 8.436 -24.382 3.184 1.00 91.38 625 PRO A O 1
ATOM 4819 N N . ASP A 1 626 ? 8.616 -25.227 1.101 1.00 92.44 626 ASP A N 1
ATOM 4820 C CA . ASP A 1 626 ? 7.213 -25.118 0.683 1.00 92.44 626 ASP A CA 1
ATOM 4821 C C . ASP A 1 626 ? 6.388 -26.261 1.301 1.00 92.44 626 ASP A C 1
ATOM 4823 O O . ASP A 1 626 ? 6.496 -27.429 0.898 1.00 92.44 626 ASP A O 1
ATOM 4827 N N . SER A 1 627 ? 5.658 -25.949 2.366 1.00 89.31 627 SER A N 1
ATOM 4828 C CA . SER A 1 627 ? 5.016 -26.923 3.241 1.00 89.31 627 SER A CA 1
ATOM 4829 C C . SER A 1 627 ? 3.645 -27.376 2.741 1.00 89.31 627 SER A C 1
ATOM 4831 O O . SER A 1 627 ? 3.247 -28.510 3.044 1.00 89.31 627 SER A O 1
ATOM 4833 N N . ASP A 1 628 ? 2.958 -26.556 1.947 1.00 90.25 628 ASP A N 1
ATOM 4834 C CA . ASP A 1 628 ? 1.656 -26.866 1.353 1.00 90.25 628 ASP A CA 1
ATOM 4835 C C . ASP A 1 628 ? 1.714 -27.166 -0.160 1.00 90.25 628 ASP A C 1
ATOM 4837 O O . ASP A 1 628 ? 0.793 -27.788 -0.702 1.00 90.25 628 ASP A O 1
ATOM 4841 N N . GLY A 1 629 ? 2.851 -26.896 -0.804 1.00 91.38 629 GLY A N 1
ATOM 4842 C CA . GLY A 1 629 ? 3.169 -27.299 -2.169 1.00 91.38 629 GLY A CA 1
ATOM 4843 C C . GLY A 1 629 ? 2.610 -26.367 -3.238 1.00 91.38 629 GLY A C 1
ATOM 4844 O O . GLY A 1 629 ? 2.454 -26.808 -4.386 1.00 91.38 629 GLY A O 1
ATOM 4845 N N . ASP A 1 630 ? 2.251 -25.136 -2.885 1.00 90.75 630 ASP A N 1
ATOM 4846 C CA . ASP A 1 630 ? 1.657 -24.167 -3.803 1.00 90.75 630 ASP A CA 1
ATOM 4847 C C . ASP A 1 630 ? 2.709 -23.339 -4.583 1.00 90.75 630 ASP A C 1
ATOM 4849 O O . ASP A 1 630 ? 2.384 -22.694 -5.589 1.00 90.75 630 ASP A O 1
ATOM 4853 N N . GLY A 1 631 ? 3.984 -23.443 -4.184 1.00 92.62 631 GLY A N 1
ATOM 4854 C CA . GLY A 1 631 ? 5.131 -22.766 -4.784 1.00 92.62 631 GLY A CA 1
ATOM 4855 C C . GLY A 1 631 ? 5.287 -21.292 -4.399 1.00 92.62 631 GLY A C 1
ATOM 4856 O O . GLY A 1 631 ? 6.129 -20.606 -4.995 1.00 92.62 631 GLY A O 1
ATOM 4857 N N . ASN A 1 632 ? 4.516 -20.793 -3.435 1.00 92.44 632 ASN A N 1
ATOM 4858 C CA . ASN A 1 632 ? 4.475 -19.396 -3.028 1.00 92.44 632 ASN A CA 1
ATOM 4859 C C . ASN A 1 632 ? 5.011 -19.200 -1.608 1.00 92.44 632 ASN A C 1
ATOM 4861 O O . ASN A 1 632 ? 4.936 -20.051 -0.735 1.00 92.44 632 ASN A O 1
ATOM 4865 N N . GLY A 1 633 ? 5.597 -18.032 -1.385 1.00 94.56 633 GLY A N 1
ATOM 4866 C CA . GLY A 1 633 ? 5.909 -17.524 -0.061 1.00 94.56 633 GLY A CA 1
ATOM 4867 C C . GLY A 1 633 ? 5.390 -16.100 0.084 1.00 94.56 633 GLY A C 1
ATOM 4868 O O . GLY A 1 633 ? 5.320 -15.358 -0.900 1.00 94.56 633 GLY A O 1
ATOM 4869 N N . ALA A 1 634 ? 5.075 -15.690 1.308 1.00 95.81 634 ALA A N 1
ATOM 4870 C CA . ALA A 1 634 ? 4.538 -14.367 1.613 1.00 95.81 634 ALA A CA 1
ATOM 4871 C C . ALA A 1 634 ? 5.453 -13.588 2.564 1.00 95.81 634 ALA A C 1
ATOM 4873 O O . ALA A 1 634 ? 6.137 -14.149 3.415 1.00 95.81 634 ALA A O 1
ATOM 4874 N N . TYR A 1 635 ? 5.486 -12.265 2.429 1.00 94.69 635 TYR A N 1
ATOM 4875 C CA . TYR A 1 635 ? 6.248 -11.400 3.330 1.00 94.69 635 TYR A CA 1
ATOM 4876 C C . TYR A 1 635 ? 5.613 -10.015 3.453 1.00 94.69 635 TYR A C 1
ATOM 4878 O O . TYR A 1 635 ? 4.907 -9.544 2.563 1.00 94.69 635 TYR A O 1
ATOM 4886 N N . LEU A 1 636 ? 5.892 -9.345 4.571 1.00 93.38 636 LEU A N 1
ATOM 4887 C CA . LEU A 1 636 ? 5.453 -7.975 4.861 1.00 93.38 636 LEU A CA 1
ATOM 4888 C C . LEU A 1 636 ? 6.507 -6.933 4.472 1.00 93.38 636 LEU A C 1
ATOM 4890 O O . LEU A 1 636 ? 6.184 -5.782 4.203 1.00 93.38 636 LEU A O 1
ATOM 4894 N N . SER A 1 637 ? 7.787 -7.311 4.487 1.00 90.38 637 SER A N 1
ATOM 4895 C CA . SER A 1 637 ? 8.905 -6.432 4.142 1.00 90.38 637 SER A CA 1
ATOM 4896 C C . SER A 1 637 ? 10.071 -7.227 3.573 1.00 90.38 637 SER A C 1
ATOM 4898 O O . SER A 1 637 ? 10.306 -8.364 3.974 1.00 90.38 637 SER A O 1
ATOM 4900 N N . TYR A 1 638 ? 10.844 -6.600 2.683 1.00 88.00 638 TYR A N 1
ATOM 4901 C CA . TYR A 1 638 ? 12.098 -7.181 2.207 1.00 88.00 638 TYR A CA 1
ATOM 4902 C C . TYR A 1 638 ? 13.185 -7.251 3.292 1.00 88.00 638 TYR A C 1
ATOM 4904 O O . TYR A 1 638 ? 14.136 -8.010 3.119 1.00 88.00 638 TYR A O 1
ATOM 4912 N N . ASP A 1 639 ? 13.057 -6.489 4.384 1.00 87.19 639 ASP A N 1
ATOM 4913 C CA . ASP A 1 639 ? 13.956 -6.518 5.546 1.00 87.19 639 ASP A CA 1
ATOM 4914 C C . ASP A 1 639 ? 13.471 -7.543 6.585 1.00 87.19 639 ASP A C 1
ATOM 4916 O O . ASP A 1 639 ? 12.382 -7.402 7.139 1.00 87.19 639 ASP A O 1
ATOM 4920 N N . ASN A 1 640 ? 14.297 -8.538 6.908 1.00 85.00 640 ASN A N 1
ATOM 4921 C CA . ASN A 1 640 ? 14.000 -9.603 7.867 1.00 85.00 640 ASN A CA 1
ATOM 4922 C C . ASN A 1 640 ? 13.755 -9.104 9.301 1.00 85.00 640 ASN A C 1
ATOM 4924 O O . ASN A 1 640 ? 13.026 -9.764 10.042 1.00 85.00 640 ASN A O 1
ATOM 4928 N N . TYR A 1 641 ? 14.297 -7.949 9.710 1.00 84.94 641 TYR A N 1
ATOM 4929 C CA . TYR A 1 641 ? 13.939 -7.352 11.005 1.00 84.94 641 TYR A CA 1
ATOM 4930 C C . TYR A 1 641 ? 12.483 -6.915 11.016 1.00 84.94 641 TYR A C 1
ATOM 4932 O O . TYR A 1 641 ? 11.717 -7.287 11.902 1.00 84.94 641 TYR A O 1
ATOM 4940 N N . ALA A 1 642 ? 12.120 -6.118 10.015 1.00 87.94 642 ALA A N 1
ATOM 4941 C CA . ALA A 1 642 ? 10.773 -5.608 9.837 1.00 87.94 642 ALA A CA 1
ATOM 4942 C C . ALA A 1 642 ? 9.776 -6.753 9.658 1.00 87.94 642 ALA A C 1
ATOM 4944 O O . ALA A 1 642 ? 8.762 -6.810 10.350 1.00 87.94 642 ALA A O 1
ATOM 4945 N N . ASN A 1 643 ? 10.110 -7.676 8.752 1.00 91.94 643 ASN A N 1
ATOM 4946 C CA . ASN A 1 643 ? 9.284 -8.809 8.381 1.00 91.94 643 ASN A CA 1
ATOM 4947 C C . ASN A 1 643 ? 8.991 -9.671 9.609 1.00 91.94 643 ASN A C 1
ATOM 4949 O O . ASN A 1 643 ? 7.834 -9.846 9.967 1.00 91.94 643 ASN A O 1
ATOM 4953 N N . GLY A 1 644 ? 10.025 -10.119 10.328 1.00 89.88 644 GLY A N 1
ATOM 4954 C CA . GLY A 1 644 ? 9.835 -10.974 11.496 1.00 89.88 644 GLY A CA 1
ATOM 4955 C C . GLY A 1 644 ? 9.068 -10.296 12.639 1.00 89.88 644 GLY A C 1
ATOM 4956 O O . GLY A 1 644 ? 8.235 -10.935 13.274 1.00 89.88 644 GLY A O 1
ATOM 4957 N N . VAL A 1 645 ? 9.278 -8.996 12.881 1.00 89.88 645 VAL A N 1
ATOM 4958 C CA . VAL A 1 645 ? 8.495 -8.237 13.878 1.00 89.88 645 VAL A CA 1
ATOM 4959 C C . VAL A 1 645 ? 7.020 -8.141 13.479 1.00 89.88 645 VAL A C 1
ATOM 4961 O O . VAL A 1 645 ? 6.150 -8.362 14.321 1.00 89.88 645 VAL A O 1
ATOM 4964 N N . GLY A 1 646 ? 6.732 -7.830 12.213 1.00 93.00 646 GLY A N 1
ATOM 4965 C CA . GLY A 1 646 ? 5.363 -7.751 11.703 1.00 93.00 646 GLY A CA 1
ATOM 4966 C C . GLY A 1 646 ? 4.651 -9.105 11.739 1.00 93.00 646 GLY A C 1
ATOM 4967 O O . GLY A 1 646 ? 3.527 -9.193 12.223 1.00 93.00 646 GLY A O 1
ATOM 4968 N N . LEU A 1 647 ? 5.326 -10.178 11.315 1.00 95.44 647 LEU A N 1
ATOM 4969 C CA . LEU A 1 647 ? 4.783 -11.540 11.356 1.00 95.44 647 LEU A CA 1
ATOM 4970 C C . LEU A 1 647 ? 4.525 -12.008 12.795 1.00 95.44 647 LEU A C 1
ATOM 4972 O O . LEU A 1 647 ? 3.538 -12.691 13.055 1.00 95.44 647 LEU A O 1
ATOM 4976 N N . LEU A 1 648 ? 5.360 -11.602 13.758 1.00 92.50 648 LEU A N 1
ATOM 4977 C CA . LEU A 1 648 ? 5.120 -11.907 15.168 1.00 92.50 648 LEU A CA 1
ATOM 4978 C C . LEU A 1 648 ? 3.828 -11.255 15.683 1.00 92.50 648 LEU A C 1
ATOM 4980 O O . LEU A 1 648 ? 3.118 -11.886 16.466 1.00 92.50 648 LEU A O 1
ATOM 4984 N N . ALA A 1 649 ? 3.508 -10.035 15.235 1.00 93.94 649 ALA A N 1
ATOM 4985 C CA . ALA A 1 649 ? 2.228 -9.391 15.538 1.00 93.94 649 ALA A CA 1
ATOM 4986 C C . ALA A 1 649 ? 1.051 -10.187 14.945 1.00 93.94 649 ALA A C 1
ATOM 4988 O O . ALA A 1 649 ? 0.108 -10.506 15.660 1.00 93.94 649 ALA A O 1
ATOM 4989 N N . LEU A 1 650 ? 1.148 -10.641 13.686 1.00 95.06 650 LEU A N 1
ATOM 4990 C CA . LEU A 1 650 ? 0.105 -11.486 13.076 1.00 95.06 650 LEU A CA 1
ATOM 4991 C C . LEU A 1 650 ? -0.147 -12.782 13.865 1.00 95.06 650 LEU A C 1
ATOM 4993 O O . LEU A 1 650 ? -1.295 -13.183 14.057 1.00 95.06 650 LEU A O 1
ATOM 4997 N N . VAL A 1 651 ? 0.912 -13.425 14.368 1.00 92.00 651 VAL A N 1
ATOM 4998 C CA . VAL A 1 651 ? 0.780 -14.613 15.227 1.00 92.00 651 VAL A CA 1
ATOM 4999 C C . VAL A 1 651 ? 0.118 -14.264 16.564 1.00 92.00 651 VAL A C 1
ATOM 5001 O O . VAL A 1 651 ? -0.738 -15.003 17.053 1.00 92.00 651 VAL A O 1
ATOM 5004 N N . ALA A 1 652 ? 0.505 -13.148 17.183 1.00 90.12 652 ALA A N 1
ATOM 5005 C CA . ALA A 1 652 ? -0.015 -12.727 18.481 1.00 90.12 652 ALA A CA 1
ATOM 5006 C C . ALA A 1 652 ? -1.481 -12.258 18.430 1.00 90.12 652 ALA A C 1
ATOM 5008 O O . ALA A 1 652 ? -2.197 -12.427 19.428 1.00 90.12 652 ALA A O 1
ATOM 5009 N N . ALA A 1 653 ? -1.935 -11.766 17.274 1.00 91.88 653 ALA A N 1
ATOM 5010 C CA . ALA A 1 653 ? -3.302 -11.337 16.998 1.00 91.88 653 ALA A CA 1
ATOM 5011 C C . ALA A 1 653 ? -4.350 -12.446 17.224 1.00 91.88 653 ALA A C 1
ATOM 5013 O O . ALA A 1 653 ? -5.465 -12.166 17.673 1.00 91.88 653 ALA A O 1
ATOM 5014 N N . HIS A 1 654 ? -3.993 -13.719 17.006 1.00 90.50 654 HIS A N 1
ATOM 5015 C CA . HIS A 1 654 ? -4.895 -14.858 17.204 1.00 90.50 654 HIS A CA 1
ATOM 5016 C C . HIS A 1 654 ? -4.340 -15.863 18.211 1.00 90.50 654 HIS A C 1
ATOM 5018 O O . HIS A 1 654 ? -3.267 -16.432 18.051 1.00 90.50 654 HIS A O 1
ATOM 5024 N N . ARG A 1 655 ? -5.115 -16.170 19.257 1.00 87.69 655 ARG A N 1
ATOM 5025 C CA . ARG A 1 655 ? -4.672 -17.090 20.325 1.00 87.69 655 ARG A CA 1
ATOM 5026 C C . ARG A 1 655 ? -4.822 -18.572 19.978 1.00 87.69 655 ARG A C 1
ATOM 5028 O O . ARG A 1 655 ? -4.374 -19.416 20.748 1.00 87.69 655 ARG A O 1
ATOM 5035 N N . THR A 1 656 ? -5.463 -18.891 18.854 1.00 88.94 656 THR A N 1
ATOM 5036 C CA . THR A 1 656 ? -5.651 -20.264 18.367 1.00 88.94 656 THR A CA 1
ATOM 5037 C C . THR A 1 656 ? -5.588 -20.318 16.842 1.00 88.94 656 THR A C 1
ATOM 5039 O O . THR A 1 656 ? -5.952 -19.347 16.176 1.00 88.94 656 THR A O 1
ATOM 5042 N N . ALA A 1 657 ? -5.227 -21.479 16.290 1.00 92.25 657 ALA A N 1
ATOM 5043 C CA . ALA A 1 657 ? -5.303 -21.724 14.847 1.00 92.25 657 ALA A CA 1
ATOM 5044 C C . ALA A 1 657 ? -6.723 -21.513 14.297 1.00 92.25 657 ALA A C 1
ATOM 5046 O O . ALA A 1 657 ? -6.898 -20.869 13.272 1.00 92.25 657 ALA A O 1
ATOM 5047 N N . ALA A 1 658 ? -7.747 -21.983 15.019 1.00 92.94 658 ALA A N 1
ATOM 5048 C CA . ALA A 1 658 ? -9.140 -21.853 14.592 1.00 92.94 658 ALA A CA 1
ATOM 5049 C C . ALA A 1 658 ? -9.578 -20.385 14.448 1.00 92.94 658 ALA A C 1
ATOM 5051 O O . ALA A 1 658 ? -10.291 -20.050 13.509 1.00 92.94 658 ALA A O 1
ATOM 5052 N N . SER A 1 659 ? -9.131 -19.499 15.348 1.00 91.50 659 SER A N 1
ATOM 5053 C CA . SER A 1 659 ? -9.401 -18.062 15.211 1.00 91.50 659 SER A CA 1
ATOM 5054 C C . SER A 1 659 ? -8.651 -17.426 14.041 1.00 91.50 659 SER A C 1
ATOM 5056 O O . SER A 1 659 ? -9.213 -16.548 13.405 1.00 91.50 659 SER A O 1
ATOM 5058 N N . ALA A 1 660 ? -7.429 -17.875 13.738 1.00 93.19 660 ALA A N 1
ATOM 5059 C CA . ALA A 1 660 ? -6.668 -17.379 12.588 1.00 93.19 660 ALA A CA 1
ATOM 5060 C C . ALA A 1 660 ? -7.247 -17.868 11.247 1.00 93.19 660 ALA A C 1
ATOM 5062 O O . ALA A 1 660 ? -7.188 -17.159 10.253 1.00 93.19 660 ALA A O 1
ATOM 5063 N N . GLN A 1 661 ? -7.834 -19.068 11.217 1.00 94.62 661 GLN A N 1
ATOM 5064 C CA . GLN A 1 661 ? -8.518 -19.616 10.037 1.00 94.62 661 GLN A CA 1
ATOM 5065 C C . GLN A 1 661 ? -9.862 -18.934 9.767 1.00 94.62 661 GLN A C 1
ATOM 5067 O O . GLN A 1 661 ? -10.301 -18.856 8.625 1.00 94.62 661 GLN A O 1
ATOM 5072 N N . ALA A 1 662 ? -10.543 -18.485 10.823 1.00 89.62 662 ALA A N 1
ATOM 5073 C CA . ALA A 1 662 ? -11.844 -17.837 10.710 1.00 89.62 662 ALA A CA 1
ATOM 5074 C C . ALA A 1 662 ? -11.752 -16.347 10.345 1.00 89.62 662 ALA A C 1
ATOM 5076 O O . ALA A 1 662 ? -12.740 -15.799 9.858 1.00 89.62 662 ALA A O 1
ATOM 5077 N N . ASP A 1 663 ? -10.615 -15.695 10.606 1.00 88.25 663 ASP A N 1
ATOM 5078 C CA . ASP A 1 663 ? -10.416 -14.282 10.283 1.00 88.25 663 ASP A CA 1
ATOM 5079 C C . ASP A 1 663 ? -9.805 -14.125 8.889 1.00 88.25 663 ASP A C 1
ATOM 5081 O O . ASP A 1 663 ? -8.787 -14.744 8.566 1.00 88.25 663 ASP A O 1
ATOM 5085 N N . ILE A 1 664 ? -10.459 -13.315 8.059 1.00 88.50 664 ILE A N 1
ATOM 5086 C CA . ILE A 1 664 ? -10.168 -13.175 6.633 1.00 88.50 664 ILE A CA 1
ATOM 5087 C C . ILE A 1 664 ? -9.534 -11.815 6.374 1.00 88.50 664 ILE A C 1
ATOM 5089 O O . ILE A 1 664 ? -10.047 -10.771 6.785 1.00 88.50 664 ILE A O 1
ATOM 5093 N N . ILE A 1 665 ? -8.432 -11.831 5.632 1.00 86.62 665 ILE A N 1
ATOM 5094 C CA . ILE A 1 665 ? -7.691 -10.646 5.217 1.00 86.62 665 ILE A CA 1
ATOM 5095 C C . ILE A 1 665 ? -8.570 -9.823 4.271 1.00 86.62 665 ILE A C 1
ATOM 5097 O O . ILE A 1 665 ? -9.037 -10.315 3.243 1.00 86.62 665 ILE A O 1
ATOM 5101 N N . ARG A 1 666 ? -8.805 -8.554 4.614 1.00 75.75 666 ARG A N 1
ATOM 5102 C CA . ARG A 1 666 ? -9.777 -7.695 3.912 1.00 75.75 666 ARG A CA 1
ATOM 5103 C C . ARG A 1 666 ? -9.192 -6.914 2.735 1.00 75.75 666 ARG A C 1
ATOM 5105 O O . ARG A 1 666 ? -9.940 -6.482 1.864 1.00 75.75 666 ARG A O 1
ATOM 5112 N N . GLY A 1 667 ? -7.872 -6.732 2.696 1.00 70.88 667 GLY A N 1
ATOM 5113 C CA . GLY A 1 667 ? -7.202 -5.879 1.715 1.00 70.88 667 GLY A CA 1
ATOM 5114 C C . GLY A 1 667 ? -5.767 -6.311 1.413 1.00 70.88 667 GLY A C 1
ATOM 5115 O O . GLY A 1 667 ? -5.184 -7.124 2.126 1.00 70.88 667 GLY A O 1
ATOM 5116 N N . GLY A 1 668 ? -5.205 -5.759 0.335 1.00 77.81 668 GLY A N 1
ATOM 5117 C CA . GLY A 1 668 ? -3.866 -6.098 -0.152 1.00 77.81 668 GLY A CA 1
ATOM 5118 C C . GLY A 1 668 ? -3.827 -7.311 -1.082 1.00 77.81 668 GLY A C 1
ATOM 5119 O O . GLY A 1 668 ? -4.858 -7.848 -1.484 1.00 77.81 668 GLY A O 1
ATOM 5120 N N . THR A 1 669 ? -2.608 -7.740 -1.416 1.00 82.88 669 THR A N 1
ATOM 5121 C CA . THR A 1 669 ? -2.319 -8.857 -2.338 1.00 82.88 669 THR A CA 1
ATOM 5122 C C . THR A 1 669 ? -2.964 -10.179 -1.906 1.00 82.88 669 THR A C 1
ATOM 5124 O O . THR A 1 669 ? -3.293 -11.005 -2.751 1.00 82.88 669 THR A O 1
ATOM 5127 N N . HIS A 1 670 ? -3.190 -10.351 -0.602 1.00 85.75 670 HIS A N 1
ATOM 5128 C CA . HIS A 1 670 ? -3.701 -11.578 0.015 1.00 85.75 670 HIS A CA 1
ATOM 5129 C C . HIS A 1 670 ? -5.160 -11.442 0.498 1.00 85.75 670 HIS A C 1
ATOM 5131 O O . HIS A 1 670 ? -5.622 -12.223 1.328 1.00 85.75 670 HIS A O 1
ATOM 5137 N N . ALA A 1 671 ? -5.906 -10.446 0.003 1.00 84.12 671 ALA A N 1
ATOM 5138 C CA . ALA A 1 671 ? -7.316 -10.279 0.349 1.00 84.12 671 ALA A CA 1
ATOM 5139 C C . ALA A 1 671 ? -8.136 -11.542 0.015 1.00 84.12 671 ALA A C 1
ATOM 5141 O O . ALA A 1 671 ? -8.019 -12.111 -1.071 1.00 84.12 671 ALA A O 1
ATOM 5142 N N . GLY A 1 672 ? -8.987 -11.970 0.948 1.00 80.62 672 GLY A N 1
ATOM 5143 C CA . GLY A 1 672 ? -9.791 -13.191 0.848 1.00 80.62 672 GLY A CA 1
ATOM 5144 C C . GLY A 1 672 ? -9.120 -14.457 1.394 1.00 80.62 672 GLY A C 1
ATOM 5145 O O . GLY A 1 672 ? -9.812 -15.458 1.566 1.00 80.62 672 GLY A O 1
ATOM 5146 N N . GLN A 1 673 ? -7.821 -14.426 1.707 1.00 90.88 673 GLN A N 1
ATOM 5147 C CA . GLN A 1 673 ? -7.149 -15.505 2.441 1.00 90.88 673 GLN A CA 1
ATOM 5148 C C . GLN A 1 673 ? -7.413 -15.398 3.949 1.00 90.88 673 GLN A C 1
ATOM 5150 O O . GLN A 1 673 ? -7.694 -14.309 4.458 1.00 90.88 673 GLN A O 1
ATOM 5155 N N . SER A 1 674 ? -7.300 -16.511 4.681 1.00 94.31 674 SER A N 1
ATOM 5156 C CA . SER A 1 674 ? -7.288 -16.457 6.146 1.00 94.31 674 SER A CA 1
ATOM 5157 C C . SER A 1 674 ? -5.920 -16.014 6.677 1.00 94.31 674 SER A C 1
ATOM 5159 O O . SER A 1 674 ? -4.898 -16.181 6.009 1.00 94.31 674 SER A O 1
ATOM 5161 N N . TYR A 1 675 ? -5.870 -15.491 7.905 1.00 95.06 675 TYR A N 1
ATOM 5162 C CA . TYR A 1 675 ? -4.592 -15.190 8.574 1.00 95.06 675 TYR A CA 1
ATOM 5163 C C . TYR A 1 675 ? -3.727 -16.443 8.741 1.00 95.06 675 TYR A C 1
ATOM 5165 O O . TYR A 1 675 ? -2.499 -16.358 8.735 1.00 95.06 675 TYR A O 1
ATOM 5173 N N . TYR A 1 676 ? -4.364 -17.605 8.910 1.00 96.12 676 TYR A N 1
ATOM 5174 C CA . TYR A 1 676 ? -3.662 -18.879 8.997 1.00 96.12 676 TYR A CA 1
ATOM 5175 C C . TYR A 1 676 ? -2.975 -19.226 7.673 1.00 96.12 676 TYR A C 1
ATOM 5177 O O . TYR A 1 676 ? -1.793 -19.550 7.700 1.00 96.12 676 TYR A O 1
ATOM 5185 N N . ASP A 1 677 ? -3.683 -19.122 6.544 1.00 95.12 677 ASP A N 1
ATOM 5186 C CA . ASP A 1 677 ? -3.141 -19.473 5.223 1.00 95.12 677 ASP A CA 1
ATOM 5187 C C . ASP A 1 677 ? -1.993 -18.534 4.836 1.00 95.12 677 ASP A C 1
ATOM 5189 O O . ASP A 1 677 ? -0.910 -19.000 4.507 1.00 95.12 677 ASP A O 1
ATOM 5193 N N . PHE A 1 678 ? -2.157 -17.221 5.033 1.00 96.88 678 PHE A N 1
ATOM 5194 C CA . PHE A 1 678 ? -1.072 -16.255 4.818 1.00 96.88 678 PHE A CA 1
ATOM 5195 C C . PHE A 1 678 ? 0.192 -16.592 5.624 1.00 96.88 678 PHE A C 1
ATOM 5197 O O . PHE A 1 678 ? 1.320 -16.420 5.164 1.00 96.88 678 PHE A O 1
ATOM 5204 N N . MET A 1 679 ? 0.016 -17.049 6.865 1.00 97.25 679 MET A N 1
ATOM 5205 C CA . MET A 1 679 ? 1.144 -17.400 7.720 1.00 97.25 679 MET A CA 1
ATOM 5206 C C . MET A 1 679 ? 1.801 -18.728 7.326 1.00 97.25 679 MET A C 1
ATOM 5208 O O . MET A 1 679 ? 2.971 -18.889 7.660 1.00 97.25 679 MET A O 1
ATOM 5212 N N . VAL A 1 680 ? 1.125 -19.641 6.615 1.00 96.50 680 VAL A N 1
ATOM 5213 C CA . VAL A 1 680 ? 1.781 -20.811 5.994 1.00 96.50 680 VAL A CA 1
ATOM 5214 C C . VAL A 1 680 ? 2.815 -20.318 4.980 1.00 96.50 680 VAL A C 1
ATOM 5216 O O . VAL A 1 680 ? 4.009 -20.541 5.186 1.00 96.50 680 VAL A O 1
ATOM 5219 N N . ASP A 1 681 ? 2.390 -19.500 4.017 1.00 96.38 681 ASP A N 1
ATOM 5220 C CA . ASP A 1 681 ? 3.271 -18.909 3.002 1.00 96.38 681 ASP A CA 1
ATOM 5221 C C . ASP A 1 681 ? 4.397 -18.072 3.635 1.00 96.38 681 ASP A C 1
ATOM 5223 O O . ASP A 1 681 ? 5.528 -18.030 3.143 1.00 96.38 681 ASP A O 1
ATOM 5227 N N . ALA A 1 682 ? 4.118 -17.379 4.744 1.00 96.44 682 ALA A N 1
ATOM 5228 C CA . ALA A 1 682 ? 5.126 -16.591 5.449 1.00 96.44 682 ALA A CA 1
ATOM 5229 C C . ALA A 1 682 ? 6.166 -17.454 6.182 1.00 96.44 682 ALA A C 1
ATOM 5231 O O . ALA A 1 682 ? 7.350 -17.106 6.218 1.00 96.44 682 ALA A O 1
ATOM 5232 N N . ILE A 1 683 ? 5.758 -18.586 6.766 1.00 95.75 683 ILE A N 1
ATOM 5233 C CA . ILE A 1 683 ? 6.687 -19.561 7.351 1.00 95.75 683 ILE A CA 1
ATOM 5234 C C . ILE A 1 683 ? 7.567 -20.173 6.260 1.00 95.75 683 ILE A C 1
ATOM 5236 O O . ILE A 1 683 ? 8.783 -20.285 6.456 1.00 95.75 683 ILE A O 1
ATOM 5240 N N . ASP A 1 684 ? 6.983 -20.502 5.115 1.00 94.50 684 ASP A N 1
ATOM 5241 C CA . ASP A 1 684 ? 7.683 -21.118 3.991 1.00 94.50 684 ASP A CA 1
ATOM 5242 C C . ASP A 1 684 ? 8.692 -20.141 3.376 1.00 94.50 684 ASP A C 1
ATOM 5244 O O . ASP A 1 684 ? 9.852 -20.489 3.131 1.00 94.50 684 ASP A O 1
ATOM 5248 N N . GLN A 1 685 ? 8.314 -18.865 3.263 1.00 93.94 685 GLN A N 1
ATOM 5249 C CA . GLN A 1 685 ? 9.210 -17.771 2.895 1.00 93.94 685 GLN A CA 1
ATOM 5250 C C . GLN A 1 685 ? 10.389 -17.638 3.870 1.00 93.94 685 GLN A C 1
ATOM 5252 O O . GLN A 1 685 ? 11.544 -17.578 3.436 1.00 93.94 685 GLN A O 1
ATOM 5257 N N . LEU A 1 686 ? 10.135 -17.606 5.184 1.00 92.19 686 LEU A N 1
ATOM 5258 C CA . LEU A 1 686 ? 11.198 -17.495 6.186 1.00 92.19 686 LEU A CA 1
ATOM 5259 C C . LEU A 1 686 ? 12.137 -18.705 6.151 1.00 92.19 686 LEU A C 1
ATOM 5261 O O . LEU A 1 686 ? 13.348 -18.528 6.299 1.00 92.19 686 LEU A O 1
ATOM 5265 N N . ALA A 1 687 ? 11.607 -19.913 5.947 1.00 91.25 687 ALA A N 1
ATOM 5266 C CA . ALA A 1 687 ? 12.404 -21.123 5.778 1.00 91.25 687 ALA A CA 1
ATOM 5267 C C . ALA A 1 687 ? 13.281 -21.037 4.520 1.00 91.25 687 ALA A C 1
ATOM 5269 O O . ALA A 1 687 ? 14.482 -21.285 4.594 1.00 91.25 687 ALA A O 1
ATOM 5270 N N . TYR A 1 688 ? 12.712 -20.585 3.399 1.00 90.88 688 TYR A N 1
ATOM 5271 C CA . TYR A 1 688 ? 13.426 -20.388 2.136 1.00 90.88 688 TYR A CA 1
ATOM 5272 C C . TYR A 1 688 ? 14.559 -19.346 2.233 1.00 90.88 688 TYR A C 1
ATOM 5274 O O . TYR A 1 688 ? 15.557 -19.423 1.513 1.00 90.88 688 TYR A O 1
ATOM 5282 N N . SER A 1 689 ? 14.458 -18.373 3.139 1.00 88.19 689 SER A N 1
ATOM 5283 C CA . SER A 1 689 ? 15.519 -17.382 3.369 1.00 88.19 689 SER A CA 1
ATOM 5284 C C . SER A 1 689 ? 16.663 -17.863 4.276 1.00 88.19 689 SER A C 1
ATOM 5286 O O . SER A 1 689 ? 17.624 -17.108 4.473 1.00 88.19 689 SER A O 1
ATOM 5288 N N . GLN A 1 690 ? 16.603 -19.074 4.842 1.00 87.12 690 GLN A N 1
ATOM 5289 C CA . GLN A 1 690 ? 17.699 -19.607 5.651 1.00 87.12 690 GLN A CA 1
ATOM 5290 C C . GLN A 1 690 ? 18.901 -19.949 4.761 1.00 87.12 690 GLN A C 1
ATOM 5292 O O . GLN A 1 690 ? 18.768 -20.529 3.693 1.00 87.12 690 GLN A O 1
ATOM 5297 N N . SER A 1 691 ? 20.105 -19.567 5.180 1.00 82.88 691 SER A N 1
ATOM 5298 C CA . SER A 1 691 ? 21.340 -19.875 4.455 1.00 82.88 691 SER A CA 1
ATOM 5299 C C . SER A 1 691 ? 21.668 -21.365 4.521 1.00 82.88 691 SER A C 1
ATOM 5301 O O . SER A 1 691 ? 21.747 -21.943 5.603 1.00 82.88 691 SER A O 1
ATOM 5303 N N . GLU A 1 692 ? 21.960 -21.957 3.365 1.00 77.50 692 GLU A N 1
ATOM 5304 C CA . GLU A 1 692 ? 22.040 -23.417 3.195 1.00 77.50 692 GLU A CA 1
ATOM 5305 C C . GLU A 1 692 ? 23.481 -23.948 3.147 1.00 77.50 692 GLU A C 1
ATOM 5307 O O . GLU A 1 692 ? 23.723 -25.155 3.228 1.00 77.50 692 GLU A O 1
ATOM 5312 N N . SER A 1 693 ? 24.471 -23.060 3.003 1.00 74.12 693 SER A N 1
ATOM 5313 C CA . SER A 1 693 ? 25.857 -23.449 2.746 1.00 74.12 693 SER A CA 1
ATOM 5314 C C . SER A 1 693 ? 26.900 -22.542 3.410 1.00 74.12 693 SER A C 1
ATOM 5316 O O . SER A 1 693 ? 26.630 -21.439 3.887 1.00 74.12 693 SER A O 1
ATOM 5318 N N . GLY A 1 694 ? 28.140 -23.040 3.459 1.00 73.88 694 GLY A N 1
ATOM 5319 C CA . GLY A 1 694 ? 29.289 -22.314 4.001 1.00 73.88 694 GLY A CA 1
ATOM 5320 C C . GLY A 1 694 ? 29.257 -22.121 5.522 1.00 73.88 694 GLY A C 1
ATOM 5321 O O . GLY A 1 694 ? 28.498 -22.758 6.245 1.00 73.88 694 GLY A O 1
ATOM 5322 N N . ASN A 1 695 ? 30.107 -21.218 6.021 1.00 73.38 695 ASN A N 1
ATOM 5323 C CA . ASN A 1 695 ? 30.251 -20.929 7.460 1.00 73.38 695 ASN A CA 1
ATOM 5324 C C . ASN A 1 695 ? 29.037 -20.217 8.086 1.00 73.38 695 ASN A C 1
ATOM 5326 O O . ASN A 1 695 ? 29.079 -19.862 9.259 1.00 73.38 695 ASN A O 1
ATOM 5330 N N . GLN A 1 696 ? 28.009 -19.945 7.291 1.00 74.88 696 GLN A N 1
ATOM 5331 C CA . GLN A 1 696 ? 26.845 -19.142 7.655 1.00 74.88 696 GLN A CA 1
ATOM 5332 C C . GLN A 1 696 ? 25.545 -19.938 7.516 1.00 74.88 696 GLN A C 1
ATOM 5334 O O . GLN A 1 696 ? 24.459 -19.368 7.607 1.00 74.88 696 GLN A O 1
ATOM 5339 N N . ARG A 1 697 ? 25.668 -21.248 7.268 1.00 80.62 697 ARG A N 1
ATOM 5340 C CA . ARG A 1 697 ? 24.551 -22.182 7.228 1.00 80.62 697 ARG A CA 1
ATOM 5341 C C . ARG A 1 697 ? 23.728 -22.082 8.517 1.00 80.62 697 ARG A C 1
ATOM 5343 O O . ARG A 1 697 ? 24.304 -21.925 9.594 1.00 80.62 697 ARG A O 1
ATOM 5350 N N . GLY A 1 698 ? 22.406 -22.114 8.376 1.00 80.38 698 GLY A N 1
ATOM 5351 C CA . GLY A 1 698 ? 21.455 -21.917 9.471 1.00 80.38 698 GLY A CA 1
ATOM 5352 C C . GLY A 1 698 ? 21.077 -20.463 9.747 1.00 80.38 698 GLY A C 1
ATOM 5353 O O . GLY A 1 698 ? 20.209 -20.208 10.577 1.00 80.38 698 GLY A O 1
ATOM 5354 N N . GLY A 1 699 ? 21.721 -19.505 9.076 1.00 81.31 699 GLY A N 1
ATOM 5355 C CA . GLY A 1 699 ? 21.546 -18.081 9.340 1.00 81.31 699 GLY A CA 1
ATOM 5356 C C . GLY A 1 699 ? 20.595 -17.339 8.410 1.00 81.31 699 GLY A C 1
ATOM 5357 O O . GLY A 1 699 ? 20.332 -17.779 7.297 1.00 81.31 699 GLY A O 1
ATOM 5358 N N . TRP A 1 700 ? 20.156 -16.152 8.839 1.00 84.88 700 TRP A N 1
ATOM 5359 C CA . TRP A 1 700 ? 19.368 -15.218 8.024 1.00 84.88 700 TRP A CA 1
ATOM 5360 C C . TRP A 1 700 ? 20.146 -13.933 7.759 1.00 84.88 700 TRP A C 1
ATOM 5362 O O . TRP A 1 700 ? 20.812 -13.390 8.647 1.00 84.88 700 TRP A O 1
ATOM 5372 N N . ARG A 1 701 ? 20.029 -13.429 6.529 1.00 81.62 701 ARG A N 1
ATOM 5373 C CA . ARG A 1 701 ? 20.499 -12.093 6.149 1.00 81.62 701 ARG A CA 1
ATOM 5374 C C . ARG A 1 701 ? 19.497 -11.016 6.547 1.00 81.62 701 ARG A C 1
ATOM 5376 O O . ARG A 1 701 ? 18.373 -11.310 6.928 1.00 81.62 701 ARG A O 1
ATOM 5383 N N . TYR A 1 702 ? 19.892 -9.756 6.383 1.00 83.56 702 TYR A N 1
ATOM 5384 C CA . TYR A 1 702 ? 18.984 -8.616 6.512 1.00 83.56 702 TYR A CA 1
ATOM 5385 C C . TYR A 1 702 ? 17.888 -8.611 5.441 1.00 83.56 702 TYR A C 1
ATOM 5387 O O . TYR A 1 702 ? 16.787 -8.195 5.744 1.00 83.56 702 TYR A O 1
ATOM 5395 N N . ASN A 1 703 ? 18.148 -9.115 4.229 1.00 85.00 703 ASN A N 1
ATOM 5396 C CA . ASN A 1 703 ? 17.136 -9.172 3.170 1.00 85.00 703 ASN A CA 1
ATOM 5397 C C . ASN A 1 703 ? 16.559 -10.586 3.018 1.00 85.00 703 ASN A C 1
ATOM 5399 O O . ASN A 1 703 ? 17.293 -11.560 3.179 1.00 85.00 703 ASN A O 1
ATOM 5403 N N . ILE A 1 704 ? 15.292 -10.690 2.613 1.00 79.94 704 ILE A N 1
ATOM 5404 C CA . ILE A 1 704 ? 14.558 -11.954 2.392 1.00 79.94 704 ILE A CA 1
ATOM 5405 C C . ILE A 1 704 ? 15.010 -12.782 1.165 1.00 79.94 704 ILE A C 1
ATOM 5407 O O . ILE A 1 704 ? 14.341 -13.737 0.776 1.00 79.94 704 ILE A O 1
ATOM 5411 N N . ASN A 1 705 ? 16.126 -12.441 0.510 1.00 71.00 705 ASN A N 1
ATOM 5412 C CA . ASN A 1 705 ? 16.535 -13.125 -0.719 1.00 71.00 705 ASN A CA 1
ATOM 5413 C C . ASN A 1 705 ? 17.116 -14.532 -0.479 1.00 71.00 705 ASN A C 1
ATOM 5415 O O . ASN A 1 705 ? 17.497 -14.897 0.630 1.00 71.00 705 ASN A O 1
ATOM 5419 N N . THR A 1 706 ? 17.162 -15.314 -1.560 1.00 58.97 706 THR A N 1
ATOM 5420 C CA . THR A 1 706 ? 17.566 -16.727 -1.601 1.00 58.97 706 THR A CA 1
ATOM 5421 C C . THR A 1 706 ? 18.882 -17.013 -0.869 1.00 58.97 706 THR A C 1
ATOM 5423 O O . THR A 1 706 ? 19.848 -16.257 -1.006 1.00 58.97 706 THR A O 1
ATOM 5426 N N . ALA A 1 707 ? 18.926 -18.166 -0.199 1.00 54.56 707 ALA A N 1
ATOM 5427 C CA . ALA A 1 707 ? 19.972 -18.750 0.652 1.00 54.56 707 ALA A CA 1
ATOM 5428 C C . ALA A 1 707 ? 21.465 -18.679 0.229 1.00 54.56 707 ALA A C 1
ATOM 5430 O O . ALA A 1 707 ? 22.331 -19.067 1.016 1.00 54.56 707 ALA A O 1
ATOM 5431 N N . ASP A 1 708 ? 21.809 -18.194 -0.968 1.00 52.78 708 ASP A N 1
ATOM 5432 C CA . ASP A 1 708 ? 23.086 -18.499 -1.638 1.00 52.78 708 ASP A CA 1
ATOM 5433 C C . ASP A 1 708 ? 24.099 -17.350 -1.756 1.00 52.78 708 ASP A C 1
ATOM 5435 O O . ASP A 1 708 ? 25.152 -17.506 -2.375 1.00 52.78 708 ASP A O 1
ATOM 5439 N N . TYR A 1 709 ? 23.865 -16.190 -1.140 1.00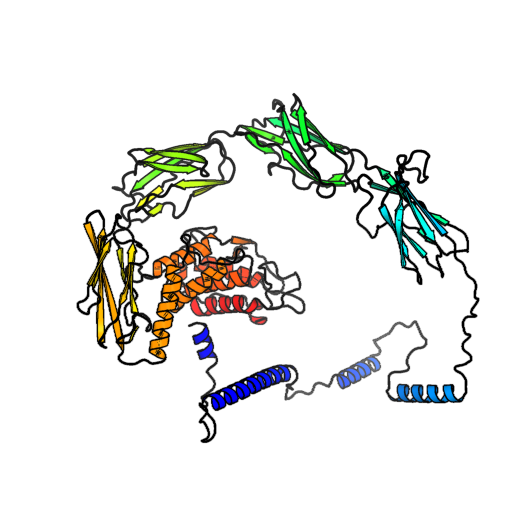 54.56 709 TYR A N 1
ATOM 5440 C CA . TYR A 1 709 ? 24.790 -15.061 -1.326 1.00 54.56 709 TYR A CA 1
ATOM 5441 C C . TYR A 1 709 ? 25.980 -14.994 -0.342 1.00 54.56 709 TYR A C 1
ATOM 5443 O O . TYR A 1 709 ? 26.854 -14.144 -0.523 1.00 54.56 709 TYR A O 1
ATOM 5451 N N . GLY A 1 710 ? 26.060 -15.842 0.692 1.00 53.09 710 GLY A N 1
ATOM 5452 C CA . GLY A 1 710 ? 27.274 -15.992 1.520 1.00 53.09 710 GLY A CA 1
ATOM 5453 C C . GLY A 1 710 ? 27.652 -14.819 2.452 1.00 53.09 710 GLY A C 1
ATOM 5454 O O . GLY A 1 710 ? 28.838 -14.538 2.637 1.00 53.09 710 GLY A O 1
ATOM 5455 N N . SER A 1 711 ? 26.684 -14.137 3.093 1.00 63.69 711 SER A N 1
ATOM 5456 C CA . SER A 1 711 ? 26.971 -13.143 4.167 1.00 63.69 711 SER A CA 1
ATOM 5457 C C . SER A 1 711 ? 25.928 -13.031 5.302 1.00 63.69 711 SER A C 1
ATOM 5459 O O . SER A 1 711 ? 25.598 -11.921 5.716 1.00 63.69 711 SER A O 1
ATOM 5461 N N . SER A 1 712 ? 25.378 -14.136 5.803 1.00 70.94 712 SER A N 1
ATOM 5462 C CA . SER A 1 712 ? 24.541 -14.101 7.018 1.00 70.94 712 SER A CA 1
ATOM 5463 C C . SER A 1 712 ? 25.428 -13.968 8.255 1.00 70.94 712 SER A C 1
ATOM 5465 O O . SER A 1 712 ? 26.241 -14.843 8.542 1.00 70.94 712 SER A O 1
ATOM 5467 N N . ASP A 1 713 ? 25.303 -12.852 8.971 1.00 73.94 713 ASP A N 1
ATOM 5468 C CA . ASP A 1 713 ? 26.012 -12.575 10.229 1.00 73.94 713 ASP A CA 1
ATOM 5469 C C . ASP A 1 713 ? 25.172 -12.936 11.472 1.00 73.94 713 ASP A C 1
ATOM 5471 O O . ASP A 1 713 ? 25.614 -12.721 12.599 1.00 73.94 713 ASP A O 1
ATOM 5475 N N . ASN A 1 714 ? 23.978 -13.507 11.256 1.00 75.00 714 ASN A N 1
ATOM 5476 C CA . ASN A 1 714 ? 22.978 -13.866 12.264 1.00 75.00 714 ASN A CA 1
ATOM 5477 C C . ASN A 1 714 ? 22.404 -12.702 13.073 1.00 75.00 714 ASN A C 1
ATOM 5479 O O . ASN A 1 714 ? 21.781 -12.928 14.107 1.00 75.00 714 ASN A O 1
ATOM 5483 N N . SER A 1 715 ? 22.512 -11.466 12.596 1.00 77.38 715 SER A N 1
ATOM 5484 C CA . SER A 1 715 ? 21.931 -10.330 13.314 1.00 77.38 715 SER A CA 1
ATOM 5485 C C . SER A 1 715 ? 20.389 -10.364 13.316 1.00 77.38 715 SER A C 1
ATOM 5487 O O . SER A 1 715 ? 19.766 -9.973 14.307 1.00 77.38 715 SER A O 1
ATOM 5489 N N . ALA A 1 716 ? 19.762 -10.903 12.261 1.00 74.12 716 ALA A N 1
ATOM 5490 C CA . ALA A 1 716 ? 18.301 -10.966 12.111 1.00 74.12 716 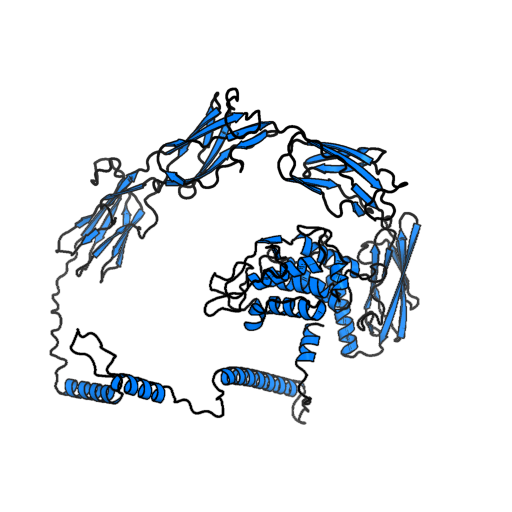ALA A CA 1
ATOM 5491 C C . ALA A 1 716 ? 17.642 -12.267 12.631 1.00 74.12 716 ALA A C 1
ATOM 5493 O O . ALA A 1 716 ? 16.420 -12.316 12.762 1.00 74.12 716 ALA A O 1
ATOM 5494 N N . VAL A 1 717 ? 18.425 -13.305 12.972 1.00 80.44 717 VAL A N 1
ATOM 5495 C CA . VAL A 1 717 ? 17.928 -14.673 13.268 1.00 80.44 717 VAL A CA 1
ATOM 5496 C C . VAL A 1 717 ? 16.867 -14.731 14.369 1.00 80.44 717 VAL A C 1
ATOM 5498 O O . VAL A 1 717 ? 15.939 -15.534 14.314 1.00 80.44 717 VAL A O 1
ATOM 5501 N N . GLN A 1 718 ? 16.991 -13.859 15.371 1.00 79.50 718 GLN A N 1
ATOM 5502 C CA . GLN A 1 718 ? 16.119 -13.839 16.542 1.00 79.50 718 GLN A CA 1
ATOM 5503 C C . GLN A 1 718 ? 14.644 -13.635 16.178 1.00 79.50 718 GLN A C 1
ATOM 5505 O O . GLN A 1 718 ? 13.781 -14.202 16.839 1.00 79.50 718 GLN A O 1
ATOM 5510 N N . TRP A 1 719 ? 14.347 -12.863 15.128 1.00 82.69 719 TRP A N 1
ATOM 5511 C CA . TRP A 1 719 ? 12.969 -12.574 14.743 1.00 82.69 719 TRP A CA 1
ATOM 5512 C C . TRP A 1 719 ? 12.339 -13.749 14.003 1.00 82.69 719 TRP A C 1
ATOM 5514 O O . TRP A 1 719 ? 11.253 -14.171 14.387 1.00 82.69 719 TRP A O 1
ATOM 5524 N N . SER A 1 720 ? 13.049 -14.354 13.047 1.00 84.19 720 SER A N 1
ATOM 5525 C CA . SER A 1 720 ? 12.587 -15.572 12.367 1.00 84.19 720 SER A CA 1
ATOM 5526 C C . SER A 1 720 ? 12.339 -16.709 13.364 1.00 84.19 720 SER A C 1
ATOM 5528 O O . SER A 1 720 ? 11.283 -17.335 13.344 1.00 84.19 720 SER A O 1
ATOM 5530 N N . ALA A 1 721 ? 13.264 -16.926 14.307 1.00 84.50 721 ALA A N 1
ATOM 5531 C CA . ALA A 1 721 ? 13.116 -17.950 15.342 1.00 84.50 721 ALA A CA 1
ATOM 5532 C C . ALA A 1 721 ? 11.892 -17.714 16.248 1.00 84.50 721 ALA A C 1
ATOM 5534 O O . ALA A 1 721 ? 11.177 -18.660 16.576 1.00 84.50 721 ALA A O 1
ATOM 5535 N N . LEU A 1 722 ? 11.622 -16.460 16.632 1.00 84.44 722 LEU A N 1
ATOM 5536 C CA . LEU A 1 722 ? 10.439 -16.110 17.425 1.00 84.44 722 LEU A CA 1
ATOM 5537 C C . LEU A 1 722 ? 9.136 -16.325 16.652 1.00 84.44 722 LEU A C 1
ATOM 5539 O O . LEU A 1 722 ? 8.160 -16.775 17.249 1.00 84.44 722 LEU A O 1
ATOM 5543 N N . VAL A 1 723 ? 9.116 -16.035 15.350 1.00 89.69 723 VAL A N 1
ATOM 5544 C CA . VAL A 1 723 ? 7.951 -16.295 14.494 1.00 89.69 723 VAL A CA 1
ATOM 5545 C C . VAL A 1 723 ? 7.693 -17.797 14.387 1.00 89.69 723 VAL A C 1
ATOM 5547 O O . VAL A 1 723 ? 6.569 -18.224 14.641 1.00 89.69 723 VAL A O 1
ATOM 5550 N N . PHE A 1 724 ? 8.721 -18.609 14.115 1.00 87.56 724 PHE A N 1
ATOM 5551 C CA . PHE A 1 724 ? 8.586 -20.070 14.069 1.00 87.56 724 PHE A CA 1
ATOM 5552 C C . PHE A 1 724 ? 8.055 -20.647 15.383 1.00 87.56 724 PHE A C 1
ATOM 5554 O O . PHE A 1 724 ? 7.109 -21.436 15.374 1.00 87.56 724 PHE A O 1
ATOM 5561 N N . GLU A 1 725 ? 8.633 -20.240 16.517 1.00 86.56 725 GLU A N 1
ATOM 5562 C CA . GLU A 1 725 ? 8.186 -20.696 17.835 1.00 86.56 725 GLU A CA 1
ATOM 5563 C C . GLU A 1 725 ? 6.764 -20.218 18.137 1.00 86.56 725 GLU A C 1
ATOM 5565 O O . GLU A 1 725 ? 5.946 -20.992 18.632 1.00 86.56 725 GLU A O 1
ATOM 5570 N N . GLY A 1 726 ? 6.429 -18.967 17.818 1.00 83.25 726 GLY A N 1
ATOM 5571 C CA . GLY A 1 726 ? 5.089 -18.418 18.009 1.00 83.25 726 GLY A CA 1
ATOM 5572 C C . GLY A 1 726 ? 4.038 -19.181 17.203 1.00 83.25 726 GLY A C 1
ATOM 5573 O O . GLY A 1 726 ? 3.044 -19.637 17.770 1.00 83.25 726 GLY A O 1
ATOM 5574 N N . ALA A 1 727 ? 4.282 -19.368 15.907 1.00 87.69 727 ALA A N 1
ATOM 5575 C CA . ALA A 1 727 ? 3.394 -20.073 14.988 1.00 87.69 727 ALA A CA 1
ATOM 5576 C C . ALA A 1 727 ? 3.217 -21.549 15.388 1.00 87.69 727 ALA A C 1
ATOM 5578 O O . ALA A 1 727 ? 2.097 -22.062 15.451 1.00 87.69 727 ALA A O 1
ATOM 5579 N N . GLN A 1 728 ? 4.307 -22.233 15.748 1.00 88.62 728 GLN A N 1
ATOM 5580 C CA . GLN A 1 728 ? 4.255 -23.623 16.196 1.00 88.62 728 GLN A CA 1
ATOM 5581 C C . GLN A 1 728 ? 3.564 -23.780 17.553 1.00 88.62 728 GLN A C 1
ATOM 5583 O O . GLN A 1 728 ? 2.703 -24.644 17.703 1.00 88.62 728 GLN A O 1
ATOM 5588 N N . SER A 1 729 ? 3.918 -22.967 18.549 1.00 84.94 729 SER A N 1
ATOM 5589 C CA . SER A 1 729 ? 3.382 -23.104 19.909 1.00 84.94 729 SER A CA 1
ATOM 5590 C C . SER A 1 729 ? 1.934 -22.627 20.037 1.00 84.94 729 SER A C 1
ATOM 5592 O O . SER A 1 729 ? 1.181 -23.185 20.837 1.00 84.94 729 SER A O 1
ATOM 5594 N N . THR A 1 730 ? 1.527 -21.630 19.246 1.00 85.06 730 THR A N 1
ATOM 5595 C CA . THR A 1 730 ? 0.181 -21.039 19.315 1.00 85.06 730 THR A CA 1
ATOM 5596 C C . THR A 1 730 ? -0.783 -21.729 18.356 1.00 85.06 730 THR A C 1
ATOM 5598 O O . THR A 1 730 ? -1.928 -22.001 18.725 1.00 85.06 730 THR A O 1
ATOM 5601 N N . TRP A 1 731 ? -0.347 -22.022 17.128 1.00 89.25 731 TRP A N 1
ATOM 5602 C CA . TRP A 1 731 ? -1.221 -22.544 16.070 1.00 89.25 731 TRP A CA 1
ATOM 5603 C C . TRP A 1 731 ? -0.883 -23.974 15.638 1.00 89.25 731 TRP A C 1
ATOM 5605 O O . TRP A 1 731 ? -1.654 -24.579 14.900 1.00 89.25 731 TRP A O 1
ATOM 5615 N N . GLY A 1 732 ? 0.217 -24.557 16.119 1.00 88.38 732 GLY A N 1
ATOM 5616 C CA . GLY A 1 732 ? 0.613 -25.914 15.739 1.00 88.38 732 GLY A CA 1
ATOM 5617 C C . GLY A 1 732 ? 1.195 -26.013 14.328 1.00 88.38 732 GLY A C 1
ATOM 5618 O O . GLY A 1 732 ? 1.231 -27.114 13.780 1.00 88.38 732 GLY A O 1
ATOM 5619 N N . MET A 1 733 ? 1.642 -24.896 13.742 1.00 90.75 733 MET A N 1
ATOM 5620 C CA . MET A 1 733 ? 2.196 -24.876 12.387 1.00 90.75 733 MET A CA 1
ATOM 5621 C C . MET A 1 733 ? 3.447 -25.756 12.262 1.00 90.75 733 MET A C 1
ATOM 5623 O O . MET A 1 733 ? 4.307 -25.827 13.157 1.00 90.75 733 MET A O 1
ATOM 5627 N N . ALA A 1 734 ? 3.531 -26.456 11.131 1.00 87.94 734 ALA A N 1
ATOM 5628 C CA . ALA A 1 734 ? 4.681 -27.270 10.787 1.00 87.94 734 ALA A CA 1
ATOM 5629 C C . ALA A 1 734 ? 5.835 -26.348 10.388 1.00 87.94 734 ALA A C 1
ATOM 5631 O O . ALA A 1 734 ? 5.704 -25.545 9.479 1.00 87.94 734 ALA A O 1
ATOM 5632 N N . ILE A 1 735 ? 6.968 -26.476 11.079 1.00 90.12 735 ILE A N 1
ATOM 5633 C CA . ILE A 1 735 ? 8.201 -25.787 10.690 1.00 90.12 735 ILE A CA 1
ATOM 5634 C C . ILE A 1 735 ? 9.109 -26.828 10.034 1.00 90.12 735 ILE A C 1
ATOM 5636 O O . ILE A 1 735 ? 9.307 -27.884 10.661 1.00 90.12 735 ILE A O 1
ATOM 5640 N N . PRO A 1 736 ? 9.654 -26.574 8.828 1.00 88.00 736 PRO A N 1
ATOM 5641 C CA . PRO A 1 736 ? 10.501 -27.533 8.132 1.00 88.00 736 PRO A CA 1
ATOM 5642 C C . PRO A 1 736 ? 11.643 -28.046 9.014 1.00 88.00 736 PRO A C 1
ATOM 5644 O O . PRO A 1 736 ? 12.309 -27.285 9.717 1.00 88.00 736 PRO A O 1
ATOM 5647 N N . GLN A 1 737 ? 11.871 -29.362 9.000 1.00 85.81 737 GLN A N 1
ATOM 5648 C CA . GLN A 1 737 ? 12.818 -29.990 9.927 1.00 85.81 737 GLN A CA 1
ATOM 5649 C C . GLN A 1 737 ? 14.254 -29.493 9.716 1.00 85.81 737 GLN A C 1
ATOM 5651 O O . GLN A 1 737 ? 14.965 -29.295 10.695 1.00 85.81 737 GLN A O 1
ATOM 5656 N N . PHE A 1 738 ? 14.650 -29.222 8.468 1.00 85.88 738 PHE A N 1
ATOM 5657 C CA . PHE A 1 738 ? 15.987 -28.710 8.164 1.00 85.88 738 PHE A CA 1
ATOM 5658 C C . PHE A 1 738 ? 16.250 -27.345 8.818 1.00 85.88 738 PHE A C 1
ATOM 5660 O O . PHE A 1 738 ? 17.360 -27.104 9.272 1.00 85.88 738 PHE A O 1
ATOM 5667 N N . VAL A 1 739 ? 15.220 -26.502 8.966 1.00 87.75 739 VAL A N 1
ATOM 5668 C CA . VAL A 1 739 ? 15.332 -25.219 9.671 1.00 87.75 739 VAL A CA 1
ATOM 5669 C C . VAL A 1 739 ? 15.616 -25.442 11.150 1.00 87.75 739 VAL A C 1
ATOM 5671 O O . VAL A 1 739 ? 16.483 -24.787 11.723 1.00 87.75 739 VAL A O 1
ATOM 5674 N N . LYS A 1 740 ? 14.916 -26.402 11.766 1.00 83.06 740 LYS A N 1
ATOM 5675 C CA . LYS A 1 740 ? 15.094 -26.759 13.182 1.00 83.06 740 LYS A CA 1
ATOM 5676 C C . LYS A 1 740 ? 16.452 -27.384 13.472 1.00 83.06 740 LYS A C 1
ATOM 5678 O O . LYS A 1 740 ? 16.957 -27.212 14.571 1.00 83.06 740 LYS A O 1
ATOM 5683 N N . ASP A 1 741 ? 17.009 -28.131 12.524 1.00 83.75 741 ASP A N 1
ATOM 5684 C CA . ASP A 1 741 ? 18.301 -28.798 12.701 1.00 83.75 741 ASP A CA 1
ATOM 5685 C C . ASP A 1 741 ? 19.469 -27.791 12.764 1.00 83.75 741 ASP A C 1
ATOM 5687 O O . ASP A 1 741 ? 20.536 -28.120 13.288 1.00 83.75 741 ASP A O 1
ATOM 5691 N N . GLU A 1 742 ? 19.259 -26.566 12.267 1.00 76.75 742 GLU A N 1
ATOM 5692 C CA . GLU A 1 742 ? 20.261 -25.494 12.215 1.00 76.75 742 GLU A CA 1
ATOM 5693 C C . GLU A 1 742 ? 20.030 -24.342 13.219 1.00 76.75 742 GLU A C 1
ATOM 5695 O O . GLU A 1 742 ? 20.889 -23.462 13.329 1.00 76.75 742 GLU A O 1
ATOM 5700 N N . LEU A 1 743 ? 18.898 -24.340 13.938 1.00 67.31 743 LEU A N 1
ATOM 5701 C CA . LEU A 1 743 ? 18.580 -23.425 15.050 1.00 67.31 743 LEU A CA 1
ATOM 5702 C C . LEU A 1 743 ? 19.085 -23.988 16.388 1.00 67.31 743 LEU A C 1
ATOM 5704 O O . LEU A 1 743 ? 19.629 -23.190 17.191 1.00 67.31 743 LEU A O 1
#

Sequence (743 aa):
QILGKGRELLNGYTQKPQPVATPSETPAEAWQKYYQQQAASAQKKADEFNARFKSKPQQQQAQQPSLEEARKQFEAKIKSDPSFKVPTKIQQDDTKLSSEESRKKFAEQIKQDKAKGLLNKIPQPKSTSGIMANNVTGYMYSDANNNGVRDVGEAGFNGYGVYLQGNVNNTSTSTDANGYYSFSGVQVDAGLYVYTDYYGSSYPSGYTAQSQPASPGYYYFSYDGSDQELNFGYVPAPPTFIQGNVYQDININGVKDAGEPGISGRTVTAYPYYSGGSPSAVTDADGNYSISTTFYYGYDYVSVYLDNLAGWAVSYPSGGYYDYPYMEAGTNTGYDFGTFEIPLSIFSGTKFNDLDGDGVQESGELGLAGWVINVNNAFYDTTDVNGEYSISAGVTGTVSLNEEMQAGWEQSLPGNNYSFSVTPGNTYANKNFGNWQPPLRVNTMPSYGVNGAYANGLANQALNIWGNVNGGTPPYQYWLDYGDGNIDSGMVSDPHYIGTAHTYSTAGTRTMTLTVKDAVNAVDVDQSVIRIYAASTPQIETNMAIEHGLLYLYLNQLPNGSWTGDSYNYIGSTGLPLLSFEENGHLPTNNYNSDIYAEYVREGLNYLLSNSSTMGISVQTAGNPDSDGDGNGAYLSYDNYANGVGLLALVAAHRTAASAQADIIRGGTHAGQSYYDFMVDAIDQLAYSQSESGNQRGGWRYNINTADYGSSDNSAVQWSALVFEGAQSTWGMAIPQFVKDEL